Protein AF-A0A9D4QUM1-F1 (afdb_monomer)

Structure (mmCIF, N/CA/C/O backbone):
data_AF-A0A9D4QUM1-F1
#
_entry.id   AF-A0A9D4QUM1-F1
#
loop_
_atom_site.group_PDB
_atom_site.id
_atom_site.type_symbol
_atom_site.label_atom_id
_atom_site.label_alt_id
_atom_site.label_comp_id
_atom_site.label_asym_id
_atom_site.label_entity_id
_atom_site.label_seq_id
_atom_site.pdbx_PDB_ins_code
_atom_site.Cartn_x
_atom_site.Cartn_y
_atom_site.Cartn_z
_atom_site.occupancy
_atom_site.B_iso_or_equiv
_atom_site.auth_seq_id
_atom_site.auth_comp_id
_atom_site.auth_asym_id
_atom_site.auth_atom_id
_atom_site.pdbx_PDB_model_num
ATOM 1 N N . MET A 1 1 ? 2.353 -39.977 -8.860 1.00 48.84 1 MET A N 1
ATOM 2 C CA . MET A 1 1 ? 1.798 -39.849 -10.228 1.00 48.84 1 MET A CA 1
ATOM 3 C C . MET A 1 1 ? 2.922 -39.414 -11.149 1.00 48.84 1 MET A C 1
ATOM 5 O O . MET A 1 1 ? 3.764 -38.650 -10.705 1.00 48.84 1 MET A O 1
ATOM 9 N N . ASP A 1 2 ? 2.961 -39.924 -12.379 1.00 39.34 2 ASP A N 1
ATOM 10 C CA . ASP A 1 2 ? 4.004 -39.608 -13.363 1.00 39.34 2 ASP A CA 1
ATOM 11 C C . ASP A 1 2 ? 3.705 -38.254 -14.035 1.00 39.34 2 ASP A C 1
ATOM 13 O O . ASP A 1 2 ? 2.805 -38.147 -14.871 1.00 39.34 2 ASP A O 1
ATOM 17 N N . ILE A 1 3 ? 4.430 -37.208 -13.625 1.00 46.62 3 ILE A N 1
ATOM 18 C CA . ILE A 1 3 ? 4.279 -35.820 -14.105 1.00 46.62 3 ILE A CA 1
ATOM 19 C C . ILE A 1 3 ? 4.535 -35.725 -15.621 1.00 46.62 3 ILE A C 1
ATOM 21 O O . ILE A 1 3 ? 4.004 -34.843 -16.294 1.00 46.62 3 ILE A O 1
ATOM 25 N N . LEU A 1 4 ? 5.272 -36.682 -16.195 1.00 43.84 4 LEU A N 1
ATOM 26 C CA . LEU A 1 4 ? 5.610 -36.710 -17.618 1.00 43.84 4 LEU A CA 1
ATOM 27 C C . LEU A 1 4 ? 4.475 -37.264 -18.501 1.00 43.84 4 LEU A C 1
ATOM 29 O O . LEU A 1 4 ? 4.582 -37.233 -19.730 1.00 43.84 4 LEU A O 1
ATOM 33 N N . ARG A 1 5 ? 3.373 -37.756 -17.911 1.00 51.25 5 ARG A N 1
ATOM 34 C CA . ARG A 1 5 ? 2.185 -38.260 -18.630 1.00 51.25 5 ARG A CA 1
ATOM 35 C C . ARG A 1 5 ? 0.869 -37.856 -17.937 1.00 51.25 5 ARG A C 1
ATOM 37 O O . ARG A 1 5 ? 0.173 -38.724 -17.404 1.00 51.25 5 ARG A O 1
ATOM 44 N N . PRO A 1 6 ? 0.488 -36.564 -17.953 1.00 55.94 6 PRO A N 1
ATOM 45 C CA . PRO A 1 6 ? -0.717 -36.089 -17.276 1.00 55.94 6 PRO A CA 1
ATOM 46 C C . PRO A 1 6 ? -2.002 -36.624 -17.924 1.00 55.94 6 PRO A C 1
ATOM 48 O O . PRO A 1 6 ? -2.091 -36.792 -19.144 1.00 55.94 6 PRO A O 1
ATOM 51 N N . GLU A 1 7 ? -3.021 -36.859 -17.096 1.00 58.38 7 GLU A N 1
ATOM 52 C CA . GLU A 1 7 ? -4.346 -37.310 -17.527 1.00 58.38 7 GLU A CA 1
ATOM 53 C C . GLU A 1 7 ? -4.992 -36.246 -18.438 1.00 58.38 7 GLU A C 1
ATOM 55 O O . GLU A 1 7 ? -5.083 -35.072 -18.077 1.00 58.38 7 GLU A O 1
ATOM 60 N N . ILE A 1 8 ? -5.421 -36.624 -19.648 1.00 61.81 8 ILE A N 1
ATOM 61 C CA . ILE A 1 8 ? -5.995 -35.682 -20.625 1.00 61.81 8 ILE A CA 1
ATOM 62 C C . ILE A 1 8 ? -7.521 -35.766 -20.588 1.00 61.81 8 ILE A C 1
ATOM 64 O O . ILE A 1 8 ? -8.101 -36.806 -20.898 1.00 61.81 8 ILE A O 1
ATOM 68 N N . ILE A 1 9 ? -8.175 -34.643 -20.291 1.00 59.53 9 ILE A N 1
ATOM 69 C CA . ILE A 1 9 ? -9.632 -34.495 -20.306 1.00 59.53 9 ILE A CA 1
ATOM 70 C C . ILE A 1 9 ? -10.049 -33.794 -21.603 1.00 59.53 9 ILE A C 1
ATOM 72 O O . ILE A 1 9 ? -9.537 -32.731 -21.951 1.00 59.53 9 ILE A O 1
ATOM 76 N N . LYS A 1 10 ? -11.009 -34.364 -22.336 1.00 45.03 10 LYS A N 1
ATOM 77 C CA . LYS A 1 10 ? -11.604 -33.725 -23.520 1.00 45.03 10 LYS A CA 1
ATOM 78 C C . LYS A 1 10 ? -12.942 -33.094 -23.166 1.00 45.03 10 LYS A C 1
ATOM 80 O O . LYS A 1 10 ? -13.855 -33.793 -22.740 1.00 45.03 10 LYS A O 1
ATOM 85 N N . ILE A 1 11 ? -13.065 -31.790 -23.409 1.00 50.50 11 ILE A N 1
ATOM 86 C CA . ILE A 1 11 ? -14.323 -31.051 -23.270 1.00 50.50 11 ILE A CA 1
ATOM 87 C C . ILE A 1 11 ? -14.625 -30.392 -24.618 1.00 50.50 11 ILE A C 1
ATOM 89 O O . ILE A 1 11 ? -13.877 -29.543 -25.110 1.00 50.50 11 ILE A O 1
ATOM 93 N N . GLY A 1 12 ? -15.715 -30.821 -25.257 1.00 61.72 12 GLY A N 1
ATOM 94 C CA . GLY A 1 12 ? -16.058 -30.396 -26.616 1.00 61.72 12 GLY A CA 1
ATOM 95 C C . GLY A 1 12 ? -14.984 -30.797 -27.639 1.00 61.72 12 GLY A C 1
ATOM 96 O O . GLY A 1 12 ? -14.586 -31.957 -27.707 1.00 61.72 12 GLY A O 1
ATOM 97 N N . LYS A 1 13 ? -14.513 -29.839 -28.453 1.00 41.03 13 LYS A N 1
ATOM 98 C CA . LYS A 1 13 ? -13.448 -30.055 -29.460 1.00 41.03 13 LYS A CA 1
ATOM 99 C C . LYS A 1 13 ? -12.028 -29.769 -28.943 1.00 41.03 13 LYS A C 1
ATOM 101 O O . LYS A 1 13 ? -11.089 -29.806 -29.734 1.00 41.03 13 LYS A O 1
ATOM 106 N N . ARG A 1 14 ? -11.851 -29.452 -27.655 1.00 29.45 14 ARG A N 1
ATOM 107 C CA . ARG A 1 14 ? -10.550 -29.082 -27.072 1.00 29.45 14 ARG A CA 1
ATOM 108 C C . ARG A 1 14 ? -10.086 -30.119 -26.049 1.00 29.45 14 ARG A C 1
ATOM 110 O O . ARG A 1 14 ? -10.895 -30.740 -25.360 1.00 29.45 14 ARG A O 1
ATOM 117 N N . CYS A 1 15 ? -8.771 -30.323 -25.996 1.00 49.22 15 CYS A N 1
ATOM 118 C CA . CYS A 1 15 ? -8.116 -31.246 -25.071 1.00 49.22 15 CYS A CA 1
ATOM 119 C C . CYS A 1 15 ? -7.416 -30.444 -23.976 1.00 49.22 15 CYS A C 1
ATOM 121 O O . CYS A 1 15 ? -6.671 -29.518 -24.285 1.00 49.22 15 CYS A O 1
ATOM 123 N N . TYR A 1 16 ? -7.631 -30.834 -22.726 1.00 40.56 16 TYR A N 1
ATOM 124 C CA . TYR A 1 16 ? -7.066 -30.208 -21.540 1.00 40.56 16 TYR A CA 1
ATOM 125 C C . TYR A 1 16 ? -6.191 -31.224 -20.813 1.00 40.56 16 TYR A C 1
ATOM 127 O O . TYR A 1 16 ? -6.564 -32.391 -20.694 1.00 40.56 16 TYR A O 1
ATOM 135 N N . ARG A 1 17 ? -5.023 -30.796 -20.336 1.00 48.50 17 ARG A N 1
ATOM 136 C CA . ARG A 1 17 ? -4.177 -31.604 -19.452 1.00 48.50 17 ARG A CA 1
ATOM 137 C C . ARG A 1 17 ? -4.607 -31.325 -18.015 1.00 48.50 17 ARG A C 1
ATOM 139 O O . ARG A 1 17 ? -4.678 -30.167 -17.618 1.00 48.50 17 ARG A O 1
ATOM 146 N N . LYS A 1 18 ? -4.935 -32.368 -17.260 1.00 46.62 18 LYS A N 1
ATOM 147 C CA . LYS A 1 18 ? -5.249 -32.273 -15.835 1.00 46.62 18 LYS A CA 1
ATOM 148 C C . LYS A 1 18 ? -3.929 -32.283 -15.069 1.00 46.62 18 LYS A C 1
ATOM 150 O O . LYS A 1 18 ? -3.311 -33.337 -14.927 1.00 46.62 18 LYS A O 1
ATOM 155 N N . ASN A 1 19 ? -3.487 -31.111 -14.624 1.00 42.03 19 ASN A N 1
ATOM 156 C CA . ASN A 1 19 ? -2.326 -31.014 -13.746 1.00 42.03 19 ASN A CA 1
ATOM 157 C C . ASN A 1 19 ? -2.716 -31.497 -12.341 1.00 42.03 19 ASN A C 1
ATOM 159 O O . ASN A 1 19 ? -3.742 -31.050 -11.819 1.00 42.03 19 ASN A O 1
ATOM 163 N N . PRO A 1 20 ? -1.942 -32.406 -11.725 1.00 43.66 20 PRO A N 1
ATOM 164 C CA . PRO A 1 20 ? -2.092 -32.698 -10.312 1.00 43.66 20 PRO A CA 1
ATOM 165 C C . PRO A 1 20 ? -1.619 -31.466 -9.539 1.00 43.66 20 PRO A C 1
ATOM 167 O O . PRO A 1 20 ? -0.428 -31.178 -9.484 1.00 43.66 20 PRO A O 1
ATOM 170 N N . VAL A 1 21 ? -2.566 -30.707 -8.995 1.00 40.47 21 VAL A N 1
ATOM 171 C CA . VAL A 1 21 ? -2.262 -29.664 -8.017 1.00 40.47 21 VAL A CA 1
ATOM 172 C C . VAL A 1 21 ? -1.742 -30.393 -6.780 1.00 40.47 21 VAL A C 1
ATOM 174 O O . VAL A 1 21 ? -2.384 -31.342 -6.318 1.00 40.47 21 VAL A O 1
ATOM 177 N N . LEU A 1 22 ? -0.565 -30.005 -6.281 1.00 36.53 22 LEU A N 1
ATOM 178 C CA . LEU A 1 22 ? -0.203 -30.296 -4.900 1.00 36.53 22 LEU A CA 1
ATOM 179 C C . LEU A 1 22 ? -1.310 -29.665 -4.063 1.00 36.53 22 LEU A C 1
ATOM 181 O O . LEU A 1 22 ? -1.370 -28.448 -3.928 1.00 36.53 22 LEU A O 1
ATOM 185 N N . HIS A 1 23 ? -2.225 -30.498 -3.576 1.00 35.03 23 HIS A N 1
ATOM 186 C CA . HIS A 1 23 ? -3.019 -30.151 -2.419 1.00 35.03 23 HIS A CA 1
ATOM 187 C C . HIS A 1 23 ? -2.007 -29.935 -1.289 1.00 35.03 23 HIS A C 1
ATOM 189 O O . HIS A 1 23 ? -1.659 -30.862 -0.564 1.00 35.03 23 HIS A O 1
ATOM 195 N N . THR A 1 24 ? -1.490 -28.715 -1.154 1.00 34.28 24 THR A N 1
ATOM 196 C CA . THR A 1 24 ? -1.489 -28.139 0.178 1.00 34.28 24 THR A CA 1
ATOM 197 C C . THR A 1 24 ? -2.959 -28.122 0.551 1.00 34.28 24 THR A C 1
ATOM 199 O O . THR A 1 24 ? -3.748 -27.322 0.047 1.00 34.28 24 THR A O 1
ATOM 202 N N . ASP A 1 25 ? -3.357 -29.128 1.324 1.00 33.62 25 ASP A N 1
ATOM 203 C CA . ASP A 1 25 ? -4.563 -29.051 2.124 1.00 33.62 25 ASP A CA 1
ATOM 204 C C . ASP A 1 25 ? -4.339 -27.881 3.086 1.00 33.62 25 ASP A C 1
ATOM 206 O O . ASP A 1 25 ? -3.941 -28.060 4.230 1.00 33.62 25 ASP A O 1
ATOM 210 N N . VAL A 1 26 ? -4.522 -26.657 2.585 1.00 36.09 26 VAL A N 1
ATOM 211 C CA . VAL A 1 26 ? -4.853 -25.529 3.437 1.00 36.09 26 VAL A CA 1
ATOM 212 C C . VAL A 1 26 ? -6.228 -25.903 3.957 1.00 36.09 26 VAL A C 1
ATOM 214 O O . VAL A 1 26 ? -7.208 -25.962 3.205 1.00 36.09 26 VAL A O 1
ATOM 217 N N . ASN A 1 27 ? -6.264 -26.336 5.213 1.00 32.75 27 ASN A N 1
ATOM 218 C CA . ASN A 1 27 ? -7.495 -26.714 5.874 1.00 32.75 27 ASN A CA 1
ATOM 219 C C . ASN A 1 27 ? -8.490 -25.561 5.702 1.00 32.75 27 ASN A C 1
ATOM 221 O O . ASN A 1 27 ? -8.225 -24.440 6.123 1.00 32.75 27 ASN A O 1
ATOM 225 N N . ALA A 1 28 ? -9.677 -25.832 5.154 1.00 36.56 28 ALA A N 1
ATOM 226 C CA . ALA A 1 28 ? -10.770 -24.854 5.159 1.00 36.56 28 ALA A CA 1
ATOM 227 C C . ALA A 1 28 ? -11.129 -24.399 6.594 1.00 36.56 28 ALA A C 1
ATOM 229 O O . ALA A 1 28 ? -11.689 -23.325 6.773 1.00 36.56 28 ALA A O 1
ATOM 230 N N . ALA A 1 29 ? -10.759 -25.201 7.601 1.00 33.91 29 ALA A N 1
ATOM 231 C CA . ALA A 1 29 ? -10.833 -24.854 9.016 1.00 33.91 29 ALA A CA 1
ATOM 232 C C . ALA A 1 29 ? -9.762 -23.833 9.459 1.00 33.91 29 ALA A C 1
ATOM 234 O O . ALA A 1 29 ? -10.048 -23.024 10.328 1.00 33.91 29 ALA A O 1
ATOM 235 N N . GLU A 1 30 ? -8.567 -23.821 8.856 1.00 33.19 30 GLU A N 1
ATOM 236 C CA . GLU A 1 30 ? -7.514 -22.826 9.140 1.00 33.19 30 GLU A CA 1
ATOM 237 C C . GLU A 1 30 ? -7.794 -21.481 8.435 1.00 33.19 30 GLU A C 1
ATOM 239 O O . GLU A 1 30 ? -7.453 -20.421 8.955 1.00 33.19 30 GLU A O 1
ATOM 244 N N . GLU A 1 31 ? -8.478 -21.489 7.280 1.00 39.12 31 GLU A N 1
ATOM 245 C CA . GLU A 1 31 ? -8.918 -20.260 6.590 1.00 39.12 31 GLU A CA 1
ATOM 246 C C . GLU A 1 31 ? -10.089 -19.548 7.298 1.00 39.12 31 GLU A C 1
ATOM 248 O O . GLU A 1 31 ? -10.166 -18.310 7.294 1.00 39.12 31 GLU A O 1
ATOM 253 N N . GLU A 1 32 ? -11.004 -20.316 7.903 1.00 37.12 32 GLU A N 1
ATOM 254 C CA . GLU A 1 32 ? -12.027 -19.781 8.808 1.00 37.12 32 GLU A CA 1
ATOM 255 C C . GLU A 1 32 ? -11.385 -19.265 10.104 1.00 37.12 32 GLU A C 1
ATOM 257 O O . GLU A 1 32 ? -11.701 -18.143 10.493 1.00 37.12 32 GLU A O 1
ATOM 262 N N . ASP A 1 33 ? -10.408 -19.982 10.677 1.00 36.44 33 ASP A N 1
ATOM 263 C CA . ASP A 1 33 ? -9.671 -19.588 11.893 1.00 36.44 33 ASP A CA 1
ATOM 264 C C . ASP A 1 33 ? -8.890 -18.269 11.726 1.00 36.44 33 ASP A C 1
ATOM 266 O O . ASP A 1 33 ? -8.932 -17.408 12.600 1.00 36.44 33 ASP A O 1
ATOM 270 N N . PHE A 1 34 ? -8.246 -18.026 10.577 1.00 33.09 34 PHE A N 1
ATOM 271 C CA . PHE A 1 34 ? -7.538 -16.758 10.324 1.00 33.09 34 PHE A CA 1
ATOM 272 C C . PHE A 1 34 ? -8.492 -15.557 10.225 1.00 33.09 34 PHE A C 1
ATOM 274 O O . PHE A 1 34 ? -8.209 -14.464 10.717 1.00 33.09 34 PHE A O 1
ATOM 281 N N . THR A 1 35 ? -9.658 -15.762 9.608 1.00 36.22 35 THR A N 1
ATOM 282 C CA . THR A 1 35 ? -10.695 -14.726 9.509 1.00 36.22 35 THR A CA 1
ATOM 283 C C . THR A 1 35 ? -11.404 -14.535 10.857 1.00 36.22 35 THR A C 1
ATOM 285 O O . THR A 1 35 ? -11.786 -13.417 11.192 1.00 36.22 35 THR A O 1
ATOM 288 N N . GLU A 1 36 ? -11.560 -15.598 11.651 1.00 39.56 36 GLU A N 1
ATOM 289 C CA . GLU A 1 36 ? -12.101 -15.555 13.013 1.00 39.56 36 GLU A CA 1
ATOM 290 C C . GLU A 1 36 ? -11.154 -14.876 14.004 1.00 39.56 36 GLU A C 1
ATOM 292 O O . GLU A 1 36 ? -11.642 -14.072 14.794 1.00 39.56 36 GLU A O 1
ATOM 297 N N . ARG A 1 37 ? -9.833 -15.081 13.901 1.00 33.06 37 ARG A N 1
ATOM 298 C CA . ARG A 1 37 ? -8.808 -14.345 14.666 1.00 33.06 37 ARG A CA 1
ATOM 299 C C . ARG A 1 37 ? -8.864 -12.842 14.410 1.00 33.06 37 ARG A C 1
ATOM 301 O O . ARG A 1 37 ? -8.972 -12.058 15.345 1.00 33.06 37 ARG A O 1
ATOM 308 N N . ILE A 1 38 ? -8.920 -12.433 13.139 1.00 34.22 38 ILE A N 1
ATOM 309 C CA . ILE A 1 38 ? -9.090 -11.014 12.784 1.00 34.22 38 ILE A CA 1
ATOM 310 C C . ILE A 1 38 ? -10.429 -10.472 13.308 1.00 34.22 38 ILE A C 1
ATOM 312 O O . ILE A 1 38 ? -10.522 -9.311 13.673 1.00 34.22 38 ILE A O 1
ATOM 316 N N . ILE A 1 39 ? -11.492 -11.277 13.369 1.00 37.84 39 ILE A N 1
ATOM 317 C CA . ILE A 1 39 ? -12.786 -10.829 13.909 1.00 37.84 39 ILE A CA 1
ATOM 318 C C . ILE A 1 39 ? -12.786 -10.798 15.452 1.00 37.84 39 ILE A C 1
ATOM 320 O O . ILE A 1 39 ? -13.495 -9.962 16.019 1.00 37.84 39 ILE A O 1
ATOM 324 N N . SER A 1 40 ? -12.023 -11.665 16.132 1.00 35.34 40 SER A N 1
ATOM 325 C CA . SER A 1 40 ? -11.917 -11.690 17.598 1.00 35.34 40 SER A CA 1
ATOM 326 C C . SER A 1 40 ? -11.070 -10.550 18.141 1.00 35.34 40 SER A C 1
ATOM 328 O O . SER A 1 40 ? -11.460 -9.960 19.143 1.00 35.34 40 SER A O 1
ATOM 330 N N . ASP A 1 41 ? -9.991 -10.178 17.450 1.00 33.31 41 ASP A N 1
ATOM 331 C CA . ASP A 1 41 ? -9.079 -9.108 17.886 1.00 33.31 41 ASP A CA 1
ATOM 332 C C . ASP A 1 41 ? -9.717 -7.708 17.797 1.00 33.31 41 ASP A C 1
ATOM 334 O O . ASP A 1 41 ? -9.272 -6.763 18.437 1.00 33.31 41 ASP A O 1
ATOM 338 N N . TYR A 1 42 ? -10.819 -7.569 17.051 1.00 40.00 42 TYR A N 1
ATOM 339 C CA . TYR A 1 42 ? -11.625 -6.342 16.976 1.00 40.00 42 TYR A CA 1
ATOM 340 C C . TYR A 1 42 ? -12.785 -6.304 17.989 1.00 40.00 42 TYR A C 1
ATOM 342 O O . TYR A 1 42 ? -13.598 -5.373 17.950 1.00 40.00 42 TYR A O 1
ATOM 350 N N . ASN A 1 43 ? -12.917 -7.305 18.871 1.00 40.12 43 ASN A N 1
ATOM 351 C CA . ASN A 1 43 ? -13.884 -7.235 19.973 1.00 40.12 43 ASN A CA 1
ATOM 352 C C . ASN A 1 43 ? -13.421 -6.300 21.102 1.00 40.12 43 ASN A C 1
ATOM 354 O O . ASN A 1 43 ? -14.285 -5.810 21.833 1.00 40.12 43 ASN A O 1
ATOM 358 N N . ASP A 1 44 ? -12.121 -6.011 21.207 1.00 38.12 44 ASP A N 1
ATOM 359 C CA . ASP A 1 44 ? -11.581 -5.126 22.235 1.00 38.12 44 ASP A CA 1
ATOM 360 C C . ASP A 1 44 ? -11.415 -3.687 21.710 1.00 38.12 44 ASP A C 1
ATOM 362 O O . ASP A 1 44 ? -10.759 -3.402 20.714 1.00 38.12 44 ASP A O 1
ATOM 366 N N . GLU A 1 45 ? -12.100 -2.770 22.395 1.00 43.94 45 GLU A N 1
ATOM 367 C CA . GLU A 1 45 ? -12.113 -1.313 22.209 1.00 43.94 45 GLU A CA 1
ATOM 368 C C . GLU A 1 45 ? -12.515 -0.761 20.822 1.00 43.94 45 GLU A C 1
ATOM 370 O O . GLU A 1 45 ? -11.714 -0.365 19.972 1.00 43.94 45 GLU A O 1
ATOM 375 N N . ILE A 1 46 ? -13.823 -0.513 20.682 1.00 42.00 46 ILE A N 1
ATOM 376 C CA . ILE A 1 46 ? -14.384 0.439 19.713 1.00 42.00 46 ILE A CA 1
ATOM 377 C C . ILE A 1 46 ? -13.792 1.833 19.983 1.00 42.00 46 ILE A C 1
ATOM 379 O O . ILE A 1 46 ? -14.276 2.598 20.820 1.00 42.00 46 ILE A O 1
ATOM 383 N N . CYS A 1 47 ? -12.741 2.192 19.245 1.00 41.56 47 CYS A N 1
ATOM 384 C CA . CYS A 1 47 ? -12.255 3.562 19.163 1.00 41.56 47 CYS A CA 1
ATOM 385 C C . CYS A 1 47 ? -13.333 4.443 18.513 1.00 41.56 47 CYS A C 1
ATOM 387 O O . CYS A 1 47 ? -13.536 4.420 17.301 1.00 41.56 47 CYS A O 1
ATOM 389 N N . ALA A 1 48 ? -14.015 5.242 19.333 1.00 42.28 48 ALA A N 1
ATOM 390 C CA . ALA A 1 48 ? -15.022 6.221 18.934 1.00 42.28 48 ALA A CA 1
ATOM 391 C C . ALA A 1 48 ? -14.423 7.438 18.194 1.00 42.28 48 ALA A C 1
ATOM 393 O O . ALA A 1 48 ? -14.531 8.563 18.678 1.00 42.28 48 ALA A O 1
ATOM 394 N N . LEU A 1 49 ? -13.783 7.226 17.039 1.00 37.97 49 LEU A N 1
ATOM 395 C CA . LEU A 1 49 ? -13.270 8.317 16.194 1.00 37.97 49 LEU A CA 1
ATOM 396 C C . LEU A 1 49 ? -13.827 8.350 14.767 1.00 37.97 49 LEU A C 1
ATOM 398 O O . LEU A 1 49 ? -13.636 9.348 14.093 1.00 37.97 49 LEU A O 1
ATOM 402 N N . ASP A 1 50 ? -14.634 7.369 14.371 1.00 45.69 50 ASP A N 1
ATOM 403 C CA . ASP A 1 50 ? -15.582 7.525 13.268 1.00 45.69 50 ASP A CA 1
ATOM 404 C C . ASP A 1 50 ? -16.907 6.931 13.725 1.00 45.69 50 ASP A C 1
ATOM 406 O O . ASP A 1 50 ? -17.057 5.713 13.828 1.00 45.69 50 ASP A O 1
ATOM 410 N N . GLN A 1 51 ? -17.884 7.772 14.068 1.00 54.09 51 GLN A N 1
ATOM 411 C CA . GLN A 1 51 ? -19.237 7.252 14.213 1.00 54.09 51 GLN A CA 1
ATOM 412 C C . GLN A 1 51 ? -19.711 6.875 12.807 1.00 54.09 51 GLN A C 1
ATOM 414 O O . GLN A 1 51 ? -19.883 7.774 11.983 1.00 54.09 51 GLN A O 1
ATOM 419 N N . PRO A 1 52 ? -19.939 5.587 12.486 1.00 58.91 52 PRO A N 1
ATOM 420 C CA . PRO A 1 52 ? -20.518 5.249 11.197 1.00 58.91 52 PRO A CA 1
ATOM 421 C C . PRO A 1 52 ? -21.854 5.982 11.057 1.00 58.91 52 PRO A C 1
ATOM 423 O O . PRO A 1 52 ? -22.597 6.097 12.034 1.00 58.91 52 PRO A O 1
ATOM 426 N N . ASN A 1 53 ? -22.159 6.464 9.846 1.00 72.44 53 ASN A N 1
ATOM 427 C CA . ASN A 1 53 ? -23.462 7.031 9.492 1.00 72.44 53 ASN A CA 1
ATOM 428 C C . ASN A 1 53 ? -24.564 5.987 9.755 1.00 72.44 53 ASN A C 1
ATOM 430 O O . ASN A 1 53 ? -24.909 5.180 8.887 1.00 72.44 53 ASN A O 1
ATOM 434 N N . VAL A 1 54 ? -25.056 5.952 10.992 1.00 86.69 54 VAL A N 1
ATOM 435 C CA . VAL A 1 54 ? -26.124 5.077 11.466 1.00 86.69 54 VAL A CA 1
ATOM 436 C C . VAL A 1 54 ? -27.337 5.958 11.694 1.00 86.69 54 VAL A C 1
ATOM 438 O O . VAL A 1 54 ? -27.365 6.782 12.606 1.00 86.69 54 VAL A O 1
ATOM 441 N N . GLU A 1 55 ? -28.327 5.775 10.836 1.00 91.75 55 GLU A N 1
ATOM 442 C CA . GLU A 1 55 ? -29.603 6.467 10.879 1.00 91.75 55 GLU A CA 1
ATOM 443 C C . GLU A 1 55 ? -30.508 5.805 11.921 1.00 91.75 55 GLU A C 1
ATOM 445 O O . GLU A 1 55 ? -30.637 4.576 11.962 1.00 91.75 55 GLU A O 1
ATOM 450 N N . GLU A 1 56 ? -31.168 6.616 12.743 1.00 90.69 56 GLU A N 1
ATOM 451 C CA . GLU A 1 56 ? -32.274 6.156 13.576 1.00 90.69 56 GLU A CA 1
ATOM 452 C C . GLU A 1 56 ? -33.545 6.061 12.721 1.00 90.69 56 GLU A C 1
ATOM 454 O O . GLU A 1 56 ? -33.854 6.921 11.896 1.00 90.69 56 GLU A O 1
ATOM 459 N N . THR A 1 57 ? -34.274 4.969 12.887 1.00 90.38 57 THR A N 1
ATOM 460 C CA . THR A 1 57 ? -35.494 4.631 12.155 1.00 90.38 57 THR A CA 1
ATOM 461 C C . THR A 1 57 ? -36.606 4.345 13.158 1.00 90.38 57 THR A C 1
ATOM 463 O O . THR A 1 57 ? -36.344 4.110 14.334 1.00 90.38 57 THR A O 1
ATOM 466 N N . SER A 1 58 ? -37.859 4.297 12.705 1.00 87.19 58 SER A N 1
ATOM 467 C CA . SER A 1 58 ? -39.001 4.011 13.586 1.00 87.19 58 SER A CA 1
ATOM 468 C C . SER A 1 58 ? -38.923 2.659 14.312 1.00 87.19 58 SER A C 1
ATOM 470 O O . SER A 1 58 ? -39.579 2.498 15.333 1.00 87.19 58 SER A O 1
ATOM 472 N N . ASP A 1 59 ? -38.138 1.708 13.792 1.00 86.50 59 ASP A N 1
ATOM 473 C CA . ASP A 1 59 ? -37.995 0.342 14.321 1.00 86.50 59 ASP A CA 1
ATOM 474 C C . ASP A 1 59 ? -36.574 0.028 14.847 1.00 86.50 59 ASP A C 1
ATOM 476 O O . ASP A 1 59 ? -36.249 -1.136 15.099 1.00 86.50 59 ASP A O 1
ATOM 480 N N . GLY A 1 60 ? -35.706 1.033 15.024 1.00 93.00 60 GLY A N 1
ATOM 481 C CA . GLY A 1 60 ? -34.330 0.849 15.506 1.00 93.00 60 GLY A CA 1
ATOM 482 C C . GLY A 1 60 ? -33.315 1.632 14.681 1.00 93.00 60 GLY A C 1
ATOM 483 O O . GLY A 1 60 ? -33.541 2.787 14.346 1.00 93.00 60 GLY A O 1
ATOM 484 N N . PHE A 1 61 ? -32.211 1.004 14.295 1.00 95.62 61 PHE A N 1
ATOM 485 C CA . PHE A 1 61 ? -31.082 1.640 13.618 1.00 95.62 61 PHE A CA 1
ATOM 486 C C . PHE A 1 61 ? -30.806 1.013 12.249 1.00 95.62 61 PHE A C 1
ATOM 488 O O . PHE A 1 61 ? -31.026 -0.183 12.029 1.00 95.62 61 PHE A O 1
ATOM 495 N N . ARG A 1 62 ? -30.293 1.820 11.318 1.00 95.19 62 ARG A N 1
ATOM 496 C CA . ARG A 1 62 ? -29.948 1.406 9.954 1.00 95.19 62 ARG A CA 1
ATOM 497 C C . ARG A 1 62 ? -28.623 2.013 9.508 1.00 95.19 62 ARG A C 1
ATOM 499 O O . ARG A 1 62 ? -28.339 3.166 9.798 1.00 95.19 62 ARG A O 1
ATOM 506 N N . THR A 1 63 ? -27.849 1.268 8.724 1.00 95.38 63 THR A N 1
ATOM 507 C CA . THR A 1 63 ? -26.715 1.823 7.970 1.00 95.38 63 THR A CA 1
ATOM 508 C C . THR A 1 63 ? -26.597 1.188 6.583 1.00 95.38 63 THR A C 1
ATOM 510 O O . THR A 1 63 ? -27.245 0.176 6.285 1.00 95.38 63 THR A O 1
ATOM 513 N N . LEU A 1 64 ? -25.802 1.828 5.728 1.00 94.75 64 LEU A N 1
ATOM 514 C CA . LEU A 1 64 ? -25.540 1.444 4.347 1.00 94.75 64 LEU A CA 1
ATOM 515 C C . LEU A 1 64 ? -24.047 1.194 4.156 1.00 94.75 64 LEU A C 1
ATOM 517 O O . LEU A 1 64 ? -23.222 1.991 4.604 1.00 94.75 64 LEU A O 1
ATOM 521 N N . VAL A 1 65 ? -23.718 0.109 3.457 1.00 93.00 65 VAL A N 1
ATOM 522 C CA . VAL A 1 65 ? -22.350 -0.206 3.041 1.00 93.00 65 VAL A CA 1
ATOM 523 C C . VAL A 1 65 ? -22.302 -0.224 1.520 1.00 93.00 65 VAL A C 1
ATOM 525 O O . VAL A 1 65 ? -22.972 -1.037 0.878 1.00 93.00 65 VAL A O 1
ATOM 528 N N . LYS A 1 66 ? -21.514 0.694 0.956 1.00 91.19 66 LYS A N 1
ATOM 529 C CA . LYS A 1 66 ? -21.259 0.777 -0.483 1.00 91.19 66 LYS A CA 1
ATOM 530 C C . LYS A 1 66 ? -20.184 -0.235 -0.856 1.00 91.19 66 LYS A C 1
ATOM 532 O O . LYS A 1 66 ? -19.078 -0.165 -0.330 1.00 91.19 66 LYS A O 1
ATOM 537 N N . ALA A 1 67 ? -20.496 -1.155 -1.762 1.00 91.19 67 ALA A N 1
ATOM 538 C CA . ALA A 1 67 ? -19.532 -2.133 -2.249 1.00 91.19 67 ALA A CA 1
ATOM 539 C C . ALA A 1 67 ? -19.895 -2.623 -3.660 1.00 91.19 67 ALA A C 1
ATOM 541 O O . ALA A 1 67 ? -21.083 -2.769 -3.953 1.00 91.19 67 ALA A O 1
ATOM 542 N N . PRO A 1 68 ? -18.902 -2.933 -4.513 1.00 92.50 68 PRO A N 1
ATOM 543 C CA . PRO A 1 68 ? -19.141 -3.555 -5.811 1.00 92.50 68 PRO A CA 1
ATOM 544 C C . PRO A 1 68 ? -19.861 -4.898 -5.689 1.00 92.50 68 PRO A C 1
ATOM 546 O O . PRO A 1 68 ? -19.532 -5.724 -4.829 1.00 92.50 68 PRO A O 1
ATOM 549 N N . SER A 1 69 ? -20.783 -5.171 -6.615 1.00 93.62 69 SER A N 1
ATOM 550 C CA . SER A 1 69 ? -21.578 -6.406 -6.593 1.00 93.62 69 SER A CA 1
ATOM 551 C C . SER A 1 69 ? -20.751 -7.696 -6.697 1.00 93.62 69 SER A C 1
ATOM 553 O O . SER A 1 69 ? -21.165 -8.758 -6.219 1.00 93.62 69 SER A O 1
ATOM 555 N N . THR A 1 70 ? -19.544 -7.614 -7.261 1.00 92.25 70 THR A N 1
ATOM 556 C CA . THR A 1 70 ? -18.574 -8.716 -7.354 1.00 92.25 70 THR A CA 1
ATOM 557 C C . THR A 1 70 ? -18.049 -9.176 -5.991 1.00 92.25 70 THR A C 1
ATOM 559 O O . THR A 1 70 ? -17.675 -10.346 -5.853 1.00 92.25 70 THR A O 1
ATOM 562 N N . LEU A 1 71 ? -18.071 -8.302 -4.976 1.00 92.56 71 LEU A N 1
ATOM 563 C CA . LEU A 1 71 ? -17.612 -8.608 -3.621 1.00 92.56 71 LEU A CA 1
ATOM 564 C C . LEU A 1 71 ? -18.710 -9.190 -2.721 1.00 92.56 71 LEU A C 1
ATOM 566 O O . LEU A 1 71 ? -18.408 -9.813 -1.704 1.00 92.56 71 LEU A O 1
ATOM 570 N N . PHE A 1 72 ? -19.987 -9.087 -3.104 1.00 95.00 72 PHE A N 1
ATOM 571 C CA . PHE A 1 72 ? -21.106 -9.574 -2.282 1.00 95.00 72 PHE A CA 1
ATOM 572 C C . PHE A 1 72 ? -20.995 -11.057 -1.927 1.00 95.00 72 PHE A C 1
ATOM 574 O O . PHE A 1 72 ? -21.415 -11.468 -0.847 1.00 95.00 72 PHE A O 1
ATOM 581 N N . LYS A 1 73 ? -20.397 -11.869 -2.806 1.00 93.50 73 LYS A N 1
ATOM 582 C CA . LYS A 1 73 ? -20.185 -13.303 -2.565 1.00 93.50 73 LYS A CA 1
ATOM 583 C C . LYS A 1 73 ? -19.366 -13.586 -1.298 1.00 93.50 73 LYS A C 1
ATOM 585 O O . LYS A 1 73 ? -19.624 -14.596 -0.651 1.00 93.50 73 LYS A O 1
ATOM 590 N N . PHE A 1 74 ? -18.431 -12.705 -0.935 1.00 91.38 74 PHE A N 1
ATOM 591 C CA . PHE A 1 74 ? -17.587 -12.863 0.253 1.00 91.38 74 PHE A CA 1
ATOM 592 C C . PHE A 1 74 ? -18.364 -12.570 1.539 1.00 91.38 74 PHE A C 1
ATOM 594 O O . PHE A 1 74 ? -18.191 -13.264 2.532 1.00 91.38 74 PHE A O 1
ATOM 601 N N . VAL A 1 75 ? -19.299 -11.617 1.489 1.00 93.12 75 VAL A N 1
ATOM 602 C CA . VAL A 1 75 ? -20.205 -11.314 2.608 1.00 93.12 75 VAL A CA 1
ATOM 603 C C . VAL A 1 75 ? -21.271 -12.401 2.773 1.00 93.12 75 VAL A C 1
ATOM 605 O O . VAL A 1 75 ? -21.638 -12.770 3.886 1.00 93.12 75 VAL A O 1
ATOM 608 N N . ILE A 1 76 ? -21.788 -12.928 1.658 1.00 94.69 76 ILE A N 1
ATOM 609 C CA . ILE A 1 76 ? -22.786 -14.004 1.671 1.00 94.69 76 ILE A CA 1
ATOM 610 C C . ILE A 1 76 ? -22.171 -15.288 2.243 1.00 94.69 76 ILE A C 1
ATOM 612 O O . ILE A 1 76 ? -22.792 -15.933 3.089 1.00 94.69 76 ILE A O 1
ATOM 616 N N . GLY A 1 77 ? -20.960 -15.640 1.807 1.00 91.56 77 GLY A N 1
ATOM 617 C CA . GLY A 1 77 ? -20.292 -16.880 2.188 1.00 91.56 77 GLY A CA 1
ATOM 618 C C . GLY A 1 77 ? -20.887 -18.118 1.515 1.00 91.56 77 GLY A C 1
ATOM 619 O O . GLY A 1 77 ? -21.901 -18.071 0.802 1.00 91.56 77 GLY A O 1
ATOM 620 N N . ARG A 1 78 ? -20.256 -19.274 1.735 1.00 91.69 78 ARG A N 1
ATOM 621 C CA . ARG A 1 78 ? -20.721 -20.552 1.181 1.00 91.69 78 ARG A CA 1
ATOM 622 C C . ARG A 1 78 ? -22.127 -20.855 1.710 1.00 91.69 78 ARG A C 1
ATOM 624 O O . ARG A 1 78 ? -22.381 -20.772 2.900 1.00 91.69 78 ARG A O 1
ATOM 631 N N . GLN A 1 79 ? -23.075 -21.142 0.813 1.00 89.94 79 GLN A N 1
ATOM 632 C CA . GLN A 1 79 ? -24.490 -21.392 1.161 1.00 89.94 79 GLN A CA 1
ATOM 633 C C . GLN A 1 79 ? -25.172 -20.289 2.013 1.00 89.94 79 GLN A C 1
ATOM 635 O O . GLN A 1 79 ? -26.221 -20.527 2.623 1.00 89.94 79 GLN A O 1
ATOM 640 N N . GLY A 1 80 ? -24.623 -19.069 2.034 1.00 92.69 80 GLY A N 1
ATOM 641 C CA . GLY A 1 80 ? -25.146 -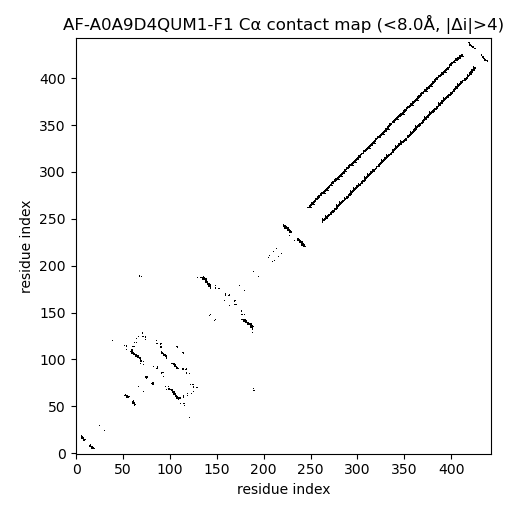17.974 2.853 1.00 92.69 80 GLY A CA 1
ATOM 642 C C . GLY A 1 80 ? -24.776 -18.050 4.338 1.00 92.69 80 GLY A C 1
ATOM 643 O O . GLY A 1 80 ? -25.427 -17.384 5.141 1.00 92.69 80 GLY A O 1
ATOM 644 N N . GLU A 1 81 ? -23.819 -18.896 4.721 1.00 94.75 81 GLU A N 1
ATOM 645 C CA . GLU A 1 81 ? -23.461 -19.159 6.117 1.00 94.75 81 GLU A CA 1
ATOM 646 C C . GLU A 1 81 ? -22.885 -17.931 6.825 1.00 94.75 81 GLU A C 1
ATOM 648 O O . GLU A 1 81 ? -23.428 -17.524 7.851 1.00 94.75 81 GLU A O 1
ATOM 653 N N . SER A 1 82 ? -21.880 -17.273 6.235 1.00 91.31 82 SER A N 1
ATOM 654 C CA . SER A 1 82 ? -21.256 -16.070 6.804 1.00 91.31 82 SER A CA 1
ATOM 655 C C . SER A 1 82 ? -22.287 -14.976 7.074 1.00 91.31 82 SER A C 1
ATOM 657 O O . SER A 1 82 ? -22.334 -14.418 8.168 1.00 91.31 82 SER A O 1
ATOM 659 N N . LYS A 1 83 ? -23.199 -14.735 6.123 1.00 96.00 83 LYS A N 1
ATOM 660 C CA . LYS A 1 83 ? -24.298 -13.785 6.313 1.00 96.00 83 LYS A CA 1
ATOM 661 C C . LYS A 1 83 ? -25.202 -14.173 7.490 1.00 96.00 83 LYS A C 1
ATOM 663 O O . LYS A 1 83 ? -25.500 -13.323 8.322 1.00 96.00 83 LYS A O 1
ATOM 668 N N . LYS A 1 84 ? -25.663 -15.429 7.554 1.00 96.94 84 LYS A N 1
ATOM 669 C CA . LYS A 1 84 ? -26.559 -15.898 8.632 1.00 96.94 84 LYS A CA 1
ATOM 670 C C . LYS A 1 84 ? -25.894 -15.795 10.001 1.00 96.94 84 LYS A C 1
ATOM 672 O O . LYS A 1 84 ? -26.548 -15.420 10.974 1.00 96.94 84 LYS A O 1
ATOM 677 N N . ARG A 1 85 ? -24.605 -16.127 10.066 1.00 94.56 85 ARG A N 1
ATOM 678 C CA . ARG A 1 85 ? -23.788 -16.022 11.272 1.00 94.56 85 ARG A CA 1
ATOM 679 C C . ARG A 1 85 ? -23.686 -14.569 11.733 1.00 94.56 85 ARG A C 1
ATOM 681 O O . ARG A 1 85 ? -24.051 -14.281 12.868 1.00 94.56 85 ARG A O 1
ATOM 688 N N . LEU A 1 86 ? -23.341 -13.647 10.829 1.00 94.12 86 LEU A N 1
ATOM 689 C CA . LEU A 1 86 ? -23.314 -12.209 11.114 1.00 94.12 86 LEU A CA 1
ATOM 690 C C . LEU A 1 86 ? -24.666 -11.683 11.609 1.00 94.12 86 LEU A C 1
ATOM 692 O O . LEU A 1 86 ? -24.706 -10.995 12.625 1.00 94.12 86 LEU A O 1
ATOM 696 N N . GLU A 1 87 ? -25.772 -12.028 10.939 1.00 96.81 87 GLU A N 1
ATOM 697 C CA . GLU A 1 87 ? -27.129 -11.639 11.363 1.00 96.81 87 GLU A CA 1
ATOM 698 C C . GLU A 1 87 ? -27.449 -12.138 12.786 1.00 96.81 87 GLU A C 1
ATOM 700 O O . GLU A 1 87 ? -28.034 -11.406 13.585 1.00 96.81 87 GLU A O 1
ATOM 705 N N . THR A 1 88 ? -27.022 -13.359 13.125 1.00 95.25 88 THR A N 1
ATOM 706 C CA . THR A 1 88 ? -27.272 -13.985 14.433 1.00 95.25 88 THR A CA 1
ATOM 707 C C . THR A 1 88 ? -26.433 -13.356 15.545 1.00 95.25 88 THR A C 1
ATOM 709 O O . THR A 1 88 ? -26.984 -12.939 16.563 1.00 95.25 88 THR A O 1
ATOM 712 N N . GLU A 1 89 ? -25.115 -13.257 15.353 1.00 91.75 89 GLU A N 1
ATOM 713 C CA . GLU A 1 89 ? -24.172 -12.753 16.362 1.00 91.75 89 GLU A CA 1
ATOM 714 C C . GLU A 1 89 ? -24.401 -11.272 16.678 1.00 91.75 89 GLU A C 1
ATOM 716 O O . GLU A 1 89 ? -24.318 -10.857 17.830 1.00 91.75 89 GLU A O 1
ATOM 721 N N . THR A 1 90 ? -24.741 -10.475 15.663 1.00 91.25 90 THR A N 1
ATOM 722 C CA . THR A 1 90 ? -24.935 -9.024 15.817 1.00 91.25 90 THR A CA 1
ATOM 723 C C . THR A 1 90 ? -26.389 -8.631 16.072 1.00 91.25 90 THR A C 1
ATOM 725 O O . THR A 1 90 ? -26.676 -7.455 16.294 1.00 91.25 90 THR A O 1
ATOM 728 N N . ARG A 1 91 ? -27.324 -9.595 16.038 1.00 93.56 91 ARG A N 1
ATOM 729 C CA . ARG A 1 91 ? -28.780 -9.366 16.121 1.00 93.56 91 ARG A CA 1
ATOM 730 C C . ARG A 1 91 ? -29.271 -8.339 15.092 1.00 93.56 91 ARG A C 1
ATOM 732 O O . ARG A 1 91 ? -30.109 -7.483 15.386 1.00 93.56 91 ARG A O 1
ATOM 739 N N . THR A 1 92 ? -28.745 -8.428 13.873 1.00 96.56 92 THR A N 1
ATOM 740 C CA . THR A 1 92 ? -29.100 -7.544 12.757 1.00 96.56 92 THR A CA 1
ATOM 741 C C . THR A 1 92 ? -29.734 -8.314 11.603 1.00 96.56 92 THR A C 1
ATOM 743 O O . THR A 1 92 ? -29.717 -9.540 11.532 1.00 96.56 92 THR A O 1
ATOM 746 N N . LYS A 1 93 ? -30.323 -7.570 10.671 1.00 97.62 93 LYS A N 1
ATOM 747 C CA . LYS A 1 93 ? -30.833 -8.047 9.393 1.00 97.62 93 LYS A CA 1
ATOM 748 C C . LYS A 1 93 ? -30.039 -7.396 8.273 1.00 97.62 93 LYS A C 1
ATOM 750 O O . LYS A 1 93 ? -30.037 -6.171 8.143 1.00 97.62 93 LYS A O 1
ATOM 755 N N . ILE A 1 94 ? -29.431 -8.221 7.431 1.00 97.56 94 ILE A N 1
ATOM 756 C CA . ILE A 1 94 ? -28.554 -7.807 6.341 1.00 97.56 94 ILE A CA 1
ATOM 757 C C . ILE A 1 94 ? -29.278 -8.076 5.015 1.00 97.56 94 ILE A C 1
ATOM 759 O O . ILE A 1 94 ? -29.627 -9.206 4.659 1.00 97.56 94 ILE A O 1
ATOM 763 N N . LYS A 1 95 ? -29.528 -7.025 4.238 1.00 97.06 95 LYS A N 1
ATOM 764 C CA . LYS A 1 95 ? -30.109 -7.116 2.894 1.00 97.06 95 LYS A CA 1
ATOM 765 C C . LYS A 1 95 ? -29.028 -6.777 1.879 1.00 97.06 95 LYS A C 1
ATOM 767 O O . LYS A 1 95 ? -28.574 -5.643 1.810 1.00 97.06 95 LYS A O 1
ATOM 772 N N . ILE A 1 96 ? -28.649 -7.775 1.094 1.00 96.06 96 ILE A N 1
ATOM 773 C CA . ILE A 1 96 ? -27.668 -7.650 0.016 1.00 96.06 96 ILE A CA 1
ATOM 774 C C . ILE A 1 96 ? -28.448 -7.641 -1.305 1.00 96.06 96 ILE A C 1
ATOM 776 O O . ILE A 1 96 ? -29.378 -8.452 -1.439 1.00 96.06 96 ILE A O 1
ATOM 780 N N . PRO A 1 97 ? -28.128 -6.749 -2.261 1.00 94.62 97 PRO A N 1
ATOM 781 C CA . PRO A 1 97 ? -28.718 -6.791 -3.594 1.00 94.62 97 PRO A CA 1
ATOM 782 C C . PRO A 1 97 ? -28.519 -8.152 -4.276 1.00 94.62 97 PRO A C 1
ATOM 784 O O . PRO A 1 97 ? -27.677 -8.965 -3.888 1.00 94.62 97 PRO A O 1
ATOM 787 N N . LYS A 1 98 ? -29.327 -8.434 -5.303 1.00 88.56 98 LYS A N 1
ATOM 788 C CA . LYS A 1 98 ? -29.200 -9.692 -6.049 1.00 88.56 98 LYS A CA 1
ATOM 789 C C . LYS A 1 98 ? -27.858 -9.745 -6.777 1.00 88.56 98 LYS A C 1
ATOM 791 O O . LYS A 1 98 ? -27.315 -8.723 -7.177 1.00 88.56 98 LYS A O 1
ATOM 796 N N . GLN A 1 99 ? -27.352 -10.954 -6.996 1.00 77.38 99 GLN A N 1
ATOM 797 C CA . GLN A 1 99 ? -26.110 -11.152 -7.735 1.00 77.38 99 GLN A CA 1
ATOM 798 C C . GLN A 1 99 ? -26.199 -10.517 -9.135 1.00 77.38 99 GLN A C 1
ATOM 800 O O . GLN A 1 99 ? -27.145 -10.789 -9.875 1.00 77.38 99 GLN A O 1
ATOM 805 N N . GLY A 1 100 ? -25.223 -9.670 -9.472 1.00 74.94 100 GLY A N 1
ATOM 806 C CA . GLY A 1 100 ? -25.188 -8.904 -10.724 1.00 74.94 100 GLY A CA 1
ATOM 807 C C . GLY A 1 100 ? -26.018 -7.614 -10.719 1.00 74.94 100 GLY A C 1
ATOM 808 O O . GLY A 1 100 ? -26.084 -6.944 -11.744 1.00 74.94 100 GLY A O 1
ATOM 809 N N . GLN A 1 101 ? -26.656 -7.264 -9.599 1.00 87.25 101 GLN A N 1
ATOM 810 C CA . GLN A 1 101 ? -27.303 -5.972 -9.400 1.00 87.25 101 GLN A CA 1
ATOM 811 C C . GLN A 1 101 ? -26.427 -5.096 -8.500 1.00 87.25 101 GLN A C 1
ATOM 813 O O . GLN A 1 101 ? -26.069 -5.510 -7.398 1.00 87.25 101 GLN A O 1
ATOM 818 N N . GLU A 1 102 ? -26.129 -3.879 -8.950 1.00 87.88 102 GLU A N 1
ATOM 819 C CA . GLU A 1 102 ? -25.470 -2.865 -8.124 1.00 87.88 102 GLU A CA 1
ATOM 820 C C . GLU A 1 102 ? -26.425 -2.302 -7.060 1.00 87.88 102 GLU A C 1
ATOM 822 O O . GLU A 1 102 ? -27.648 -2.255 -7.246 1.00 87.88 102 GLU A O 1
ATOM 827 N N . GLY A 1 103 ? -25.861 -1.866 -5.937 1.00 89.88 103 GLY A N 1
ATOM 828 C CA . GLY A 1 103 ? -26.594 -1.214 -4.858 1.00 89.88 103 GLY A CA 1
ATOM 829 C C . GLY A 1 103 ? -25.943 -1.411 -3.496 1.00 89.88 103 GLY A C 1
ATOM 830 O O . GLY A 1 103 ? -25.029 -2.214 -3.332 1.00 89.88 103 GLY A O 1
ATOM 831 N N . ASP A 1 104 ? -26.458 -0.698 -2.502 1.00 94.12 104 ASP A N 1
ATOM 832 C CA . ASP A 1 104 ? -25.893 -0.730 -1.157 1.00 94.12 104 ASP A CA 1
ATOM 833 C C . ASP A 1 104 ? -26.344 -1.973 -0.383 1.00 94.12 104 ASP A C 1
ATOM 835 O O . ASP A 1 104 ? -27.506 -2.396 -0.444 1.00 94.12 104 ASP A O 1
ATOM 839 N N . ILE A 1 105 ? -25.434 -2.526 0.417 1.00 95.94 105 ILE A N 1
ATOM 840 C CA . ILE A 1 105 ? -25.785 -3.503 1.445 1.00 95.94 105 ILE A CA 1
ATOM 841 C C . ILE A 1 105 ? -26.467 -2.742 2.583 1.00 95.94 105 ILE A C 1
ATOM 843 O O . ILE A 1 105 ? -25.904 -1.809 3.154 1.00 95.94 105 ILE A O 1
ATOM 847 N N . VAL A 1 106 ? -27.691 -3.145 2.922 1.00 96.94 106 VAL A N 1
ATOM 848 C CA . VAL A 1 106 ? -28.485 -2.504 3.975 1.00 96.94 106 VAL A CA 1
ATOM 849 C C . VAL A 1 106 ? -28.430 -3.342 5.242 1.00 96.94 106 VAL A C 1
ATOM 851 O O . VAL A 1 106 ? -28.845 -4.502 5.233 1.00 96.94 106 VAL A O 1
ATOM 854 N N . ILE A 1 107 ? -27.996 -2.735 6.342 1.00 96.94 107 ILE A N 1
ATOM 855 C CA . ILE A 1 107 ? -27.946 -3.361 7.666 1.00 96.94 107 ILE A CA 1
ATOM 856 C C . ILE A 1 107 ? -28.984 -2.675 8.550 1.00 96.94 107 ILE A C 1
ATOM 858 O O . ILE A 1 107 ? -29.036 -1.446 8.606 1.00 96.94 107 ILE A O 1
ATOM 862 N N . GLN A 1 108 ? -29.833 -3.455 9.217 1.00 96.75 108 GLN A N 1
ATOM 863 C CA . GLN A 1 108 ? -30.872 -2.953 10.122 1.00 96.75 108 GLN A CA 1
ATOM 864 C C . GLN A 1 108 ? -30.857 -3.747 11.429 1.00 96.75 108 GLN A C 1
ATOM 866 O O . GLN A 1 108 ? -30.722 -4.965 11.392 1.00 96.75 108 GLN A O 1
ATOM 871 N N . GLY A 1 109 ? -31.039 -3.101 12.575 1.00 95.81 109 GLY A N 1
ATOM 872 C CA . GLY A 1 109 ? -31.085 -3.778 13.873 1.00 95.81 109 GLY A CA 1
ATOM 873 C C . GLY A 1 109 ? -31.725 -2.906 14.946 1.00 95.81 109 GLY A C 1
ATOM 874 O O . GLY A 1 109 ? -31.827 -1.697 14.777 1.00 95.81 109 GLY A O 1
ATOM 875 N N . HIS A 1 110 ? -32.168 -3.506 16.050 1.00 94.19 110 HIS A N 1
ATOM 876 C CA . HIS A 1 110 ? -32.783 -2.752 17.151 1.00 94.19 110 HIS A CA 1
ATOM 877 C C . HIS A 1 110 ? -31.750 -2.028 18.025 1.00 94.19 110 HIS A C 1
ATOM 879 O O . HIS A 1 110 ? -32.053 -0.992 18.607 1.00 94.19 110 HIS A O 1
ATOM 885 N N . GLU A 1 111 ? -30.524 -2.550 18.089 1.00 91.25 111 GLU A N 1
ATOM 886 C CA . GLU A 1 111 ? -29.430 -1.990 18.880 1.00 91.25 111 GLU A CA 1
ATOM 887 C C . GLU A 1 111 ? -28.399 -1.323 17.966 1.00 91.25 111 GLU A C 1
ATOM 889 O O . GLU A 1 111 ? -27.896 -1.938 17.020 1.00 91.25 111 GLU A O 1
ATOM 894 N N . ARG A 1 112 ? -28.037 -0.071 18.274 1.00 90.25 112 ARG A N 1
ATOM 895 C CA . ARG A 1 112 ? -27.045 0.691 17.500 1.00 90.25 112 ARG A CA 1
ATOM 896 C C . ARG A 1 112 ? -25.704 -0.040 17.428 1.00 90.25 112 ARG A C 1
ATOM 898 O O . ARG A 1 112 ? -25.117 -0.127 16.355 1.00 90.25 112 ARG A O 1
ATOM 905 N N . MET A 1 113 ? -25.258 -0.612 18.546 1.00 88.38 113 MET A N 1
ATOM 906 C CA . MET A 1 113 ? -23.986 -1.337 18.629 1.00 88.38 113 MET A CA 1
ATOM 907 C C . MET A 1 113 ? -23.957 -2.581 17.737 1.00 88.38 113 MET A C 1
ATOM 909 O O . MET A 1 113 ? -22.946 -2.828 17.085 1.00 88.38 113 MET A O 1
ATOM 913 N N . GLY A 1 114 ? -25.073 -3.310 17.628 1.00 88.00 114 GLY A N 1
ATOM 914 C CA . GLY A 1 114 ? -25.187 -4.451 16.715 1.00 88.00 114 GLY A CA 1
ATOM 915 C C . GLY A 1 114 ? -25.037 -4.039 15.249 1.00 88.00 114 GLY A C 1
ATOM 916 O O . GLY A 1 114 ? -24.311 -4.680 14.494 1.00 88.00 114 GLY A O 1
ATOM 917 N N . VAL A 1 115 ? -25.650 -2.915 14.853 1.00 92.94 115 VAL A N 1
ATOM 918 C CA . VAL A 1 115 ? -25.521 -2.359 13.492 1.00 92.94 115 VAL A CA 1
ATOM 919 C C . VAL A 1 115 ? -24.084 -1.927 13.187 1.00 92.94 115 VAL A C 1
ATOM 921 O O . VAL A 1 115 ? -23.593 -2.200 12.093 1.00 92.94 115 VAL A O 1
ATOM 924 N N . ILE A 1 116 ? -23.404 -1.298 14.149 1.00 86.12 116 ILE A N 1
ATOM 925 C CA . ILE A 1 116 ? -21.993 -0.902 14.023 1.00 86.12 116 ILE A CA 1
ATOM 926 C C . ILE A 1 116 ? -21.103 -2.139 13.869 1.00 86.12 116 ILE A C 1
ATOM 928 O O . ILE A 1 116 ? -20.351 -2.230 12.904 1.00 86.12 116 ILE A O 1
ATOM 932 N N . SER A 1 117 ? -21.250 -3.122 14.760 1.00 85.62 117 SER A N 1
ATOM 933 C CA . SER A 1 117 ? -20.477 -4.368 14.726 1.00 85.62 117 SER A CA 1
ATOM 934 C C . SER A 1 117 ? -20.664 -5.127 13.406 1.00 85.62 117 SER A C 1
ATOM 936 O O . SER A 1 117 ? -19.691 -5.543 12.777 1.00 85.62 117 SER A O 1
ATOM 938 N N . ALA A 1 118 ? -21.908 -5.240 12.925 1.00 89.94 118 ALA A N 1
ATOM 939 C CA . ALA A 1 118 ? -22.208 -5.865 11.640 1.00 89.94 118 ALA A CA 1
ATOM 940 C C . ALA A 1 118 ? -21.555 -5.123 10.469 1.00 89.94 118 ALA A C 1
ATOM 942 O O . ALA A 1 118 ? -20.996 -5.764 9.582 1.00 89.94 118 ALA A O 1
ATOM 943 N N . LYS A 1 119 ? -21.602 -3.784 10.467 1.00 91.44 119 LYS A N 1
ATOM 944 C CA . LYS A 1 119 ? -20.966 -2.965 9.432 1.00 91.44 119 LYS A CA 1
ATOM 945 C C . LYS A 1 119 ? -19.461 -3.219 9.371 1.00 91.44 119 LYS A C 1
ATOM 947 O O . LYS A 1 119 ? -18.971 -3.584 8.307 1.00 91.44 119 LYS A O 1
ATOM 952 N N . THR A 1 120 ? -18.768 -3.104 10.502 1.00 83.25 120 THR A N 1
ATOM 953 C CA . THR A 1 120 ? -17.313 -3.297 10.574 1.00 83.25 120 THR A CA 1
ATOM 954 C C . THR A 1 120 ? -16.907 -4.687 10.088 1.00 83.25 120 THR A C 1
ATOM 956 O O . THR A 1 120 ? -16.011 -4.820 9.261 1.00 83.25 120 THR A O 1
ATOM 959 N N . ARG A 1 121 ? -17.614 -5.742 10.513 1.00 83.56 121 ARG A N 1
ATOM 960 C CA . ARG A 1 121 ? -17.314 -7.113 10.068 1.00 83.56 121 ARG A CA 1
ATOM 961 C C . ARG A 1 121 ? -17.586 -7.329 8.575 1.00 83.56 121 ARG A C 1
ATOM 963 O O . ARG A 1 121 ? -16.858 -8.075 7.927 1.00 83.56 121 ARG A O 1
ATOM 970 N N . ILE A 1 122 ? -18.607 -6.680 8.009 1.00 89.31 122 ILE A N 1
ATOM 971 C CA . ILE A 1 122 ? -18.845 -6.705 6.558 1.00 89.31 122 ILE A CA 1
ATOM 972 C C . ILE A 1 122 ? -17.711 -5.996 5.810 1.00 89.31 122 ILE A C 1
ATOM 974 O O . ILE A 1 122 ? -17.250 -6.531 4.808 1.00 89.31 122 ILE A O 1
ATOM 978 N N . GLU A 1 123 ? -17.250 -4.837 6.282 1.00 85.00 123 GLU A N 1
ATOM 979 C CA . GLU A 1 123 ? -16.126 -4.102 5.681 1.00 85.00 123 GLU A CA 1
ATOM 980 C C . GLU A 1 123 ? -14.846 -4.954 5.664 1.00 85.00 123 GLU A C 1
ATOM 982 O O . GLU A 1 123 ? -14.233 -5.099 4.609 1.00 85.00 123 GLU A O 1
ATOM 987 N N . VAL A 1 124 ? -14.536 -5.655 6.760 1.00 81.56 124 VAL A N 1
ATOM 988 C CA . VAL A 1 124 ? -13.410 -6.609 6.820 1.00 81.56 124 VAL A CA 1
ATOM 989 C C . VAL A 1 124 ? -13.543 -7.728 5.776 1.00 81.56 124 VAL A C 1
ATOM 991 O O . VAL A 1 124 ? -12.580 -8.057 5.079 1.00 81.56 124 VAL A O 1
ATOM 994 N N . LEU A 1 125 ? -14.738 -8.310 5.614 1.00 81.75 125 LEU A N 1
ATOM 995 C CA . LEU A 1 125 ? -14.973 -9.346 4.598 1.00 81.75 125 LEU A CA 1
ATOM 996 C C . LEU A 1 125 ? -14.839 -8.809 3.168 1.00 81.75 125 LEU A C 1
ATOM 998 O O . LEU A 1 125 ? -14.375 -9.530 2.280 1.00 81.75 125 LEU A O 1
ATOM 1002 N N . LEU A 1 126 ? -15.253 -7.563 2.928 1.00 86.62 126 LEU A N 1
ATOM 1003 C CA . LEU A 1 126 ? -15.102 -6.904 1.633 1.00 86.62 126 LEU A CA 1
ATOM 1004 C C . LEU A 1 126 ? -13.627 -6.649 1.312 1.00 86.62 126 LEU A C 1
ATOM 1006 O O . LEU A 1 126 ? -13.206 -6.937 0.190 1.00 86.62 126 LEU A O 1
ATOM 1010 N N . ASP A 1 127 ? -12.843 -6.186 2.285 1.00 82.00 127 ASP A N 1
ATOM 1011 C CA . ASP A 1 127 ? -11.405 -5.955 2.131 1.00 82.00 127 ASP A CA 1
ATOM 1012 C C . ASP A 1 127 ? -10.650 -7.261 1.872 1.00 82.00 127 ASP A C 1
ATOM 1014 O O . ASP A 1 127 ? -9.891 -7.356 0.904 1.00 82.00 127 ASP A O 1
ATOM 1018 N N . SER A 1 128 ? -10.931 -8.311 2.651 1.00 81.12 128 SER A N 1
ATOM 1019 C CA . SER A 1 128 ? -10.384 -9.655 2.415 1.00 81.12 128 SER A CA 1
ATOM 1020 C C . SER A 1 128 ? -10.762 -10.181 1.025 1.00 81.12 128 SER A C 1
ATOM 1022 O O . SER A 1 128 ? -9.925 -10.693 0.277 1.00 81.12 128 SER A O 1
ATOM 1024 N N . GLY A 1 129 ? -12.023 -9.996 0.622 1.00 82.38 129 GLY A N 1
ATOM 1025 C CA . GLY A 1 129 ? -12.498 -10.358 -0.710 1.00 82.38 129 GLY A CA 1
ATOM 1026 C C . GLY A 1 129 ? -11.781 -9.604 -1.833 1.00 82.38 129 GLY A C 1
ATOM 1027 O O . GLY A 1 129 ? -11.473 -10.185 -2.878 1.00 82.38 129 GLY A O 1
ATOM 1028 N N . ARG A 1 130 ? -11.478 -8.319 -1.621 1.00 88.19 130 ARG A N 1
ATOM 1029 C CA . ARG A 1 130 ? -10.745 -7.488 -2.580 1.00 88.19 130 ARG A CA 1
ATOM 1030 C C . ARG A 1 130 ? -9.289 -7.927 -2.708 1.00 88.19 130 ARG A C 1
ATOM 1032 O O . ARG A 1 130 ? -8.818 -8.038 -3.833 1.00 88.19 130 ARG A O 1
ATOM 1039 N N . GLN A 1 131 ? -8.615 -8.252 -1.604 1.00 82.25 131 GLN A N 1
ATOM 1040 C CA . GLN A 1 131 ? -7.239 -8.775 -1.617 1.00 82.25 131 GLN A CA 1
ATOM 1041 C C . GLN A 1 131 ? -7.120 -10.102 -2.380 1.00 82.25 131 GLN A C 1
ATOM 1043 O O . GLN A 1 131 ? -6.131 -10.342 -3.063 1.00 82.25 131 GLN A O 1
ATOM 1048 N N . LYS A 1 132 ? -8.158 -10.945 -2.321 1.00 84.56 132 LYS A N 1
ATOM 1049 C CA . LYS A 1 132 ? -8.2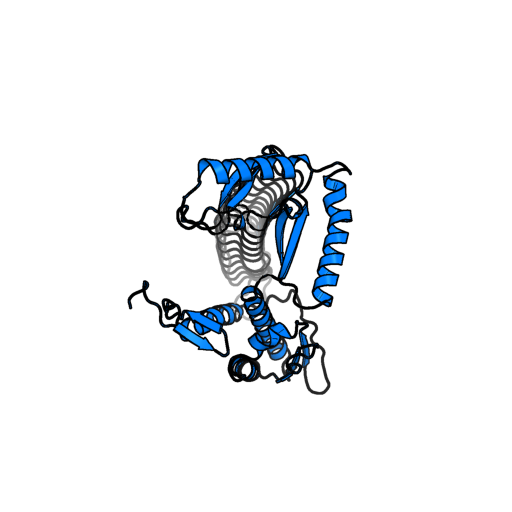36 -12.210 -3.074 1.00 84.56 132 LYS A CA 1
ATOM 1050 C C . LYS A 1 132 ? -8.627 -12.024 -4.546 1.00 84.56 132 LYS A C 1
ATOM 1052 O O . LYS A 1 132 ? -8.706 -13.002 -5.292 1.00 84.56 132 LYS A O 1
ATOM 1057 N N . THR A 1 133 ? -8.947 -10.803 -4.971 1.00 85.25 133 THR A N 1
ATOM 1058 C CA . THR A 1 133 ? -9.349 -10.515 -6.348 1.00 85.25 133 THR A CA 1
ATOM 1059 C C . THR A 1 133 ? -8.131 -10.121 -7.174 1.00 85.25 133 THR A C 1
ATOM 1061 O O . THR A 1 133 ? -7.326 -9.299 -6.752 1.00 85.25 133 THR A O 1
ATOM 1064 N N . ALA A 1 134 ? -8.004 -10.700 -8.370 1.00 88.94 134 ALA A N 1
ATOM 1065 C CA . ALA A 1 134 ? -6.916 -10.368 -9.282 1.00 88.94 134 ALA A CA 1
ATOM 1066 C C . ALA A 1 134 ? -6.925 -8.875 -9.647 1.00 88.94 134 ALA A C 1
ATOM 1068 O O . ALA A 1 134 ? -7.988 -8.257 -9.770 1.00 88.94 134 ALA A O 1
ATOM 1069 N N . PHE A 1 135 ? -5.735 -8.316 -9.865 1.00 91.25 135 PHE A N 1
ATOM 1070 C CA . PHE A 1 135 ? -5.587 -6.944 -10.336 1.00 91.25 135 PHE A CA 1
ATOM 1071 C C . PHE A 1 135 ? -6.303 -6.737 -11.673 1.00 91.25 135 PHE A C 1
ATOM 1073 O O . PHE A 1 135 ? -6.358 -7.621 -12.528 1.00 91.25 135 PHE A O 1
ATOM 1080 N N . THR A 1 136 ? -6.871 -5.547 -11.835 1.00 94.62 136 THR A N 1
ATOM 1081 C CA . THR A 1 136 ? -7.712 -5.187 -12.992 1.00 94.62 136 THR A CA 1
ATOM 1082 C C . THR A 1 136 ? -7.133 -4.015 -13.769 1.00 94.62 136 THR A C 1
ATOM 1084 O O . THR A 1 136 ? -7.248 -3.963 -14.989 1.00 94.62 136 THR A O 1
ATOM 1087 N N . HIS A 1 137 ? -6.503 -3.091 -13.050 1.00 95.31 137 HIS A N 1
ATOM 1088 C CA . HIS A 1 137 ? -5.911 -1.871 -13.564 1.00 95.31 137 HIS A CA 1
ATOM 1089 C C . HIS A 1 137 ? -4.546 -1.695 -12.906 1.00 95.31 137 HIS A C 1
ATOM 1091 O O . HIS A 1 137 ? -4.238 -2.339 -11.903 1.00 95.31 137 HIS A O 1
ATOM 1097 N N . PHE A 1 138 ? -3.738 -0.804 -13.450 1.00 94.69 138 PHE A N 1
ATOM 1098 C CA . PHE A 1 138 ? -2.491 -0.379 -12.839 1.00 94.69 138 PHE A CA 1
ATOM 1099 C C . PHE A 1 138 ? -2.215 1.069 -13.239 1.00 94.69 138 PHE A C 1
ATOM 1101 O O . PHE A 1 138 ? -2.704 1.543 -14.266 1.00 94.69 138 PHE A O 1
ATOM 1108 N N . VAL A 1 139 ? -1.454 1.767 -12.406 1.00 90.81 139 VAL A N 1
ATOM 1109 C CA . VAL A 1 139 ? -0.919 3.098 -12.688 1.00 90.81 139 VAL A CA 1
ATOM 1110 C C . VAL A 1 139 ? 0.459 2.916 -13.301 1.00 90.81 139 VAL A C 1
ATOM 1112 O O . VAL A 1 139 ? 1.255 2.119 -12.800 1.00 90.81 139 VAL A O 1
ATOM 1115 N N . SER A 1 140 ? 0.747 3.633 -14.384 1.00 91.81 140 SER A N 1
ATOM 1116 C CA . SER A 1 140 ? 2.025 3.497 -15.078 1.00 91.81 140 SER A CA 1
ATOM 1117 C C . SER A 1 140 ? 2.529 4.786 -15.698 1.00 91.81 140 SER A C 1
ATOM 1119 O O . SER A 1 140 ? 1.734 5.580 -16.201 1.00 91.81 140 SER A O 1
ATOM 1121 N N . VAL A 1 141 ? 3.852 4.901 -15.785 1.00 88.00 141 VAL A N 1
ATOM 1122 C CA . VAL A 1 141 ? 4.545 5.909 -16.589 1.00 88.00 141 VAL A CA 1
ATOM 1123 C C . VAL A 1 141 ? 5.002 5.263 -17.904 1.00 88.00 141 VAL A C 1
ATOM 1125 O O . VAL A 1 141 ? 5.656 4.219 -17.877 1.00 88.00 141 VAL A O 1
ATOM 1128 N N . PRO A 1 142 ? 4.656 5.822 -19.077 1.00 90.50 142 PRO A N 1
ATOM 1129 C CA . PRO A 1 142 ? 5.032 5.232 -20.359 1.00 90.50 142 PRO A CA 1
ATOM 1130 C C . PRO A 1 142 ? 6.543 5.345 -20.606 1.00 90.50 142 PRO A C 1
ATOM 1132 O O . PRO A 1 142 ? 7.082 6.445 -20.679 1.00 90.50 142 PRO A O 1
ATOM 1135 N N . PHE A 1 143 ? 7.217 4.206 -20.791 1.00 90.31 143 PHE A N 1
ATOM 1136 C CA . PHE A 1 143 ? 8.658 4.095 -21.073 1.00 90.31 143 PHE A CA 1
ATOM 1137 C C . PHE A 1 143 ? 8.870 3.588 -22.501 1.00 90.31 143 PHE A C 1
ATOM 1139 O O . PHE A 1 143 ? 9.550 2.601 -22.763 1.00 90.31 143 PHE A O 1
ATOM 1146 N N . ASN A 1 144 ? 8.222 4.253 -23.449 1.00 92.25 144 ASN A N 1
ATOM 1147 C CA . ASN A 1 144 ? 8.194 3.862 -24.855 1.00 92.25 144 ASN A CA 1
ATOM 1148 C C . ASN A 1 144 ? 8.695 4.991 -25.767 1.00 92.25 144 ASN A C 1
ATOM 1150 O O . ASN A 1 144 ? 8.219 5.162 -26.891 1.00 92.25 144 ASN A O 1
ATOM 1154 N N . THR A 1 145 ? 9.676 5.762 -25.293 1.00 92.31 145 THR A N 1
ATOM 1155 C CA . THR A 1 145 ? 10.426 6.686 -26.150 1.00 92.31 145 THR A CA 1
ATOM 1156 C C . THR A 1 145 ? 11.204 5.898 -27.206 1.00 92.31 145 THR A C 1
ATOM 1158 O O . THR A 1 145 ? 11.523 4.723 -27.020 1.00 92.31 145 THR A O 1
ATOM 1161 N N . ALA A 1 146 ? 11.520 6.531 -28.339 1.00 95.44 146 ALA A N 1
ATOM 1162 C CA . ALA A 1 146 ? 12.237 5.857 -29.424 1.00 95.44 146 ALA A CA 1
ATOM 1163 C C . ALA A 1 146 ? 13.585 5.274 -28.966 1.00 95.44 146 ALA A C 1
ATOM 1165 O O . ALA A 1 146 ? 13.948 4.180 -29.383 1.00 95.44 146 ALA A O 1
ATOM 1166 N N . GLU A 1 147 ? 14.291 5.977 -28.079 1.00 93.12 147 GLU A N 1
ATOM 1167 C CA . GLU A 1 147 ? 15.553 5.524 -27.492 1.00 93.12 147 GLU A CA 1
ATOM 1168 C C . GLU A 1 147 ? 15.381 4.224 -26.696 1.00 93.12 147 GLU A C 1
ATOM 1170 O O . GLU A 1 147 ? 16.046 3.235 -27.003 1.00 93.12 147 GLU A O 1
ATOM 1175 N N . ILE A 1 148 ? 14.427 4.184 -25.758 1.00 92.44 148 ILE A N 1
ATOM 1176 C CA . ILE A 1 148 ? 14.160 2.993 -24.938 1.00 92.44 148 ILE A CA 1
ATOM 1177 C C . ILE A 1 148 ? 13.661 1.836 -25.809 1.00 92.44 148 ILE A C 1
ATOM 1179 O O . ILE A 1 148 ? 14.117 0.704 -25.658 1.00 92.44 148 ILE A O 1
ATOM 1183 N N . MET A 1 149 ? 12.754 2.101 -26.754 1.00 95.81 149 MET A N 1
ATOM 1184 C CA . MET A 1 149 ? 12.229 1.064 -27.648 1.00 95.81 149 MET A CA 1
ATOM 1185 C C . MET A 1 149 ? 13.319 0.449 -28.531 1.00 95.81 149 MET A C 1
ATOM 1187 O O . MET A 1 149 ? 13.309 -0.766 -28.746 1.00 95.81 149 MET A O 1
ATOM 1191 N N . ASN A 1 150 ? 14.249 1.263 -29.038 1.00 96.56 150 ASN A N 1
ATOM 1192 C CA . ASN A 1 150 ? 15.375 0.781 -29.834 1.00 96.56 150 ASN A CA 1
ATOM 1193 C C . ASN A 1 150 ? 16.333 -0.041 -28.968 1.00 96.56 150 ASN A C 1
ATOM 1195 O O . ASN A 1 150 ? 16.612 -1.181 -29.319 1.00 96.56 150 ASN A O 1
ATOM 1199 N N . ALA A 1 151 ? 16.729 0.472 -27.798 1.00 94.62 151 ALA A N 1
ATOM 1200 C CA . ALA A 1 151 ? 17.602 -0.245 -26.868 1.00 94.62 151 ALA A CA 1
ATOM 1201 C C . ALA A 1 151 ? 17.003 -1.590 -26.418 1.00 94.62 151 ALA A C 1
ATOM 1203 O O . ALA A 1 151 ? 17.692 -2.607 -26.401 1.00 94.62 151 ALA A O 1
ATOM 1204 N N . PHE A 1 152 ? 15.700 -1.632 -26.123 1.00 95.56 152 PHE A N 1
ATOM 1205 C CA . PHE A 1 152 ? 14.990 -2.876 -25.814 1.00 95.56 152 PHE A CA 1
ATOM 1206 C C . PHE A 1 152 ? 14.962 -3.843 -27.005 1.00 95.56 152 PHE A C 1
ATOM 1208 O O . PHE A 1 152 ? 15.084 -5.054 -26.828 1.00 95.56 152 PHE A O 1
ATOM 1215 N N . THR A 1 153 ? 14.788 -3.328 -28.224 1.00 96.56 153 THR A N 1
ATOM 1216 C CA . THR A 1 153 ? 14.787 -4.155 -29.439 1.00 96.56 153 THR A CA 1
ATOM 1217 C C . THR A 1 153 ? 16.169 -4.742 -29.706 1.00 96.56 153 THR A C 1
ATOM 1219 O O . THR A 1 153 ? 16.267 -5.919 -30.050 1.00 96.56 153 THR A O 1
ATOM 1222 N N . ASP A 1 154 ? 17.225 -3.958 -29.504 1.00 96.69 154 ASP A N 1
ATOM 1223 C CA . ASP A 1 154 ? 18.609 -4.416 -29.609 1.00 96.69 154 ASP A CA 1
ATOM 1224 C C . ASP A 1 154 ? 18.899 -5.489 -28.554 1.00 96.69 154 ASP A C 1
ATOM 1226 O O . ASP A 1 154 ? 19.305 -6.592 -28.914 1.00 96.69 154 ASP A O 1
ATOM 1230 N N . PHE A 1 155 ? 18.538 -5.240 -27.289 1.00 95.25 155 PHE A N 1
ATOM 1231 C CA . PHE A 1 155 ? 18.622 -6.231 -26.211 1.00 95.25 155 PHE A CA 1
ATOM 1232 C C . PHE A 1 155 ? 17.884 -7.530 -26.555 1.00 95.25 155 PHE A C 1
ATOM 1234 O O . PHE A 1 155 ? 18.440 -8.619 -26.429 1.00 95.25 155 PHE A O 1
ATOM 1241 N N . LYS A 1 156 ? 16.644 -7.436 -27.049 1.00 95.31 156 LYS A N 1
ATOM 1242 C CA . LYS A 1 156 ? 15.867 -8.598 -27.499 1.00 95.31 156 LYS A CA 1
ATOM 1243 C C . LYS A 1 156 ? 16.605 -9.384 -28.582 1.00 95.31 156 LYS A C 1
ATOM 1245 O O . LYS A 1 156 ? 16.636 -10.611 -28.527 1.00 95.31 156 LYS A O 1
ATOM 1250 N N . ASN A 1 157 ? 17.155 -8.700 -29.582 1.00 96.62 157 ASN A N 1
ATOM 1251 C CA . ASN A 1 157 ? 17.871 -9.349 -30.678 1.00 96.62 157 ASN A CA 1
ATOM 1252 C C . ASN A 1 157 ? 19.162 -10.017 -30.194 1.00 96.62 157 ASN A C 1
ATOM 1254 O O . ASN A 1 157 ? 19.482 -11.109 -30.661 1.00 96.62 157 ASN A O 1
ATOM 1258 N N . ASP A 1 158 ? 19.873 -9.387 -29.260 1.00 96.56 158 ASP A N 1
ATOM 1259 C CA . ASP A 1 158 ? 21.074 -9.943 -28.645 1.00 96.56 158 ASP A CA 1
ATOM 1260 C C . ASP A 1 158 ? 20.749 -11.201 -27.834 1.00 96.56 158 ASP A C 1
ATOM 1262 O O . ASP A 1 158 ? 21.349 -12.241 -28.086 1.00 96.56 158 ASP A O 1
ATOM 1266 N N . VAL A 1 159 ? 19.730 -11.174 -26.966 1.00 94.50 159 VAL A N 1
ATOM 1267 C CA . VAL A 1 159 ? 19.315 -12.358 -26.189 1.00 94.50 159 VAL A CA 1
ATOM 1268 C C . VAL A 1 159 ? 18.861 -13.498 -27.100 1.00 94.50 159 VAL A C 1
ATOM 1270 O O . VAL A 1 159 ? 19.267 -14.639 -26.907 1.00 94.50 159 VAL A O 1
ATOM 1273 N N . LEU A 1 160 ? 18.054 -13.213 -28.127 1.00 95.38 160 LEU A N 1
ATOM 1274 C CA . LEU A 1 160 ? 17.597 -14.247 -29.065 1.00 95.38 160 LEU A CA 1
ATOM 1275 C C . LEU A 1 160 ? 18.734 -14.853 -29.894 1.00 95.38 160 LEU A C 1
ATOM 1277 O O . LEU A 1 160 ? 18.603 -15.982 -30.358 1.00 95.38 160 LEU A O 1
ATOM 1281 N N . ARG A 1 161 ? 19.820 -14.110 -30.118 1.00 96.19 161 ARG A N 1
ATOM 1282 C CA . ARG A 1 161 ? 21.002 -14.601 -30.830 1.00 96.19 161 ARG A CA 1
ATOM 1283 C C . ARG A 1 161 ? 21.919 -15.393 -29.902 1.00 96.19 161 ARG A C 1
ATOM 1285 O O . ARG A 1 161 ? 22.391 -16.458 -30.286 1.00 96.19 161 ARG A O 1
ATOM 1292 N N . ASP A 1 162 ? 22.193 -14.855 -28.719 1.00 95.69 162 ASP A N 1
ATOM 1293 C CA . ASP A 1 162 ? 23.239 -15.350 -27.823 1.00 95.69 162 ASP A CA 1
ATOM 1294 C C . ASP A 1 162 ? 22.735 -16.494 -26.925 1.00 95.69 162 ASP A C 1
ATOM 1296 O O . ASP A 1 162 ? 23.526 -17.335 -26.502 1.00 95.69 162 ASP A O 1
ATOM 1300 N N . CYS A 1 163 ? 21.420 -16.572 -26.693 1.00 91.75 163 CYS A N 1
ATOM 1301 C CA . CYS A 1 163 ? 20.751 -17.630 -25.930 1.00 91.75 163 CYS A CA 1
ATOM 1302 C C . CYS A 1 163 ? 19.877 -18.537 -26.818 1.00 91.75 163 CYS A C 1
ATOM 1304 O O . CYS A 1 163 ? 18.919 -19.147 -26.337 1.00 91.75 163 CYS A O 1
ATOM 1306 N N . ASP A 1 164 ? 20.166 -18.618 -28.121 1.00 89.94 164 ASP A N 1
ATOM 1307 C CA . ASP A 1 164 ? 19.423 -19.495 -29.031 1.00 89.94 164 ASP A CA 1
ATOM 1308 C C . ASP A 1 164 ? 19.529 -20.968 -28.598 1.00 89.94 164 ASP A C 1
ATOM 1310 O O . ASP A 1 164 ? 20.610 -21.485 -28.310 1.00 89.94 164 ASP A O 1
ATOM 1314 N N . GLY A 1 165 ? 18.389 -21.660 -28.566 1.00 87.25 165 GLY A N 1
ATOM 1315 C CA . GLY A 1 165 ? 18.291 -23.054 -28.126 1.00 87.25 165 GLY A CA 1
ATOM 1316 C C . GLY A 1 165 ? 18.182 -23.265 -26.611 1.00 87.25 165 GLY A C 1
ATOM 1317 O O . GLY A 1 165 ? 17.958 -24.406 -26.194 1.00 87.25 165 GLY A O 1
ATOM 1318 N N . GLU A 1 166 ? 18.273 -22.209 -25.796 1.00 88.75 166 GLU A N 1
ATOM 1319 C CA . GLU A 1 166 ? 18.025 -22.293 -24.354 1.00 88.75 166 GLU A CA 1
ATOM 1320 C C . GLU A 1 166 ? 16.542 -22.550 -24.042 1.00 88.75 166 GLU A C 1
ATOM 1322 O O . GLU A 1 166 ? 15.623 -22.130 -24.756 1.00 88.75 166 GLU A O 1
ATOM 1327 N N . ARG A 1 167 ? 16.281 -23.282 -22.952 1.00 86.19 167 ARG A N 1
ATOM 1328 C CA . ARG A 1 167 ? 14.916 -23.673 -22.568 1.00 86.19 167 ARG A CA 1
ATOM 1329 C C . ARG A 1 167 ? 14.081 -22.426 -22.266 1.00 86.19 167 ARG A C 1
ATOM 1331 O O . ARG A 1 167 ? 14.355 -21.713 -21.313 1.00 86.19 167 ARG A O 1
ATOM 1338 N N . GLY A 1 168 ? 12.998 -22.239 -23.021 1.00 84.88 168 GLY A N 1
ATOM 1339 C CA . GLY A 1 168 ? 12.018 -21.178 -22.765 1.00 84.88 168 GLY A CA 1
ATOM 1340 C C . GLY A 1 168 ? 12.407 -19.802 -23.308 1.00 84.88 168 GLY A C 1
ATOM 1341 O O . GLY A 1 168 ? 11.637 -18.864 -23.131 1.00 84.88 168 GLY A O 1
ATOM 1342 N N . VAL A 1 169 ? 13.546 -19.677 -24.000 1.00 89.38 169 VAL A N 1
ATOM 1343 C CA . VAL A 1 169 ? 13.946 -18.430 -24.659 1.00 89.38 169 VAL A CA 1
ATOM 1344 C C . VAL A 1 169 ? 13.429 -18.423 -26.092 1.00 89.38 169 VAL A C 1
ATOM 1346 O O . VAL A 1 169 ? 13.957 -19.096 -26.974 1.00 89.38 169 VAL A O 1
ATOM 1349 N N . ASP A 1 170 ? 12.378 -17.647 -26.339 1.00 91.12 170 ASP A N 1
ATOM 1350 C CA . ASP A 1 170 ? 11.874 -17.399 -27.685 1.00 91.12 170 ASP A CA 1
ATOM 1351 C C . ASP A 1 170 ? 11.257 -16.001 -27.808 1.00 91.12 170 ASP A C 1
ATOM 1353 O O . ASP A 1 170 ? 10.984 -15.322 -26.823 1.00 91.12 170 ASP A O 1
ATOM 1357 N N . ALA A 1 171 ? 11.021 -15.537 -29.036 1.00 93.00 171 ALA A N 1
ATOM 1358 C CA . ALA A 1 171 ? 10.579 -14.166 -29.283 1.00 93.00 171 ALA A CA 1
ATOM 1359 C C . ALA A 1 171 ? 9.238 -13.786 -28.616 1.00 93.00 171 ALA A C 1
ATOM 1361 O O . ALA A 1 171 ? 8.943 -12.588 -28.547 1.00 93.00 171 ALA A O 1
ATOM 1362 N N . SER A 1 172 ? 8.436 -14.765 -28.175 1.00 92.94 172 SER A N 1
ATOM 1363 C CA . SER A 1 172 ? 7.131 -14.574 -27.536 1.00 92.94 172 SER A CA 1
ATOM 1364 C C . SER A 1 172 ? 7.197 -14.152 -26.068 1.00 92.94 172 SER A C 1
ATOM 1366 O O . SER A 1 172 ? 6.232 -13.551 -25.599 1.00 92.94 172 SER A O 1
ATOM 1368 N N . ILE A 1 173 ? 8.317 -14.381 -25.369 1.00 91.12 173 ILE A N 1
ATOM 1369 C CA . ILE A 1 173 ? 8.480 -13.952 -23.965 1.00 91.12 173 ILE A CA 1
ATOM 1370 C C . ILE A 1 173 ? 8.757 -12.446 -23.847 1.00 91.12 173 ILE A C 1
ATOM 1372 O O . ILE A 1 173 ? 8.605 -11.852 -22.785 1.00 91.12 173 ILE A O 1
ATOM 1376 N N . PHE A 1 174 ? 9.152 -11.806 -24.950 1.00 94.44 174 PHE A N 1
ATOM 1377 C CA . PHE A 1 174 ? 9.464 -10.382 -24.979 1.00 94.44 174 PHE A CA 1
ATOM 1378 C C . PHE A 1 174 ? 8.205 -9.539 -25.179 1.00 94.44 174 PHE A C 1
ATOM 1380 O O . PHE A 1 174 ? 7.450 -9.735 -26.137 1.00 94.44 174 PHE A O 1
ATOM 1387 N N . GLN A 1 175 ? 8.036 -8.527 -24.329 1.00 94.12 175 GLN A N 1
ATOM 1388 C CA . GLN A 1 175 ? 6.973 -7.532 -24.451 1.00 94.12 175 GLN A CA 1
ATOM 1389 C C . GLN A 1 175 ? 7.051 -6.767 -25.787 1.00 94.12 175 GLN A C 1
ATOM 1391 O O . GLN A 1 175 ? 8.105 -6.624 -26.407 1.00 94.12 175 GLN A O 1
ATOM 1396 N N . ASN A 1 176 ? 5.914 -6.240 -26.242 1.00 94.88 176 ASN A N 1
ATOM 1397 C CA . ASN A 1 176 ? 5.890 -5.285 -27.343 1.00 94.88 176 ASN A CA 1
ATOM 1398 C C . ASN A 1 176 ? 6.533 -3.960 -26.898 1.00 94.88 176 ASN A C 1
ATOM 1400 O O . ASN A 1 176 ? 6.059 -3.347 -25.944 1.00 94.88 176 ASN A O 1
ATOM 1404 N N . ALA A 1 177 ? 7.541 -3.487 -27.635 1.00 95.56 177 ALA A N 1
ATOM 1405 C CA . ALA A 1 177 ? 8.252 -2.239 -27.354 1.00 95.56 177 ALA A CA 1
ATOM 1406 C C . ALA A 1 177 ? 7.310 -1.031 -27.158 1.00 95.56 177 ALA A C 1
ATOM 1408 O O . ALA A 1 177 ? 7.517 -0.214 -26.267 1.00 95.56 177 ALA A O 1
ATOM 1409 N N . SER A 1 178 ? 6.206 -0.950 -27.913 1.00 95.56 178 SER A N 1
ATOM 1410 C CA . SER A 1 178 ? 5.245 0.156 -27.784 1.00 95.56 178 SER A CA 1
ATOM 1411 C C . SER A 1 178 ? 4.441 0.127 -26.477 1.00 95.56 178 SER A C 1
ATOM 1413 O O . SER A 1 178 ? 3.759 1.097 -26.150 1.00 95.56 178 SER A O 1
ATOM 1415 N N . LYS A 1 179 ? 4.462 -1.004 -25.766 1.00 95.56 179 LYS A N 1
ATOM 1416 C CA . LYS A 1 179 ? 3.778 -1.229 -24.490 1.00 95.5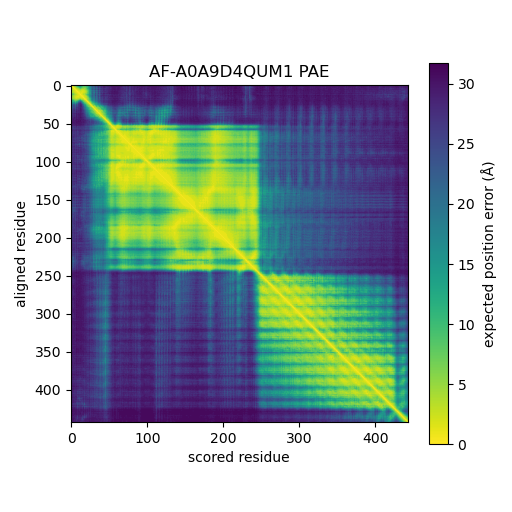6 179 LYS A CA 1
ATOM 1417 C C . LYS A 1 179 ? 4.728 -1.169 -23.295 1.00 95.56 179 LYS A C 1
ATOM 1419 O O . LYS A 1 179 ? 4.292 -1.495 -22.196 1.00 95.56 179 LYS A O 1
ATOM 1424 N N . LEU A 1 180 ? 5.993 -0.797 -23.483 1.00 94.25 180 LEU A N 1
ATOM 1425 C CA . LEU A 1 180 ? 6.923 -0.621 -22.371 1.00 94.25 180 LEU A CA 1
ATOM 1426 C C . LEU A 1 180 ? 6.456 0.525 -21.467 1.00 94.25 180 LEU A C 1
ATOM 1428 O O . LEU A 1 180 ? 6.087 1.605 -21.935 1.00 94.25 180 LEU A O 1
ATOM 1432 N N . HIS A 1 181 ? 6.433 0.256 -20.169 1.00 94.12 181 HIS A N 1
ATOM 1433 C CA . HIS A 1 181 ? 5.996 1.181 -19.135 1.00 94.12 181 HIS A CA 1
ATOM 1434 C C . HIS A 1 181 ? 6.636 0.804 -17.802 1.00 94.12 181 HIS A C 1
ATOM 1436 O O . HIS A 1 181 ? 6.953 -0.363 -17.574 1.00 94.12 181 HIS A O 1
ATOM 1442 N N . LEU A 1 182 ? 6.788 1.796 -16.930 1.00 90.00 182 LEU A N 1
ATOM 1443 C CA . LEU A 1 182 ? 7.054 1.599 -15.515 1.00 90.00 182 LEU A CA 1
ATOM 1444 C C . LEU A 1 182 ? 5.717 1.467 -14.789 1.00 90.00 182 LEU A C 1
ATOM 1446 O O . LEU A 1 182 ? 4.889 2.377 -14.851 1.00 90.00 182 LEU A O 1
ATOM 1450 N N . THR A 1 183 ? 5.497 0.344 -14.115 1.00 88.00 183 THR A N 1
ATOM 1451 C CA . THR A 1 183 ? 4.313 0.132 -13.275 1.00 88.00 183 THR A CA 1
ATOM 1452 C C . THR A 1 183 ? 4.559 0.730 -11.897 1.00 88.00 183 THR A C 1
ATOM 1454 O O . THR A 1 183 ? 5.463 0.294 -11.200 1.00 88.00 183 THR A O 1
ATOM 1457 N N . ILE A 1 184 ? 3.736 1.701 -11.499 1.00 86.75 184 ILE A N 1
ATOM 1458 C CA . ILE A 1 184 ? 3.815 2.363 -10.187 1.00 86.75 184 ILE A CA 1
ATOM 1459 C C . ILE A 1 184 ? 2.994 1.603 -9.142 1.00 86.75 184 ILE A C 1
ATOM 1461 O O . ILE A 1 184 ? 3.379 1.494 -7.985 1.00 86.75 184 ILE A O 1
ATOM 1465 N N . GLY A 1 185 ? 1.846 1.052 -9.541 1.00 86.00 185 GLY A N 1
ATOM 1466 C CA . GLY A 1 185 ? 1.008 0.294 -8.619 1.00 86.00 185 GLY A CA 1
ATOM 1467 C C . GLY A 1 185 ? -0.16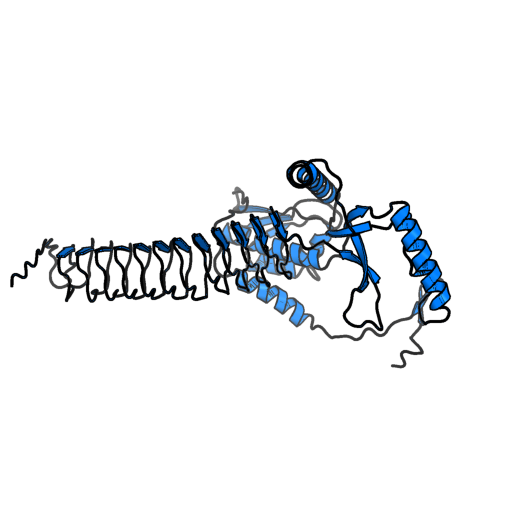6 -0.395 -9.293 1.00 86.00 185 GLY A C 1
ATOM 1468 O O . GLY A 1 185 ? -0.772 0.137 -10.223 1.00 86.00 185 GLY A O 1
ATOM 1469 N N . CYS A 1 186 ? -0.505 -1.584 -8.805 1.00 88.00 186 CYS A N 1
ATOM 1470 C CA . CYS A 1 186 ? -1.645 -2.363 -9.276 1.00 88.00 186 CYS A CA 1
ATOM 1471 C C . CYS A 1 186 ? -2.909 -2.044 -8.469 1.00 88.00 186 CYS A C 1
ATOM 1473 O O . CYS A 1 186 ? -2.864 -1.853 -7.255 1.00 88.00 186 CYS A O 1
ATOM 1475 N N . LEU A 1 187 ? -4.056 -2.026 -9.147 1.00 89.38 187 LEU A N 1
ATOM 1476 C CA . LEU A 1 187 ? -5.349 -1.653 -8.587 1.00 89.38 187 LEU A CA 1
ATOM 1477 C C . LEU A 1 187 ? -6.411 -2.729 -8.851 1.00 89.38 187 LEU A C 1
ATOM 1479 O O . LEU A 1 187 ? -6.476 -3.371 -9.908 1.00 89.38 187 LEU A O 1
ATOM 1483 N N . VAL A 1 188 ? -7.314 -2.873 -7.885 1.00 92.75 188 VAL A N 1
ATOM 1484 C CA . VAL A 1 188 ? -8.532 -3.678 -7.998 1.00 92.75 188 VAL A CA 1
ATOM 1485 C C . VAL A 1 188 ? -9.712 -2.711 -8.037 1.00 92.75 188 VAL A C 1
ATOM 1487 O O . VAL A 1 188 ? -10.183 -2.285 -6.985 1.00 92.75 188 VAL A O 1
ATOM 1490 N N . LEU A 1 189 ? -10.154 -2.344 -9.243 1.00 93.62 189 LEU A N 1
ATOM 1491 C CA . LEU A 1 189 ? -11.289 -1.452 -9.497 1.00 93.62 189 LEU A CA 1
ATOM 1492 C C . LEU A 1 189 ? -12.392 -2.279 -10.156 1.00 93.62 189 LEU A C 1
ATOM 1494 O O . LEU A 1 189 ? -12.203 -2.834 -11.239 1.00 93.62 189 LEU A O 1
ATOM 1498 N N . LEU A 1 190 ? -13.517 -2.431 -9.464 1.00 92.75 190 LEU A N 1
ATOM 1499 C CA . LEU A 1 190 ? -14.489 -3.491 -9.747 1.00 92.75 190 LEU A CA 1
ATOM 1500 C C . LEU A 1 190 ? -15.775 -2.996 -10.411 1.00 92.75 190 LEU A C 1
ATOM 1502 O O . LEU A 1 190 ? -16.594 -3.817 -10.824 1.00 92.75 190 LEU A O 1
ATOM 1506 N N . ASN A 1 191 ? -15.956 -1.681 -10.518 1.00 90.50 191 ASN A N 1
ATOM 1507 C CA . ASN A 1 191 ? -17.047 -1.052 -11.253 1.00 90.50 191 ASN A CA 1
ATOM 1508 C C . ASN A 1 191 ? -16.615 0.314 -11.821 1.00 90.50 191 ASN A C 1
ATOM 1510 O O . ASN A 1 191 ? -15.551 0.834 -11.485 1.00 90.50 191 ASN A O 1
ATOM 1514 N N . GLU A 1 192 ? -17.444 0.892 -12.695 1.00 90.88 192 GLU A N 1
ATOM 1515 C CA . GLU A 1 192 ? -17.156 2.179 -13.353 1.00 90.88 192 GLU A CA 1
ATOM 1516 C C . GLU A 1 192 ? -17.035 3.340 -12.355 1.00 90.88 192 GLU A C 1
ATOM 1518 O O . GLU A 1 192 ? -16.237 4.249 -12.561 1.00 90.88 192 GLU A O 1
ATOM 1523 N N . GLU A 1 193 ? -17.776 3.293 -11.245 1.00 91.19 193 GLU A N 1
ATOM 1524 C CA . GLU A 1 193 ? -17.719 4.319 -10.198 1.00 91.19 193 GLU A CA 1
ATOM 1525 C C . GLU A 1 193 ? -16.344 4.346 -9.509 1.00 91.19 193 GLU A C 1
ATOM 1527 O O . GLU A 1 193 ? -15.791 5.416 -9.261 1.00 91.19 193 GLU A O 1
ATOM 1532 N N . GLU A 1 194 ? -15.758 3.177 -9.230 1.00 92.75 194 GLU A N 1
ATOM 1533 C CA . GLU A 1 194 ? -14.396 3.058 -8.699 1.00 92.75 194 GLU A CA 1
ATOM 1534 C C . GLU A 1 194 ? -13.342 3.533 -9.699 1.00 92.75 194 GLU A C 1
ATOM 1536 O O . GLU A 1 194 ? -12.401 4.217 -9.300 1.00 92.75 194 GLU A O 1
ATOM 1541 N N . VAL A 1 195 ? -13.511 3.214 -10.987 1.00 94.69 195 VAL A N 1
ATOM 1542 C CA . VAL A 1 195 ? -12.607 3.686 -12.048 1.00 94.69 195 VAL A CA 1
ATOM 1543 C C . VAL A 1 195 ? -12.632 5.208 -12.150 1.00 94.69 195 VAL A C 1
ATOM 1545 O O . VAL A 1 195 ? -11.572 5.836 -12.188 1.00 94.69 195 VAL A O 1
ATOM 1548 N N . GLN A 1 196 ? -13.826 5.806 -12.143 1.00 95.38 196 GLN A N 1
ATOM 1549 C CA . GLN A 1 196 ? -13.971 7.255 -12.205 1.00 95.38 196 GLN A CA 1
ATOM 1550 C C . GLN A 1 196 ? -13.342 7.926 -10.984 1.00 95.38 196 GLN A C 1
ATOM 1552 O O . GLN A 1 196 ? -12.530 8.828 -11.149 1.00 95.38 196 GLN A O 1
ATOM 1557 N N . ARG A 1 197 ? -13.617 7.431 -9.768 1.00 94.12 197 ARG A N 1
ATOM 1558 C CA . ARG A 1 197 ? -12.986 7.961 -8.548 1.00 94.12 197 ARG A CA 1
ATOM 1559 C C . ARG A 1 197 ? -11.464 7.880 -8.586 1.00 94.12 197 ARG A C 1
ATOM 1561 O O . ARG A 1 197 ? -10.801 8.831 -8.188 1.00 94.12 197 ARG A O 1
ATOM 1568 N N . ALA A 1 198 ? -10.909 6.757 -9.042 1.00 93.12 198 ALA A N 1
ATOM 1569 C CA . ALA A 1 198 ? -9.463 6.604 -9.164 1.00 93.12 198 ALA A CA 1
ATOM 1570 C C . ALA A 1 198 ? -8.880 7.588 -10.189 1.00 93.12 198 ALA A C 1
ATOM 1572 O O . ALA A 1 198 ? -7.824 8.162 -9.948 1.00 93.12 198 ALA A O 1
ATOM 1573 N N . THR A 1 199 ? -9.586 7.819 -11.297 1.00 93.62 199 THR A N 1
ATOM 1574 C CA . THR A 1 199 ? -9.188 8.793 -12.323 1.00 93.62 199 THR A CA 1
ATOM 1575 C C . THR A 1 199 ? -9.211 10.215 -11.775 1.00 93.62 199 THR A C 1
ATOM 1577 O O . THR A 1 199 ? -8.228 10.933 -11.930 1.00 93.62 199 THR A O 1
ATOM 1580 N N . ASP A 1 200 ? -10.287 10.602 -11.088 1.00 94.81 200 ASP A N 1
ATOM 1581 C CA . ASP A 1 200 ? -10.417 11.932 -10.490 1.00 94.81 200 ASP A CA 1
ATOM 1582 C C . ASP A 1 200 ? -9.311 12.172 -9.453 1.00 94.81 200 ASP A C 1
ATOM 1584 O O . ASP A 1 200 ? -8.651 13.206 -9.479 1.00 94.81 200 ASP A O 1
ATOM 1588 N N . MET A 1 201 ? -9.043 11.179 -8.596 1.00 92.62 201 MET A N 1
ATOM 1589 C CA . MET A 1 201 ? -7.985 11.253 -7.588 1.00 92.62 201 MET A CA 1
ATOM 1590 C C . MET A 1 201 ? -6.595 11.374 -8.221 1.00 92.62 201 MET A C 1
ATOM 1592 O O . MET A 1 201 ? -5.830 12.242 -7.820 1.00 92.62 201 MET A O 1
ATOM 1596 N N . LEU A 1 202 ? -6.279 10.565 -9.238 1.00 90.88 202 LEU A N 1
ATOM 1597 C CA . LEU A 1 202 ? -5.001 10.660 -9.953 1.00 90.88 202 LEU A CA 1
ATOM 1598 C C . LEU A 1 202 ? -4.835 12.014 -10.654 1.00 90.88 202 LEU A C 1
ATOM 1600 O O . LEU A 1 202 ? -3.738 12.569 -10.661 1.00 90.88 202 LEU A O 1
ATOM 1604 N N . GLN A 1 203 ? -5.914 12.561 -11.221 1.00 91.06 203 GLN A N 1
ATOM 1605 C CA . GLN A 1 203 ? -5.896 13.873 -11.864 1.00 91.06 203 GLN A CA 1
ATOM 1606 C C . GLN A 1 203 ? -5.652 14.992 -10.843 1.00 91.06 203 GLN A C 1
ATOM 1608 O O . GLN A 1 203 ? -4.843 15.877 -11.107 1.00 91.06 203 GLN A O 1
ATOM 1613 N N . SER A 1 204 ? -6.301 14.938 -9.677 1.00 91.88 204 SER A N 1
ATOM 1614 C CA . SER A 1 204 ? -6.039 15.869 -8.575 1.00 91.88 204 SER A CA 1
ATOM 1615 C C . SER A 1 204 ? -4.602 15.753 -8.068 1.00 91.88 204 SER A C 1
ATOM 1617 O O . SER A 1 204 ? -3.917 16.765 -7.970 1.00 91.88 204 SER A O 1
ATOM 1619 N N . SER A 1 205 ? -4.098 14.536 -7.839 1.00 85.75 205 SER A N 1
ATOM 1620 C CA . SER A 1 205 ? -2.712 14.317 -7.403 1.00 85.75 205 SER A CA 1
ATOM 1621 C C . SER A 1 205 ? -1.684 14.840 -8.410 1.00 85.75 205 SER A C 1
ATOM 1623 O O . SER A 1 205 ? -0.634 15.340 -8.013 1.00 85.75 205 SER A O 1
ATOM 1625 N N . LEU A 1 206 ? -1.973 14.773 -9.713 1.00 84.25 206 LEU A N 1
ATOM 1626 C CA . LEU A 1 206 ? -1.102 15.361 -10.729 1.00 84.25 206 LEU A CA 1
ATOM 1627 C C . LEU A 1 206 ? -0.960 16.881 -10.543 1.00 84.25 206 LEU A C 1
ATOM 1629 O O . LEU A 1 206 ? 0.150 17.402 -10.620 1.00 84.25 206 LEU A O 1
ATOM 1633 N N . GLU A 1 207 ? -2.067 17.583 -10.301 1.00 85.81 207 GLU A N 1
ATOM 1634 C CA . GLU A 1 207 ? -2.078 19.043 -10.147 1.00 85.81 207 GLU A CA 1
ATOM 1635 C C . GLU A 1 207 ? -1.536 19.502 -8.788 1.00 85.81 207 GLU A C 1
ATOM 1637 O O . GLU A 1 207 ? -0.789 20.475 -8.725 1.00 85.81 207 GLU A O 1
ATOM 1642 N N . GLU A 1 208 ? -1.917 18.812 -7.713 1.00 87.69 208 GLU A N 1
ATOM 1643 C CA . GLU A 1 208 ? -1.665 19.236 -6.331 1.00 87.69 208 GLU A CA 1
ATOM 1644 C C . GLU A 1 208 ? -0.331 18.727 -5.778 1.00 87.69 208 GLU A C 1
ATOM 1646 O O . GLU A 1 208 ? 0.237 19.370 -4.901 1.00 87.69 208 GLU A O 1
ATOM 1651 N N . VAL A 1 209 ? 0.176 17.597 -6.284 1.00 81.88 209 VAL A N 1
ATOM 1652 C CA . VAL A 1 209 ? 1.382 16.940 -5.751 1.00 81.88 209 VAL A CA 1
ATOM 1653 C C . VAL A 1 209 ? 2.507 16.937 -6.778 1.00 81.88 209 VAL A C 1
ATOM 1655 O O . VAL A 1 209 ? 3.575 17.491 -6.535 1.00 81.88 209 VAL A O 1
ATOM 1658 N N . LEU A 1 210 ? 2.275 16.356 -7.958 1.00 80.69 210 LEU A N 1
ATOM 1659 C CA . LEU A 1 210 ? 3.363 16.128 -8.915 1.00 80.69 210 LEU A CA 1
ATOM 1660 C C . LEU A 1 210 ? 3.859 17.419 -9.574 1.00 80.69 210 LEU A C 1
ATOM 1662 O O . LEU A 1 210 ? 5.064 17.594 -9.731 1.00 80.69 210 LEU A O 1
ATOM 1666 N N . ARG A 1 211 ? 2.963 18.333 -9.965 1.00 84.06 211 ARG A N 1
ATOM 1667 C CA . ARG A 1 211 ? 3.367 19.596 -10.609 1.00 84.06 211 ARG A CA 1
ATOM 1668 C C . ARG A 1 211 ? 4.250 20.484 -9.723 1.00 84.06 211 ARG A C 1
ATOM 1670 O O . ARG A 1 211 ? 5.267 20.949 -10.239 1.00 84.06 211 ARG A O 1
ATOM 1677 N N . PRO A 1 212 ? 3.928 20.712 -8.433 1.00 82.12 212 PRO A N 1
ATOM 1678 C CA . PRO A 1 212 ? 4.808 21.450 -7.527 1.00 82.12 212 PRO A CA 1
ATOM 1679 C C . PRO A 1 212 ? 6.201 20.832 -7.388 1.00 82.12 212 PRO A C 1
ATOM 1681 O O . PRO A 1 212 ? 7.186 21.559 -7.487 1.00 82.12 212 PRO A O 1
ATOM 1684 N N . ILE A 1 213 ? 6.279 19.505 -7.230 1.00 78.50 213 ILE A N 1
ATOM 1685 C CA . ILE A 1 213 ? 7.549 18.775 -7.076 1.00 78.50 213 ILE A CA 1
ATOM 1686 C C . ILE A 1 213 ? 8.391 18.897 -8.347 1.00 78.50 213 ILE A C 1
ATOM 1688 O O . ILE A 1 213 ? 9.563 19.260 -8.308 1.00 78.50 213 ILE A O 1
ATOM 1692 N N . LEU A 1 214 ? 7.774 18.646 -9.503 1.00 78.88 214 LEU A N 1
ATOM 1693 C CA . LEU A 1 214 ? 8.480 18.655 -10.781 1.00 78.88 214 LEU A CA 1
ATOM 1694 C C . LEU A 1 214 ? 8.805 20.069 -11.277 1.00 78.88 214 LEU A C 1
ATOM 1696 O O . LEU A 1 214 ? 9.607 20.205 -12.200 1.00 78.88 214 LEU A O 1
ATOM 1700 N N . LYS A 1 215 ? 8.192 21.119 -10.709 1.00 81.88 215 LYS A N 1
ATOM 1701 C CA . LYS A 1 215 ? 8.342 22.524 -11.143 1.00 81.88 215 LYS A CA 1
ATOM 1702 C C . LYS A 1 215 ? 8.136 22.678 -12.661 1.00 81.88 215 LYS A C 1
ATOM 1704 O O . LYS A 1 215 ? 8.889 23.377 -13.336 1.00 81.88 215 LYS A O 1
ATOM 1709 N N . ASP A 1 216 ? 7.137 21.967 -13.194 1.00 73.81 216 ASP A N 1
ATOM 1710 C CA . ASP A 1 216 ? 6.830 21.819 -14.631 1.00 73.81 216 ASP A CA 1
ATOM 1711 C C . ASP A 1 216 ? 7.966 21.222 -15.506 1.00 73.81 216 ASP A C 1
ATOM 1713 O O . ASP A 1 216 ? 7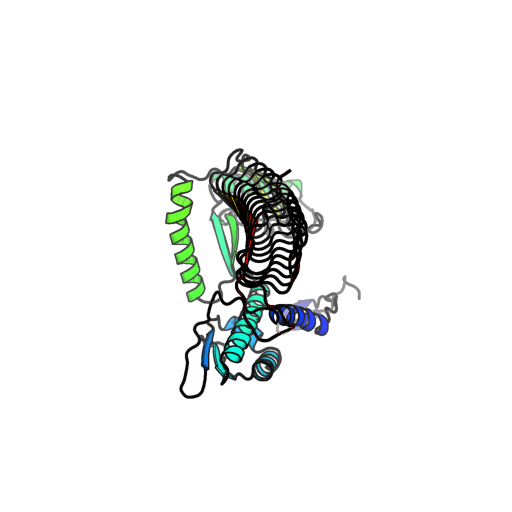.907 21.267 -16.739 1.00 73.81 216 ASP A O 1
ATOM 1717 N N . GLY A 1 217 ? 8.999 20.640 -14.894 1.00 79.00 217 GLY A N 1
ATOM 1718 C CA . GLY A 1 217 ? 10.109 19.951 -15.552 1.00 79.00 217 GLY A CA 1
ATOM 1719 C C . GLY A 1 217 ? 9.839 18.464 -15.845 1.00 79.00 217 GLY A C 1
ATOM 1720 O O . GLY A 1 217 ? 8.915 17.864 -15.292 1.00 79.00 217 GLY A O 1
ATOM 1721 N N . PRO A 1 218 ? 10.629 17.837 -16.739 1.00 77.25 218 PRO A N 1
ATOM 1722 C CA . PRO A 1 218 ? 10.554 16.400 -16.978 1.00 77.25 218 PRO A CA 1
ATOM 1723 C C . PRO A 1 218 ? 11.186 15.607 -15.825 1.00 77.25 218 PRO A C 1
ATOM 1725 O O . PRO A 1 218 ? 12.187 16.023 -15.248 1.00 77.25 218 PRO A O 1
ATOM 1728 N N . LEU A 1 219 ? 10.650 14.417 -15.555 1.00 76.56 219 LEU A N 1
ATOM 1729 C CA . LEU A 1 219 ? 11.286 13.445 -14.668 1.00 76.56 219 LEU A CA 1
ATOM 1730 C C . LEU A 1 219 ? 12.388 12.697 -15.434 1.00 76.56 219 LEU A C 1
ATOM 1732 O O . LEU A 1 219 ? 12.119 12.081 -16.470 1.00 76.56 219 LEU A O 1
ATOM 1736 N N . HIS A 1 220 ? 13.622 12.756 -14.936 1.00 76.56 220 HIS A N 1
ATOM 1737 C CA . HIS A 1 220 ? 14.762 12.043 -15.507 1.00 76.56 220 HIS A CA 1
ATOM 1738 C C . HIS A 1 220 ? 14.940 10.695 -14.806 1.00 76.56 220 HIS A C 1
ATOM 1740 O O . HIS A 1 220 ? 15.086 10.648 -13.593 1.00 76.56 220 HIS A O 1
ATOM 1746 N N . ILE A 1 221 ? 14.918 9.603 -15.575 1.00 77.94 221 ILE A N 1
ATOM 1747 C CA . ILE A 1 221 ? 15.062 8.237 -15.055 1.00 77.94 221 ILE A CA 1
ATOM 1748 C C . ILE A 1 221 ? 16.109 7.514 -15.891 1.00 77.94 221 ILE A C 1
ATOM 1750 O O . ILE A 1 221 ? 16.014 7.490 -17.122 1.00 77.94 221 ILE A O 1
ATOM 1754 N N . GLN A 1 222 ? 17.093 6.902 -15.232 1.00 81.06 222 GLN A N 1
ATOM 1755 C CA . GLN A 1 222 ? 18.074 6.048 -15.888 1.00 81.06 222 GLN A CA 1
ATOM 1756 C C . GLN A 1 222 ? 17.680 4.579 -15.722 1.00 81.06 222 GLN A C 1
ATOM 1758 O O . GLN A 1 222 ? 17.457 4.105 -14.615 1.00 81.06 222 GLN A O 1
ATOM 1763 N N . LEU A 1 223 ? 17.624 3.837 -16.829 1.00 83.69 223 LEU A N 1
ATOM 1764 C CA . LEU A 1 223 ? 17.429 2.387 -16.805 1.00 83.69 223 LEU A CA 1
ATOM 1765 C C . LEU A 1 223 ? 18.780 1.684 -16.896 1.00 83.69 223 LEU A C 1
ATOM 1767 O O . LEU A 1 223 ? 19.522 1.895 -17.859 1.00 83.69 223 LEU A O 1
ATOM 1771 N N . LYS A 1 224 ? 19.099 0.837 -15.916 1.00 82.94 224 LYS A N 1
ATOM 1772 C CA . LYS A 1 224 ? 20.369 0.107 -15.890 1.00 82.94 224 LYS A CA 1
ATOM 1773 C C . LYS A 1 224 ? 20.255 -1.199 -15.119 1.00 82.94 224 LYS A C 1
ATOM 1775 O O . LYS A 1 224 ? 19.986 -1.204 -13.928 1.00 82.94 224 LYS A O 1
ATOM 1780 N N . GLY A 1 225 ? 20.595 -2.297 -15.787 1.00 85.19 225 GLY A N 1
ATOM 1781 C CA . GLY A 1 225 ? 20.545 -3.633 -15.198 1.00 85.19 225 GLY A CA 1
ATOM 1782 C C . GLY A 1 225 ? 19.168 -4.284 -15.314 1.00 85.19 225 GLY A C 1
ATOM 1783 O O . GLY A 1 225 ? 18.218 -3.702 -15.840 1.00 85.19 225 GLY A O 1
ATOM 1784 N N . LEU A 1 226 ? 19.099 -5.529 -14.856 1.00 86.62 226 LEU A N 1
ATOM 1785 C CA . LEU A 1 226 ? 17.914 -6.376 -14.907 1.00 86.62 226 LEU A CA 1
ATOM 1786 C C . LEU A 1 226 ? 17.639 -6.945 -13.521 1.00 86.62 226 LEU A C 1
ATOM 1788 O O . LEU A 1 226 ? 18.565 -7.167 -12.742 1.00 86.62 226 LEU A O 1
ATOM 1792 N N . GLU A 1 227 ? 16.371 -7.209 -13.260 1.00 84.25 227 GLU A N 1
ATOM 1793 C CA . GLU A 1 227 ? 15.873 -7.845 -12.048 1.00 84.25 227 GLU A CA 1
ATOM 1794 C C . GLU A 1 227 ? 14.665 -8.712 -12.401 1.00 84.25 227 GLU A C 1
ATOM 1796 O O . GLU A 1 227 ? 14.128 -8.629 -13.510 1.00 84.25 227 GLU A O 1
ATOM 1801 N N . TYR A 1 228 ? 14.273 -9.598 -11.498 1.00 85.81 228 TYR A N 1
ATOM 1802 C CA . TYR A 1 228 ? 13.227 -10.580 -11.738 1.00 85.81 228 TYR A CA 1
ATOM 1803 C C . TYR A 1 228 ? 12.269 -10.660 -10.556 1.00 85.81 228 TYR A C 1
ATOM 1805 O O . TYR A 1 228 ? 12.622 -10.323 -9.432 1.00 85.81 228 TYR A O 1
ATOM 1813 N N . MET A 1 229 ? 11.039 -11.095 -10.822 1.00 78.50 229 MET A N 1
ATOM 1814 C CA . MET A 1 229 ? 10.084 -11.452 -9.773 1.00 78.50 229 MET A CA 1
ATOM 1815 C C . MET A 1 229 ? 10.182 -12.957 -9.496 1.00 78.50 229 MET A C 1
ATOM 1817 O O . MET A 1 229 ? 10.288 -13.731 -10.452 1.00 78.50 229 MET A O 1
ATOM 1821 N N . ASN A 1 230 ? 10.066 -13.337 -8.215 1.00 72.38 230 ASN A N 1
ATOM 1822 C CA . ASN A 1 230 ? 10.300 -14.664 -7.602 1.00 72.38 230 ASN A CA 1
ATOM 1823 C C . ASN A 1 230 ? 11.740 -14.865 -7.087 1.00 72.38 230 ASN A C 1
ATOM 1825 O O . ASN A 1 230 ? 12.662 -14.235 -7.583 1.00 72.38 230 ASN A O 1
ATOM 1829 N N . ASP A 1 231 ? 11.931 -15.771 -6.119 1.00 68.94 231 ASP A N 1
ATOM 1830 C CA . ASP A 1 231 ? 13.221 -15.972 -5.426 1.00 68.94 231 ASP A CA 1
ATOM 1831 C C . ASP A 1 231 ? 14.192 -16.919 -6.157 1.00 68.94 231 ASP A C 1
ATOM 1833 O O . ASP A 1 231 ? 15.390 -16.932 -5.873 1.00 68.94 231 ASP A O 1
ATOM 1837 N N . ASP A 1 232 ? 13.692 -17.746 -7.082 1.00 74.69 232 ASP A N 1
ATOM 1838 C CA . ASP A 1 232 ? 14.501 -18.728 -7.811 1.00 74.69 232 ASP A CA 1
ATOM 1839 C C . ASP A 1 232 ? 14.839 -18.220 -9.227 1.00 74.69 232 ASP A C 1
ATOM 1841 O O . ASP A 1 232 ? 13.974 -18.246 -10.111 1.00 74.69 232 ASP A O 1
ATOM 1845 N N . PRO A 1 233 ? 16.096 -17.816 -9.499 1.00 76.94 233 PRO A N 1
ATOM 1846 C CA . PRO A 1 233 ? 16.509 -17.327 -10.813 1.00 76.94 233 PRO A CA 1
ATOM 1847 C C . PRO A 1 233 ? 16.447 -18.395 -11.920 1.00 76.94 233 PRO A C 1
ATOM 1849 O O . PRO A 1 233 ? 16.582 -18.057 -13.096 1.00 76.94 233 PRO A O 1
ATOM 1852 N N . SER A 1 234 ? 16.267 -19.677 -11.581 1.00 77.75 234 SER A N 1
ATOM 1853 C CA . SER A 1 234 ? 16.148 -20.764 -12.559 1.00 77.75 234 SER A CA 1
ATOM 1854 C C . SER A 1 234 ? 14.725 -20.981 -13.088 1.00 77.75 234 SER A C 1
ATOM 1856 O O . SER A 1 234 ? 14.560 -21.605 -14.137 1.00 77.75 234 SER A O 1
ATOM 1858 N N . GLU A 1 235 ? 13.706 -20.430 -12.421 1.00 78.12 235 GLU A N 1
ATOM 1859 C CA . GLU A 1 235 ? 12.289 -20.555 -12.796 1.00 78.12 235 GLU A CA 1
ATOM 1860 C C . GLU A 1 235 ? 11.591 -19.175 -12.716 1.00 78.12 235 GLU A C 1
ATOM 1862 O O . GLU A 1 235 ? 10.565 -18.985 -12.063 1.00 78.12 235 GLU A O 1
ATOM 1867 N N . VAL A 1 236 ? 12.185 -18.183 -13.389 1.00 81.25 236 VAL A N 1
ATOM 1868 C CA . VAL A 1 236 ? 11.678 -16.802 -13.467 1.00 81.25 236 VAL A CA 1
ATOM 1869 C C . VAL A 1 236 ? 10.505 -16.688 -14.441 1.00 81.25 236 VAL A C 1
ATOM 1871 O O . VAL A 1 236 ? 10.632 -17.027 -15.618 1.00 81.25 236 VAL A O 1
ATOM 1874 N N . ASP A 1 237 ? 9.398 -16.101 -13.978 1.00 81.00 237 ASP A N 1
ATOM 1875 C CA . ASP A 1 237 ? 8.235 -15.782 -14.821 1.00 81.00 237 ASP A CA 1
ATOM 1876 C C . ASP A 1 237 ? 8.259 -14.342 -15.364 1.00 81.00 237 ASP A C 1
ATOM 1878 O O . ASP A 1 237 ? 7.715 -14.066 -16.438 1.00 81.00 237 ASP A O 1
ATOM 1882 N N . VAL A 1 238 ? 8.864 -13.404 -14.626 1.00 88.12 238 VAL A N 1
ATOM 1883 C CA . VAL A 1 238 ? 8.891 -11.977 -14.979 1.00 88.12 238 VAL A CA 1
ATOM 1884 C C . VAL A 1 238 ? 10.298 -11.425 -14.803 1.00 88.12 238 VAL A C 1
ATOM 1886 O O . VAL A 1 238 ? 10.831 -11.420 -13.699 1.00 88.12 238 VAL A O 1
ATOM 1889 N N . LEU A 1 239 ? 10.862 -10.905 -15.893 1.00 89.06 239 LEU A N 1
ATOM 1890 C CA . LEU A 1 239 ? 12.128 -10.174 -15.925 1.00 89.06 239 LEU A CA 1
ATOM 1891 C C . LEU A 1 239 ? 11.848 -8.715 -16.305 1.00 89.06 239 LEU A C 1
ATOM 1893 O O . LEU A 1 239 ? 11.115 -8.456 -17.264 1.00 89.06 239 LEU A O 1
ATOM 1897 N N . TYR A 1 240 ? 12.429 -7.766 -15.580 1.00 90.62 240 TYR A N 1
ATOM 1898 C CA . TYR A 1 240 ? 12.242 -6.334 -15.797 1.00 90.62 240 TYR A CA 1
ATOM 1899 C C . TYR A 1 240 ? 13.564 -5.561 -15.701 1.00 90.62 240 TYR A C 1
ATOM 1901 O O . TYR A 1 240 ? 14.568 -6.053 -15.190 1.00 90.62 240 TYR A O 1
ATOM 1909 N N . ALA A 1 241 ? 13.583 -4.350 -16.260 1.00 89.00 241 ALA A N 1
ATOM 1910 C CA . ALA A 1 241 ? 14.734 -3.455 -16.172 1.00 89.00 241 ALA A CA 1
ATOM 1911 C C . ALA A 1 241 ? 14.695 -2.682 -14.851 1.00 89.00 241 ALA A C 1
ATOM 1913 O O . ALA A 1 241 ? 13.639 -2.160 -14.488 1.00 89.00 241 ALA A O 1
ATOM 1914 N N . LYS A 1 242 ? 15.839 -2.562 -14.172 1.00 83.62 242 LYS A N 1
ATOM 1915 C CA . LYS A 1 242 ? 15.945 -1.696 -12.992 1.00 83.62 242 LYS A CA 1
ATOM 1916 C C . LYS A 1 242 ? 15.994 -0.239 -13.433 1.00 83.62 242 LYS A C 1
ATOM 1918 O O . LYS A 1 242 ? 16.658 0.095 -14.423 1.00 83.62 242 LYS A O 1
ATOM 1923 N N . TYR A 1 243 ? 15.308 0.618 -12.692 1.00 78.31 243 TYR A N 1
ATOM 1924 C CA . TYR A 1 243 ? 15.586 2.044 -12.717 1.00 78.31 243 TYR A CA 1
ATOM 1925 C C . TYR A 1 243 ? 16.614 2.342 -11.629 1.00 78.31 243 TYR A C 1
ATOM 1927 O O . TYR A 1 243 ? 16.601 1.716 -10.573 1.00 78.31 243 TYR A O 1
ATOM 1935 N N . MET A 1 244 ? 17.529 3.253 -11.921 1.00 65.44 244 MET A N 1
ATOM 1936 C CA . MET A 1 244 ? 18.394 3.849 -10.920 1.00 65.44 244 MET A CA 1
ATOM 1937 C C . MET A 1 244 ? 17.825 5.227 -10.626 1.00 65.44 244 MET A C 1
ATOM 1939 O O . MET A 1 244 ? 17.653 6.031 -11.550 1.00 65.44 244 MET A O 1
ATOM 1943 N N . ASN A 1 245 ? 17.526 5.470 -9.356 1.00 55.91 245 ASN A N 1
ATOM 1944 C CA . ASN A 1 245 ? 17.600 6.820 -8.837 1.00 55.91 245 ASN A CA 1
ATOM 1945 C C . ASN A 1 245 ? 19.099 7.089 -8.663 1.00 55.91 245 ASN A C 1
ATOM 1947 O O . ASN A 1 245 ? 19.820 6.222 -8.167 1.00 55.91 245 ASN A O 1
ATOM 1951 N N . ASP A 1 246 ? 19.596 8.237 -9.114 1.00 49.88 246 ASP A N 1
ATOM 1952 C CA . ASP A 1 246 ? 20.742 8.779 -8.387 1.00 49.88 246 ASP A CA 1
ATOM 1953 C C . ASP A 1 246 ? 20.217 8.930 -6.953 1.00 49.88 246 ASP A C 1
ATOM 1955 O O . ASP A 1 246 ? 19.147 9.530 -6.816 1.00 49.88 246 ASP A O 1
ATOM 1959 N N . ASP A 1 247 ? 20.846 8.290 -5.955 1.00 45.97 247 ASP A N 1
ATOM 1960 C CA . ASP A 1 247 ? 20.446 8.435 -4.547 1.00 45.97 247 ASP A CA 1
ATOM 1961 C C . ASP A 1 247 ? 20.176 9.918 -4.310 1.00 45.97 247 ASP A C 1
ATOM 1963 O O . ASP A 1 247 ? 21.099 10.729 -4.480 1.00 45.97 247 ASP A O 1
ATOM 1967 N N . PRO A 1 248 ? 18.924 10.314 -4.039 1.00 50.19 248 PRO A N 1
ATOM 1968 C CA . PRO A 1 248 ? 18.682 11.674 -3.640 1.00 50.19 248 PRO A CA 1
ATOM 1969 C C . PRO A 1 248 ? 19.308 11.777 -2.255 1.00 50.19 248 PRO A C 1
ATOM 1971 O O . PRO A 1 248 ? 18.747 11.304 -1.276 1.00 50.19 248 PRO A O 1
ATOM 1974 N N . SER A 1 249 ? 20.513 12.340 -2.196 1.00 53.47 249 SER A N 1
ATOM 1975 C CA . SER A 1 249 ? 21.186 12.657 -0.936 1.00 53.47 249 SER A CA 1
ATOM 1976 C C . SER A 1 249 ? 20.311 13.536 -0.037 1.00 53.47 249 SER A C 1
ATOM 1978 O O . SER A 1 249 ? 20.513 13.535 1.164 1.00 53.47 249 SER A O 1
ATOM 1980 N N . GLU A 1 250 ? 19.340 14.238 -0.632 1.00 56.56 250 GLU A N 1
ATOM 1981 C CA . GLU A 1 250 ? 18.332 15.077 0.014 1.00 56.56 250 GLU A CA 1
ATOM 1982 C C . GLU A 1 250 ? 16.972 14.812 -0.664 1.00 56.56 250 GLU A C 1
ATOM 1984 O O . GLU A 1 250 ? 16.858 14.899 -1.898 1.00 56.56 250 GLU A O 1
ATOM 1989 N N . VAL A 1 251 ? 15.938 14.470 0.112 1.00 63.72 251 VAL A N 1
ATOM 1990 C CA . VAL A 1 251 ? 14.565 14.261 -0.378 1.00 63.72 251 VAL A CA 1
ATOM 1991 C C . VAL A 1 251 ? 13.599 15.226 0.309 1.00 63.72 251 VAL A C 1
ATOM 1993 O O . VAL A 1 251 ? 13.195 14.978 1.435 1.00 63.72 251 VAL A O 1
ATOM 1996 N N . ASP A 1 252 ? 13.109 16.248 -0.404 1.00 59.97 252 ASP A N 1
ATOM 1997 C CA . ASP A 1 252 ? 12.127 17.197 0.159 1.00 59.97 252 ASP A CA 1
ATOM 1998 C C . ASP A 1 252 ? 10.886 16.487 0.761 1.00 59.97 252 ASP A C 1
ATOM 2000 O O . ASP A 1 252 ? 10.421 16.804 1.848 1.00 59.97 252 ASP A O 1
ATOM 2004 N N . VAL A 1 253 ? 10.275 15.535 0.039 1.00 64.69 253 VAL A N 1
ATOM 2005 C CA . VAL A 1 253 ? 9.095 14.799 0.537 1.00 64.69 253 VAL A CA 1
ATOM 2006 C C . VAL A 1 253 ? 9.081 13.369 0.016 1.0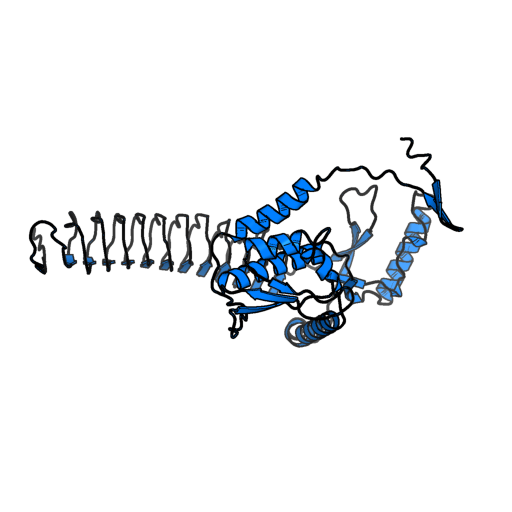0 64.69 253 VAL A C 1
ATOM 2008 O O . VAL A 1 253 ? 9.035 13.143 -1.198 1.00 64.69 253 VAL A O 1
ATOM 2011 N N . LEU A 1 254 ? 8.997 12.400 0.927 1.00 69.00 254 LEU A N 1
ATOM 2012 C CA . LEU A 1 254 ? 8.939 10.978 0.613 1.00 69.00 254 LEU A CA 1
ATOM 2013 C C . LEU A 1 254 ? 7.614 10.353 1.071 1.00 69.00 254 LEU A C 1
ATOM 2015 O O . LEU A 1 254 ? 7.183 10.494 2.212 1.00 69.00 254 LEU A O 1
ATOM 2019 N N . TYR A 1 255 ? 6.952 9.629 0.165 1.00 69.56 255 TYR A N 1
ATOM 2020 C CA . TYR A 1 255 ? 5.751 8.847 0.470 1.00 69.56 255 TYR A CA 1
ATOM 2021 C C . TYR A 1 255 ? 6.023 7.369 0.234 1.00 69.56 255 TYR A C 1
ATOM 2023 O O . TYR A 1 255 ? 6.166 6.932 -0.909 1.00 69.56 255 TYR A O 1
ATOM 2031 N N . ALA A 1 256 ? 5.991 6.580 1.301 1.00 65.50 256 ALA A N 1
ATOM 2032 C CA . ALA A 1 256 ? 6.293 5.164 1.251 1.00 65.50 256 ALA A CA 1
ATOM 2033 C C . ALA A 1 256 ? 5.212 4.319 1.924 1.00 65.50 256 ALA A C 1
ATOM 2035 O O . ALA A 1 256 ? 4.763 4.533 3.050 1.00 65.50 256 ALA A O 1
ATOM 2036 N N . LYS A 1 257 ? 4.760 3.286 1.212 1.00 61.44 257 LYS A N 1
ATOM 2037 C CA . LYS A 1 257 ? 3.889 2.276 1.823 1.00 61.44 257 LYS A CA 1
ATOM 2038 C C . LYS A 1 257 ? 4.697 1.321 2.707 1.00 61.44 257 LYS A C 1
ATOM 2040 O O . LYS A 1 257 ? 4.175 0.888 3.729 1.00 61.44 257 LYS A O 1
ATOM 2045 N N . TYR A 1 258 ? 5.909 1.002 2.277 1.00 61.88 258 TYR A N 1
ATOM 2046 C CA . TYR A 1 258 ? 6.914 0.228 2.992 1.00 61.88 258 TYR A CA 1
ATOM 2047 C C . TYR A 1 258 ? 8.228 0.974 2.768 1.00 61.88 258 TYR A C 1
ATOM 2049 O O . TYR A 1 258 ? 8.612 1.111 1.606 1.00 61.88 258 TYR A O 1
ATOM 2057 N N . MET A 1 259 ? 8.819 1.526 3.825 1.00 66.75 259 MET A N 1
ATOM 2058 C CA . MET A 1 259 ? 10.202 2.008 3.781 1.00 66.75 259 MET A CA 1
ATOM 2059 C C . MET A 1 259 ? 11.102 0.803 4.027 1.00 66.75 259 MET A C 1
ATOM 2061 O O . MET A 1 259 ? 10.938 0.148 5.052 1.00 66.75 259 MET A O 1
ATOM 2065 N N . ASN A 1 260 ? 11.922 0.480 3.027 1.00 64.31 260 ASN A N 1
ATOM 2066 C CA . ASN A 1 260 ? 12.953 -0.565 3.065 1.00 64.31 260 ASN A CA 1
ATOM 2067 C C . ASN A 1 260 ? 14.219 -0.075 2.318 1.00 64.31 260 ASN A C 1
ATOM 2069 O O . ASN A 1 260 ? 14.871 -0.863 1.634 1.00 64.31 260 ASN A O 1
ATOM 2073 N N . ASP A 1 261 ? 14.420 1.243 2.292 1.00 65.06 261 ASP A N 1
ATOM 2074 C CA . ASP A 1 261 ? 15.623 1.901 1.789 1.00 65.06 261 ASP A CA 1
ATOM 2075 C C . ASP A 1 261 ? 15.974 2.993 2.816 1.00 65.06 261 ASP A C 1
ATOM 2077 O O . ASP A 1 261 ? 15.052 3.613 3.359 1.00 65.06 261 ASP A O 1
ATOM 2081 N N . ASP A 1 262 ? 17.269 3.268 2.994 1.00 67.94 262 ASP A N 1
ATOM 2082 C CA . ASP A 1 262 ? 17.809 4.243 3.954 1.00 67.94 262 ASP A CA 1
ATOM 2083 C C . ASP A 1 262 ? 18.136 5.582 3.267 1.00 67.94 262 ASP A C 1
ATOM 2085 O O . ASP A 1 262 ? 19.250 5.766 2.754 1.00 67.94 262 ASP A O 1
ATOM 2089 N N . PRO A 1 263 ? 17.197 6.543 3.181 1.00 67.44 263 PRO A N 1
ATOM 2090 C CA . PRO A 1 263 ? 17.546 7.886 2.741 1.00 67.44 263 PRO A CA 1
ATOM 2091 C C . PRO A 1 263 ? 18.433 8.570 3.793 1.00 67.44 263 PRO A C 1
ATOM 2093 O O . PRO A 1 263 ? 18.244 8.386 4.995 1.00 67.44 263 PRO A O 1
ATOM 2096 N N . SER A 1 264 ? 19.386 9.386 3.334 1.00 72.38 264 SER A N 1
ATOM 2097 C CA . SER A 1 264 ? 20.269 10.142 4.233 1.00 72.38 264 SER A CA 1
ATOM 2098 C C . SER A 1 264 ? 19.536 11.301 4.917 1.00 72.38 264 SER A C 1
ATOM 2100 O O . SER A 1 264 ? 19.542 11.366 6.137 1.00 72.38 264 SER A O 1
ATOM 2102 N N . GLU A 1 265 ? 18.866 12.169 4.152 1.00 73.38 265 GLU A N 1
ATOM 2103 C CA . GLU A 1 265 ? 18.138 13.337 4.678 1.00 73.38 265 GLU A CA 1
ATOM 2104 C C . GLU A 1 265 ? 16.759 13.465 4.004 1.00 73.38 265 GLU A C 1
ATOM 2106 O O . GLU A 1 265 ? 16.647 13.387 2.769 1.00 73.38 265 GLU A O 1
ATOM 2111 N N . VAL A 1 266 ? 15.697 13.652 4.800 1.00 73.81 266 VAL A N 1
ATOM 2112 C CA . VAL A 1 266 ? 14.313 13.806 4.312 1.00 73.81 266 VAL A CA 1
ATOM 2113 C C . VAL A 1 266 ? 13.548 14.896 5.077 1.00 73.81 266 VAL A C 1
ATOM 2115 O O . VAL A 1 266 ? 13.200 14.671 6.228 1.00 73.81 266 VAL A O 1
ATOM 2118 N N . ASP A 1 267 ? 13.131 16.005 4.449 1.00 73.25 267 ASP A N 1
ATOM 2119 C CA . ASP A 1 267 ? 12.358 17.031 5.189 1.00 73.25 267 ASP A CA 1
ATOM 2120 C C . ASP A 1 267 ? 11.006 16.468 5.686 1.00 73.25 267 ASP A C 1
ATOM 2122 O O . ASP A 1 267 ? 10.562 16.719 6.804 1.00 73.25 267 ASP A O 1
ATOM 2126 N N . VAL A 1 268 ? 10.283 15.706 4.850 1.00 75.69 268 VAL A N 1
ATOM 2127 C CA . VAL A 1 268 ? 8.988 15.120 5.246 1.00 75.69 268 VAL A CA 1
ATOM 2128 C C . VAL A 1 268 ? 8.814 13.686 4.756 1.00 75.69 268 VAL A C 1
ATOM 2130 O O . VAL A 1 268 ? 8.687 13.435 3.555 1.00 75.69 268 VAL A O 1
ATOM 2133 N N . LEU A 1 269 ? 8.663 12.743 5.687 1.00 79.06 269 LEU A N 1
ATOM 2134 C CA . LEU A 1 269 ? 8.445 11.325 5.402 1.00 79.06 269 LEU A CA 1
ATOM 2135 C C . LEU A 1 269 ? 7.045 10.861 5.832 1.00 79.06 269 LEU A C 1
ATOM 2137 O O . LEU A 1 269 ? 6.650 10.955 6.990 1.00 79.06 269 LEU A O 1
ATOM 2141 N N . TYR A 1 270 ? 6.284 10.291 4.896 1.00 77.69 270 TYR A N 1
ATOM 2142 C CA . TYR A 1 270 ? 5.021 9.604 5.169 1.00 77.69 270 TYR A CA 1
ATOM 2143 C C . TYR A 1 270 ? 5.171 8.102 4.951 1.00 77.69 270 TYR A C 1
ATOM 2145 O O . TYR A 1 270 ? 5.224 7.639 3.809 1.00 77.69 270 TYR A O 1
ATOM 2153 N N . ALA A 1 271 ? 5.120 7.331 6.034 1.00 78.44 271 ALA A N 1
ATOM 2154 C CA . ALA A 1 271 ? 5.274 5.888 6.011 1.00 78.44 271 ALA A CA 1
ATOM 2155 C C . ALA A 1 271 ? 4.071 5.148 6.611 1.00 78.44 271 ALA A C 1
ATOM 2157 O O . ALA A 1 271 ? 3.569 5.438 7.699 1.00 78.44 271 ALA A O 1
ATOM 2158 N N . LYS A 1 272 ? 3.580 4.119 5.913 1.00 74.19 272 LYS A N 1
ATOM 2159 C CA . LYS A 1 272 ? 2.599 3.206 6.528 1.00 74.19 272 LYS A CA 1
ATOM 2160 C C . LYS A 1 272 ? 3.281 2.158 7.412 1.00 74.19 272 LYS A C 1
ATOM 2162 O O . LYS A 1 272 ? 2.722 1.826 8.455 1.00 74.19 272 LYS A O 1
ATOM 2167 N N . TYR A 1 273 ? 4.417 1.636 6.967 1.00 73.25 273 TYR A N 1
ATOM 2168 C CA . TYR A 1 273 ? 5.262 0.690 7.690 1.00 73.25 273 TYR A CA 1
ATOM 2169 C C . TYR A 1 273 ? 6.711 1.159 7.526 1.00 73.25 273 TYR A C 1
ATOM 2171 O O . TYR A 1 273 ? 7.181 1.198 6.385 1.00 73.25 273 TYR A O 1
ATOM 2179 N N . MET A 1 274 ? 7.348 1.547 8.630 1.00 75.38 274 MET A N 1
ATOM 2180 C CA . MET A 1 274 ? 8.788 1.815 8.719 1.00 75.38 274 MET A CA 1
ATOM 2181 C C . MET A 1 274 ? 9.477 0.529 9.173 1.00 75.38 274 MET A C 1
ATOM 2183 O O . MET A 1 274 ? 9.084 -0.006 10.210 1.00 75.38 274 MET A O 1
ATOM 2187 N N . ASN A 1 275 ? 10.386 0.002 8.352 1.00 74.00 275 ASN A N 1
ATOM 2188 C CA . ASN A 1 275 ? 11.224 -1.163 8.670 1.00 74.00 275 ASN A CA 1
ATOM 2189 C C . ASN A 1 275 ? 12.676 -0.931 8.187 1.00 74.00 275 ASN A C 1
ATOM 2191 O O . ASN A 1 275 ? 13.298 -1.872 7.700 1.00 74.00 275 ASN A O 1
ATOM 2195 N N . ASP A 1 276 ? 13.090 0.336 8.136 1.00 73.94 276 ASP A N 1
ATOM 2196 C CA . ASP A 1 276 ? 14.453 0.772 7.821 1.00 73.94 276 ASP A CA 1
ATOM 2197 C C . ASP A 1 276 ? 14.661 2.163 8.427 1.00 73.94 276 ASP A C 1
ATOM 2199 O O . ASP A 1 276 ? 13.673 2.875 8.691 1.00 73.94 276 ASP A O 1
ATOM 2203 N N . ASP A 1 277 ? 15.927 2.551 8.558 1.00 71.25 277 ASP A N 1
ATOM 2204 C CA . ASP A 1 277 ? 16.385 3.626 9.435 1.00 71.25 277 ASP A CA 1
ATOM 2205 C C . ASP A 1 277 ? 16.865 4.832 8.615 1.00 71.25 277 ASP A C 1
ATOM 2207 O O . ASP A 1 277 ? 18.032 4.907 8.209 1.00 71.25 277 ASP A O 1
ATOM 2211 N N . PRO A 1 278 ? 15.999 5.829 8.348 1.00 75.44 278 PRO A N 1
ATOM 2212 C CA . PRO A 1 278 ? 16.478 7.082 7.788 1.00 75.44 278 PRO A CA 1
ATOM 2213 C C . PRO A 1 278 ? 17.393 7.776 8.808 1.00 75.44 278 PRO A C 1
ATOM 2215 O O . PRO A 1 278 ? 17.140 7.728 10.015 1.00 75.44 278 PRO A O 1
ATOM 2218 N N . SER A 1 279 ? 18.453 8.433 8.328 1.00 79.19 279 SER A N 1
ATOM 2219 C CA . SER A 1 279 ? 19.405 9.095 9.233 1.00 79.19 279 SER A CA 1
ATOM 2220 C C . SER A 1 279 ? 18.809 10.369 9.843 1.00 79.19 279 SER A C 1
ATOM 2222 O O . SER A 1 279 ? 18.705 10.451 11.061 1.00 79.19 279 SER A O 1
ATOM 2224 N N . GLU A 1 280 ? 18.353 11.318 9.019 1.00 78.69 280 GLU A N 1
ATOM 2225 C CA . GLU A 1 280 ? 17.775 12.592 9.486 1.00 78.69 280 GLU A CA 1
ATOM 2226 C C . GLU A 1 280 ? 16.415 12.866 8.817 1.00 78.69 280 GLU A C 1
ATOM 2228 O O . GLU A 1 280 ? 16.278 12.768 7.588 1.00 78.69 280 GLU A O 1
ATOM 2233 N N . VAL A 1 281 ? 15.392 13.197 9.619 1.00 78.94 281 VAL A N 1
ATOM 2234 C CA . VAL A 1 281 ? 14.040 13.522 9.129 1.00 78.94 281 VAL A CA 1
ATOM 2235 C C . VAL A 1 281 ? 13.398 14.685 9.898 1.00 78.94 281 VAL A C 1
ATOM 2237 O O . VAL A 1 281 ? 12.997 14.485 11.036 1.00 78.94 281 VAL A O 1
ATOM 2240 N N . ASP A 1 282 ? 13.129 15.847 9.284 1.00 79.62 282 ASP A N 1
ATOM 2241 C CA . ASP A 1 282 ? 12.465 16.945 10.027 1.00 79.62 282 ASP A CA 1
ATOM 2242 C C . ASP A 1 282 ? 11.055 16.528 10.506 1.00 79.62 282 ASP A C 1
ATOM 2244 O O . ASP A 1 282 ? 10.645 16.777 11.640 1.00 79.62 282 ASP A O 1
ATOM 2248 N N . VAL A 1 283 ? 10.247 15.899 9.638 1.00 80.94 283 VAL A N 1
ATOM 2249 C CA . VAL A 1 283 ? 8.876 15.489 9.990 1.00 80.94 283 VAL A CA 1
ATOM 2250 C C . VAL A 1 283 ? 8.532 14.081 9.509 1.00 80.94 283 VAL A C 1
ATOM 2252 O O . VAL A 1 283 ? 8.343 13.839 8.313 1.00 80.94 283 VAL A O 1
ATOM 2255 N N . LEU A 1 284 ? 8.292 13.164 10.450 1.00 82.56 284 LEU A N 1
ATOM 2256 C CA . LEU A 1 284 ? 7.922 11.773 10.180 1.00 82.56 284 LEU A CA 1
ATOM 2257 C C . LEU A 1 284 ? 6.467 11.467 10.570 1.00 82.56 284 LEU A C 1
ATOM 2259 O O . LEU A 1 284 ? 6.049 11.598 11.717 1.00 82.56 284 LEU A O 1
ATOM 2263 N N . TYR A 1 285 ? 5.677 10.975 9.614 1.00 82.00 285 TYR A N 1
ATOM 2264 C CA . TYR A 1 285 ? 4.344 10.415 9.839 1.00 82.00 285 TYR A CA 1
ATOM 2265 C C . TYR A 1 285 ? 4.351 8.905 9.623 1.00 82.00 285 TYR A C 1
ATOM 2267 O O . TYR A 1 285 ? 4.323 8.437 8.483 1.00 82.00 285 TYR A O 1
ATOM 2275 N N . ALA A 1 286 ? 4.266 8.136 10.707 1.00 81.75 286 ALA A N 1
ATOM 2276 C CA . ALA A 1 286 ? 4.279 6.682 10.673 1.00 81.75 286 ALA A CA 1
ATOM 2277 C C . ALA A 1 286 ? 2.996 6.057 11.245 1.00 81.75 286 ALA A C 1
ATOM 2279 O O . ALA A 1 286 ? 2.500 6.393 12.324 1.00 81.75 286 ALA A O 1
ATOM 2280 N N . LYS A 1 287 ? 2.415 5.080 10.537 1.00 79.00 287 LYS A N 1
ATOM 2281 C CA . LYS A 1 287 ? 1.318 4.284 11.122 1.00 79.00 287 LYS A CA 1
ATOM 2282 C C . LYS A 1 287 ? 1.844 3.157 12.015 1.00 79.00 287 LYS A C 1
ATOM 2284 O O . LYS A 1 287 ? 1.225 2.895 13.045 1.00 79.00 287 LYS A O 1
ATOM 2289 N N . TYR A 1 288 ? 2.907 2.488 11.589 1.00 77.94 288 TYR A N 1
ATOM 2290 C CA . TYR A 1 288 ? 3.593 1.429 12.324 1.00 77.94 288 TYR A CA 1
ATOM 2291 C C . TYR A 1 288 ? 5.097 1.689 12.202 1.00 77.94 288 TYR A C 1
ATOM 2293 O O . TYR A 1 288 ? 5.604 1.651 11.077 1.00 77.94 288 TYR A O 1
ATOM 2301 N N . MET A 1 289 ? 5.744 1.989 13.326 1.00 76.38 289 MET A N 1
ATOM 2302 C CA . MET A 1 289 ? 7.201 2.084 13.467 1.00 76.38 289 MET A CA 1
ATOM 2303 C C . MET A 1 289 ? 7.704 0.761 14.034 1.00 76.38 289 MET A C 1
ATOM 2305 O O . MET A 1 289 ? 7.196 0.335 15.075 1.00 76.38 289 MET A O 1
ATOM 2309 N N . ASN A 1 290 ? 8.604 0.095 13.316 1.00 73.44 290 ASN A N 1
ATOM 2310 C CA . ASN A 1 290 ? 9.266 -1.132 13.767 1.00 73.44 290 ASN A CA 1
ATOM 2311 C C . ASN A 1 290 ? 10.795 -1.046 13.599 1.00 73.44 290 ASN A C 1
ATOM 2313 O O . ASN A 1 290 ? 11.415 -2.100 13.514 1.00 73.44 290 ASN A O 1
ATOM 2317 N N . ASP A 1 291 ? 11.311 0.163 13.392 1.00 74.31 291 ASP A N 1
ATOM 2318 C CA . ASP A 1 291 ? 12.730 0.483 13.229 1.00 74.31 291 ASP A CA 1
ATOM 2319 C C . ASP A 1 291 ? 12.925 1.963 13.578 1.00 74.31 291 ASP A C 1
ATOM 2321 O O . ASP A 1 291 ? 11.937 2.728 13.612 1.00 74.31 291 ASP A O 1
ATOM 2325 N N . ASP A 1 292 ? 14.179 2.341 13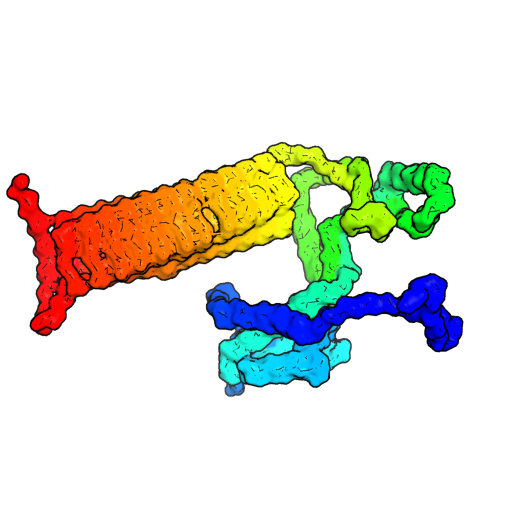.798 1.00 70.44 292 ASP A N 1
ATOM 2326 C CA . ASP A 1 292 ? 14.586 3.514 14.559 1.00 70.44 292 ASP A CA 1
ATOM 2327 C C . ASP A 1 292 ? 15.279 4.560 13.682 1.00 70.44 292 ASP A C 1
ATOM 2329 O O . ASP A 1 292 ? 16.460 4.434 13.343 1.00 70.44 292 ASP A O 1
ATOM 2333 N N . PRO A 1 293 ? 14.594 5.669 13.344 1.00 74.75 293 PRO A N 1
ATOM 2334 C CA . PRO A 1 293 ? 15.288 6.803 12.758 1.00 74.75 293 PRO A CA 1
ATOM 2335 C C . PRO A 1 293 ? 16.293 7.376 13.770 1.00 74.75 293 PRO A C 1
ATOM 2337 O O . PRO A 1 293 ? 16.033 7.391 14.979 1.00 74.75 293 PRO A O 1
ATOM 2340 N N . SER A 1 294 ? 17.436 7.863 13.276 1.00 77.31 294 SER A N 1
ATOM 2341 C CA . SER A 1 294 ? 18.480 8.400 14.161 1.00 77.31 294 SER A CA 1
ATOM 2342 C C . SER A 1 294 ? 18.085 9.762 14.742 1.00 77.31 294 SER A C 1
ATOM 2344 O O . SER A 1 294 ? 18.079 9.905 15.961 1.00 77.31 294 SER A O 1
ATOM 2346 N N . GLU A 1 295 ? 17.698 10.725 13.899 1.00 78.38 295 GLU A N 1
ATOM 2347 C CA . GLU A 1 295 ? 17.295 12.077 14.322 1.00 78.38 295 GLU A CA 1
ATOM 2348 C C . GLU A 1 295 ? 15.964 12.490 13.664 1.00 78.38 295 GLU A C 1
ATOM 2350 O O . GLU A 1 295 ? 15.814 12.417 12.436 1.00 78.38 295 GLU A O 1
ATOM 2355 N N . VAL A 1 296 ? 14.977 12.912 14.473 1.00 78.38 296 VAL A N 1
ATOM 2356 C CA . VAL A 1 296 ? 13.671 13.394 13.986 1.00 78.38 296 VAL A CA 1
ATOM 2357 C C . VAL A 1 296 ? 13.148 14.601 14.772 1.00 78.38 296 VAL A C 1
ATOM 2359 O O . VAL A 1 296 ? 12.720 14.432 15.908 1.00 78.38 296 VAL A O 1
ATOM 2362 N N . ASP A 1 297 ? 13.005 15.788 14.167 1.00 80.31 297 ASP A N 1
ATOM 2363 C CA . ASP A 1 297 ? 12.441 16.944 14.901 1.00 80.31 297 ASP A CA 1
ATOM 2364 C C . ASP A 1 297 ? 10.988 16.673 15.355 1.00 80.31 297 ASP A C 1
ATOM 2366 O O . ASP A 1 297 ? 10.586 16.956 16.486 1.00 80.31 297 ASP A O 1
ATOM 2370 N N . VAL A 1 298 ? 10.135 16.140 14.466 1.00 80.75 298 VAL A N 1
ATOM 2371 C CA . VAL A 1 298 ? 8.717 15.885 14.776 1.00 80.75 298 VAL A CA 1
ATOM 2372 C C . VAL A 1 298 ? 8.236 14.520 14.292 1.00 80.75 298 VAL A C 1
ATOM 2374 O O . VAL A 1 298 ? 8.058 14.283 13.094 1.00 80.75 298 VAL A O 1
ATOM 2377 N N . LEU A 1 299 ? 7.857 13.654 15.237 1.00 82.75 299 LEU A N 1
ATOM 2378 C CA . LEU A 1 299 ? 7.353 12.307 14.969 1.00 82.75 299 LEU A CA 1
ATOM 2379 C C . LEU A 1 299 ? 5.862 12.151 15.310 1.00 82.75 299 LEU A C 1
ATOM 2381 O O . LEU A 1 299 ? 5.414 12.330 16.443 1.00 82.75 299 LEU A O 1
ATOM 2385 N N . TYR A 1 300 ? 5.068 11.728 14.326 1.00 82.00 300 TYR A N 1
ATOM 2386 C CA . TYR A 1 300 ? 3.677 11.303 14.489 1.00 82.00 300 TYR A CA 1
ATOM 2387 C C . TYR A 1 300 ? 3.539 9.798 14.272 1.00 82.00 300 TYR A C 1
ATOM 2389 O O . TYR A 1 300 ? 3.477 9.333 13.132 1.00 82.00 300 TYR A O 1
ATOM 2397 N N . ALA A 1 301 ? 3.364 9.040 15.355 1.00 81.06 301 ALA A N 1
ATOM 2398 C CA . ALA A 1 301 ? 3.227 7.591 15.307 1.00 81.06 301 ALA A CA 1
ATOM 2399 C C . ALA A 1 301 ? 1.871 7.099 15.837 1.00 81.06 301 ALA A C 1
ATOM 2401 O O . ALA A 1 301 ? 1.371 7.499 16.892 1.00 81.06 301 ALA A O 1
ATOM 2402 N N . LYS A 1 302 ? 1.228 6.166 15.122 1.00 78.62 302 LYS A N 1
ATOM 2403 C CA . LYS A 1 302 ? 0.032 5.494 15.669 1.00 78.62 302 LYS A CA 1
ATOM 2404 C C . LYS A 1 302 ? 0.396 4.316 16.576 1.00 78.62 302 LYS A C 1
ATOM 2406 O O . LYS A 1 302 ? -0.278 4.132 17.589 1.00 78.62 302 LYS A O 1
ATOM 2411 N N . TYR A 1 303 ? 1.379 3.523 16.177 1.00 77.06 303 TYR A N 1
ATOM 2412 C CA . TYR A 1 303 ? 1.917 2.395 16.930 1.00 77.06 303 TYR A CA 1
ATOM 2413 C C . TYR A 1 303 ? 3.439 2.461 16.815 1.00 77.06 303 TYR A C 1
ATOM 2415 O O . TYR A 1 303 ? 3.934 2.384 15.688 1.00 77.06 303 TYR A O 1
ATOM 2423 N N . MET A 1 304 ? 4.129 2.627 17.942 1.00 73.69 304 MET A N 1
ATOM 2424 C CA . MET A 1 304 ? 5.581 2.459 18.028 1.00 73.69 304 MET A CA 1
ATOM 2425 C C . MET A 1 304 ? 5.898 1.155 18.738 1.00 73.69 304 MET A C 1
ATOM 2427 O O . MET A 1 304 ? 5.316 0.883 19.790 1.00 73.69 304 MET A O 1
ATOM 2431 N N . ASN A 1 305 ? 6.753 0.356 18.108 1.00 71.94 305 ASN A N 1
ATOM 2432 C CA . ASN A 1 305 ? 7.318 -0.870 18.664 1.00 71.94 305 ASN A CA 1
ATOM 2433 C C . ASN A 1 305 ? 8.853 -0.816 18.675 1.00 71.94 305 ASN A C 1
ATOM 2435 O O . ASN A 1 305 ? 9.464 -1.872 18.818 1.00 71.94 305 ASN A O 1
ATOM 2439 N N . ASP A 1 306 ? 9.427 0.357 18.413 1.00 71.00 306 ASP A N 1
ATOM 2440 C CA . ASP A 1 306 ? 10.863 0.619 18.438 1.00 71.00 306 ASP A CA 1
ATOM 2441 C C . ASP A 1 306 ? 11.099 2.102 18.767 1.00 71.00 306 ASP A C 1
ATOM 2443 O O . ASP A 1 306 ? 10.149 2.903 18.643 1.00 71.00 306 ASP A O 1
ATOM 2447 N N . ASP A 1 307 ? 12.289 2.412 19.281 1.00 66.69 307 ASP A N 1
ATOM 2448 C CA . ASP A 1 307 ? 12.632 3.678 19.925 1.00 66.69 307 ASP A CA 1
ATOM 2449 C C . ASP A 1 307 ? 13.593 4.547 19.094 1.00 66.69 307 ASP A C 1
ATOM 2451 O O . ASP A 1 307 ? 14.783 4.248 18.977 1.00 66.69 307 ASP A O 1
ATOM 2455 N N . PRO A 1 308 ? 13.131 5.700 18.577 1.00 69.31 308 PRO A N 1
ATOM 2456 C CA . PRO A 1 308 ? 14.020 6.624 17.884 1.00 69.31 308 PRO A CA 1
ATOM 2457 C C . PRO A 1 308 ? 15.085 7.176 18.845 1.00 69.31 308 PRO A C 1
ATOM 2459 O O . PRO A 1 308 ? 14.803 7.406 20.022 1.00 69.31 308 PRO A O 1
ATOM 2462 N N . SER A 1 309 ? 16.299 7.408 18.334 1.00 69.31 309 SER A N 1
ATOM 2463 C CA . SER A 1 309 ? 17.436 7.813 19.178 1.00 69.31 309 SER A CA 1
ATOM 2464 C C . SER A 1 309 ? 17.316 9.254 19.685 1.00 69.31 309 SER A C 1
ATOM 2466 O O . SER A 1 309 ? 17.501 9.483 20.878 1.00 69.31 309 SER A O 1
ATOM 2468 N N . GLU A 1 310 ? 16.983 10.204 18.804 1.00 72.62 310 GLU A N 1
ATOM 2469 C CA . GLU A 1 310 ? 16.797 11.622 19.144 1.00 72.62 310 GLU A CA 1
ATOM 2470 C C . GLU A 1 310 ? 15.515 12.170 18.497 1.00 72.62 310 GLU A C 1
ATOM 2472 O O . GLU A 1 310 ? 15.363 12.149 17.269 1.00 72.62 310 GLU A O 1
ATOM 2477 N N . VAL A 1 311 ? 14.570 12.649 19.320 1.00 73.00 311 VAL A N 1
ATOM 2478 C CA . VAL A 1 311 ? 13.325 13.272 18.843 1.00 73.00 311 VAL A CA 1
ATOM 2479 C C . VAL A 1 311 ? 12.923 14.464 19.704 1.00 73.00 311 VAL A C 1
ATOM 2481 O O . VAL A 1 311 ? 12.591 14.292 20.876 1.00 73.00 311 VAL A O 1
ATOM 2484 N N . ASP A 1 312 ? 12.799 15.653 19.107 1.00 76.38 312 ASP A N 1
ATOM 2485 C CA . ASP A 1 312 ? 12.343 16.832 19.857 1.00 76.38 312 ASP A CA 1
ATOM 2486 C C . ASP A 1 312 ? 10.872 16.664 20.285 1.00 76.38 312 ASP A C 1
ATOM 2488 O O . ASP A 1 312 ? 10.501 16.836 21.448 1.00 76.38 312 ASP A O 1
ATOM 2492 N N . VAL A 1 313 ? 9.978 16.324 19.343 1.00 77.62 313 VAL A N 1
ATOM 2493 C CA . VAL A 1 313 ? 8.531 16.249 19.611 1.00 77.62 313 VAL A CA 1
ATOM 2494 C C . VAL A 1 313 ? 7.897 14.952 19.119 1.00 77.62 313 VAL A C 1
ATOM 2496 O O . VAL A 1 313 ? 7.744 14.721 17.918 1.00 77.62 313 VAL A O 1
ATOM 2499 N N . LEU A 1 314 ? 7.353 14.169 20.055 1.00 79.38 314 LEU A N 1
ATOM 2500 C CA . LEU A 1 314 ? 6.688 12.898 19.773 1.00 79.38 314 LEU A CA 1
ATOM 2501 C C . LEU A 1 314 ? 5.177 12.931 20.053 1.00 79.38 314 LEU A C 1
ATOM 2503 O O . LEU A 1 314 ? 4.703 13.223 21.152 1.00 79.38 314 LEU A O 1
ATOM 2507 N N . TYR A 1 315 ? 4.387 12.538 19.051 1.00 80.31 315 TYR A N 1
ATOM 2508 C CA . TYR A 1 315 ? 2.956 12.261 19.164 1.00 80.31 315 TYR A CA 1
ATOM 2509 C C . TYR A 1 315 ? 2.664 10.780 18.915 1.00 80.31 315 TYR A C 1
ATOM 2511 O O . TYR A 1 315 ? 2.516 10.350 17.767 1.00 80.31 315 TYR A O 1
ATOM 2519 N N . ALA A 1 316 ? 2.457 10.016 19.987 1.00 76.75 316 ALA A N 1
ATOM 2520 C CA . ALA A 1 316 ? 2.144 8.592 19.922 1.00 76.75 316 ALA A CA 1
ATOM 2521 C C . ALA A 1 316 ? 0.705 8.285 20.373 1.00 76.75 316 ALA A C 1
ATOM 2523 O O . ALA A 1 316 ? 0.186 8.805 21.367 1.00 76.75 316 ALA A O 1
ATOM 2524 N N . LYS A 1 317 ? 0.005 7.389 19.663 1.00 74.12 317 LYS A N 1
ATOM 2525 C CA . LYS A 1 317 ? -1.279 6.859 20.169 1.00 74.12 317 LYS A CA 1
ATOM 2526 C C . LYS A 1 317 ? -1.079 5.658 21.099 1.00 74.12 317 LYS A C 1
ATOM 2528 O O . LYS A 1 317 ? -1.804 5.568 22.090 1.00 74.12 317 LYS A O 1
ATOM 2533 N N . TYR A 1 318 ? -0.177 4.755 20.735 1.00 70.88 318 TYR A N 1
ATOM 2534 C CA . TYR A 1 318 ? 0.213 3.576 21.503 1.00 70.88 318 TYR A CA 1
ATOM 2535 C C . TYR A 1 318 ? 1.732 3.444 21.414 1.00 70.88 318 TYR A C 1
ATOM 2537 O O . TYR A 1 318 ? 2.260 3.439 20.299 1.00 70.88 318 TYR A O 1
ATOM 2545 N N . MET A 1 319 ? 2.377 3.349 22.567 1.00 70.38 319 MET A N 1
ATOM 2546 C CA . MET A 1 319 ? 3.818 3.191 22.742 1.00 70.38 319 MET A CA 1
ATOM 2547 C C . MET A 1 319 ? 4.037 1.985 23.664 1.00 70.38 319 MET A C 1
ATOM 2549 O O . MET A 1 319 ? 3.280 1.842 24.627 1.00 70.38 319 MET A O 1
ATOM 2553 N N . ASN A 1 320 ? 4.962 1.094 23.303 1.00 68.44 320 ASN A N 1
ATOM 2554 C CA . ASN A 1 320 ? 5.222 -0.172 24.007 1.00 68.44 320 ASN A CA 1
ATOM 2555 C C . ASN A 1 320 ? 6.728 -0.437 24.225 1.00 68.44 320 ASN A C 1
ATOM 2557 O O . ASN A 1 320 ? 7.076 -1.601 24.398 1.00 68.44 320 ASN A O 1
ATOM 2561 N N . ASN A 1 321 ? 7.562 0.594 24.094 1.00 63.56 321 ASN A N 1
ATOM 2562 C CA . ASN A 1 321 ? 9.017 0.529 24.194 1.00 63.56 321 ASN A CA 1
ATOM 2563 C C . ASN A 1 321 ? 9.534 1.766 24.969 1.00 63.56 321 ASN A C 1
ATOM 2565 O O . ASN A 1 321 ? 8.729 2.682 25.194 1.00 63.56 321 ASN A O 1
ATOM 2569 N N . ASP A 1 322 ? 10.823 1.754 25.342 1.00 61.34 322 ASP A N 1
ATOM 2570 C CA . ASP A 1 322 ? 11.526 2.626 26.302 1.00 61.34 322 ASP A CA 1
ATOM 2571 C C . ASP A 1 322 ? 12.385 3.679 25.587 1.00 61.34 322 ASP A C 1
ATOM 2573 O O . ASP A 1 322 ? 13.585 3.468 25.353 1.00 61.34 322 ASP A O 1
ATOM 2577 N N . PRO A 1 323 ? 11.841 4.849 25.242 1.00 62.44 323 PRO A N 1
ATOM 2578 C CA . PRO A 1 323 ? 12.619 5.746 24.433 1.00 62.44 323 PRO A CA 1
ATOM 2579 C C . PRO A 1 323 ? 13.501 6.657 25.311 1.00 62.44 323 PRO A C 1
ATOM 2581 O O . PRO A 1 323 ? 13.140 7.017 26.436 1.00 62.44 323 PRO A O 1
ATOM 2584 N N . SER A 1 324 ? 14.690 7.004 24.809 1.00 63.44 324 SER A N 1
ATOM 2585 C CA . SER A 1 324 ? 15.777 7.556 25.630 1.00 63.44 324 SER A CA 1
ATOM 2586 C C . SER A 1 324 ? 15.586 9.016 26.058 1.00 63.44 324 SER A C 1
ATOM 2588 O O . SER A 1 324 ? 15.605 9.282 27.257 1.00 63.44 324 SER A O 1
ATOM 2590 N N . GLU A 1 325 ? 15.398 9.957 25.126 1.00 66.62 325 GLU A N 1
ATOM 2591 C CA . GLU A 1 325 ? 15.388 11.406 25.419 1.00 66.62 325 GLU A CA 1
ATOM 2592 C C . GLU A 1 325 ? 14.380 12.153 24.519 1.00 66.62 325 GLU A C 1
ATOM 2594 O O . GLU A 1 325 ? 14.371 11.951 23.302 1.00 66.62 325 GLU A O 1
ATOM 2599 N N . PHE A 1 326 ? 13.526 13.012 25.104 1.00 71.75 326 PHE A N 1
ATOM 2600 C CA . PHE A 1 326 ? 12.572 13.871 24.368 1.00 71.75 326 PHE A CA 1
ATOM 2601 C C . PHE A 1 326 ? 12.373 15.234 25.033 1.00 71.75 326 PHE A C 1
ATOM 2603 O O . PHE A 1 326 ? 12.113 15.297 26.235 1.00 71.75 326 PHE A O 1
ATOM 2610 N N . ASP A 1 327 ? 12.267 16.307 24.243 1.00 69.81 327 ASP A N 1
ATOM 2611 C CA . ASP A 1 327 ? 11.778 17.590 24.774 1.00 69.81 327 ASP A CA 1
ATOM 2612 C C . ASP A 1 327 ? 10.277 17.488 25.116 1.00 69.81 327 ASP A C 1
ATOM 2614 O O . ASP A 1 327 ? 9.802 17.943 26.158 1.00 69.81 327 ASP A O 1
ATOM 2618 N N . VAL A 1 328 ? 9.457 16.917 24.221 1.00 71.56 328 VAL A N 1
ATOM 2619 C CA . VAL A 1 328 ? 8.000 16.864 24.428 1.00 71.56 328 VAL A CA 1
ATOM 2620 C C . VAL A 1 328 ? 7.376 15.556 23.957 1.00 71.56 328 VAL A C 1
ATOM 2622 O O . VAL A 1 328 ? 7.329 15.258 22.761 1.00 71.56 328 VAL A O 1
ATOM 2625 N N . LEU A 1 329 ? 6.718 14.854 24.883 1.00 75.81 329 LEU A N 1
ATOM 2626 C CA . LEU A 1 329 ? 6.004 13.610 24.613 1.00 75.81 329 LEU A CA 1
ATOM 2627 C C . LEU A 1 329 ? 4.490 13.720 24.866 1.00 75.81 329 LEU A C 1
ATOM 2629 O O . LEU A 1 329 ? 4.001 13.923 25.981 1.00 75.81 329 LEU A O 1
ATOM 2633 N N . TYR A 1 330 ? 3.708 13.493 23.808 1.00 75.06 330 TYR A N 1
ATOM 2634 C CA . TYR A 1 330 ? 2.257 13.330 23.864 1.00 75.06 330 TYR A CA 1
ATOM 2635 C C . TYR A 1 330 ? 1.846 11.884 23.602 1.00 75.06 330 TYR A C 1
ATOM 2637 O O . TYR A 1 330 ? 1.840 11.428 22.454 1.00 75.06 330 TYR A O 1
ATOM 2645 N N . ALA A 1 331 ? 1.338 11.208 24.633 1.00 71.06 331 ALA A N 1
ATOM 2646 C CA . ALA A 1 331 ? 0.866 9.837 24.511 1.00 71.06 331 ALA A CA 1
ATOM 2647 C C . ALA A 1 331 ? -0.571 9.644 25.011 1.00 71.06 331 ALA A C 1
ATOM 2649 O O . ALA A 1 331 ? -1.060 10.258 25.967 1.00 71.06 331 ALA A O 1
ATOM 2650 N N . LYS A 1 332 ? -1.318 8.764 24.334 1.00 67.94 332 LYS A N 1
ATOM 2651 C CA . LYS A 1 332 ? -2.667 8.385 24.790 1.00 67.94 332 LYS A CA 1
ATOM 2652 C C . LYS A 1 332 ? -2.656 7.167 25.715 1.00 67.94 332 LYS A C 1
ATOM 2654 O O . LYS A 1 332 ? -3.487 7.115 26.628 1.00 67.94 332 LYS A O 1
ATOM 2659 N N . TYR A 1 333 ? -1.786 6.212 25.417 1.00 65.44 333 TYR A N 1
ATOM 2660 C CA . TYR A 1 333 ? -1.546 4.979 26.154 1.00 65.44 333 TYR A CA 1
ATOM 2661 C C . TYR A 1 333 ? -0.035 4.713 26.087 1.00 65.44 333 TYR A C 1
ATOM 2663 O O . TYR A 1 333 ? 0.480 4.605 24.971 1.00 65.44 333 TYR A O 1
ATOM 2671 N N . MET A 1 334 ? 0.621 4.653 27.241 1.00 66.50 334 MET A N 1
ATOM 2672 C CA . MET A 1 334 ? 2.017 4.224 27.414 1.00 66.50 334 MET A CA 1
ATOM 2673 C C . MET A 1 334 ? 2.012 2.952 28.263 1.00 66.50 334 MET A C 1
ATOM 2675 O O . MET A 1 334 ? 1.065 2.775 29.042 1.00 66.50 334 MET A O 1
ATOM 2679 N N . ASN A 1 335 ? 2.960 2.058 27.981 1.00 64.25 335 ASN A N 1
ATOM 2680 C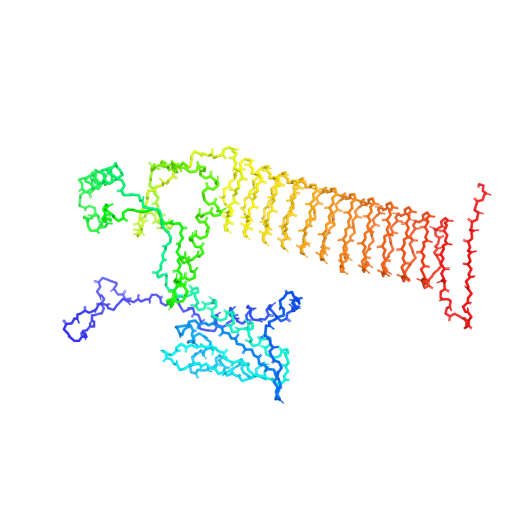 CA . ASN A 1 335 ? 3.215 0.837 28.747 1.00 64.25 335 ASN A CA 1
ATOM 2681 C C . ASN A 1 335 ? 4.739 0.587 28.910 1.00 64.25 335 ASN A C 1
ATOM 2683 O O . ASN A 1 335 ? 5.119 -0.583 28.910 1.00 64.25 335 ASN A O 1
ATOM 2687 N N . ASP A 1 336 ? 5.571 1.638 28.880 1.00 64.19 336 ASP A N 1
ATOM 2688 C CA . ASP A 1 336 ? 7.030 1.553 29.109 1.00 64.19 336 ASP A CA 1
ATOM 2689 C C . ASP A 1 336 ? 7.619 2.899 29.591 1.00 64.19 336 ASP A C 1
ATOM 2691 O O . ASP A 1 336 ? 6.935 3.933 29.536 1.00 64.19 336 ASP A O 1
ATOM 2695 N N . ASP A 1 337 ? 8.871 2.866 30.062 1.00 62.84 337 ASP A N 1
ATOM 2696 C CA . ASP A 1 337 ? 9.526 3.847 30.936 1.00 62.84 337 ASP A CA 1
ATOM 2697 C C . ASP A 1 337 ? 10.484 4.780 30.154 1.00 62.84 337 ASP A C 1
ATOM 2699 O O . ASP A 1 337 ? 11.640 4.425 29.898 1.00 62.84 337 ASP A O 1
ATOM 2703 N N . PRO A 1 338 ? 10.083 6.019 29.789 1.00 67.12 338 PRO A N 1
ATOM 2704 C CA . PRO A 1 338 ? 11.032 6.965 29.208 1.00 67.12 338 PRO A CA 1
ATOM 2705 C C . PRO A 1 338 ? 12.067 7.407 30.256 1.00 67.12 338 PRO A C 1
ATOM 2707 O O . PRO A 1 338 ? 11.733 7.614 31.429 1.00 67.12 338 PRO A O 1
ATOM 2710 N N . SER A 1 339 ? 13.324 7.576 29.828 1.00 68.38 339 SER A N 1
ATOM 2711 C CA . SER A 1 339 ? 14.423 7.924 30.746 1.00 68.38 339 SER A CA 1
ATOM 2712 C C . SER A 1 339 ? 14.392 9.404 31.154 1.00 68.38 339 SER A C 1
ATOM 2714 O O . SER A 1 339 ? 14.255 9.691 32.341 1.00 68.38 339 SER A O 1
ATOM 2716 N N . GLU A 1 340 ? 14.446 10.337 30.195 1.00 70.38 340 GLU A N 1
ATOM 2717 C CA . GLU A 1 340 ? 14.421 11.790 30.456 1.00 70.38 340 GLU A CA 1
ATOM 2718 C C . GLU A 1 340 ? 13.423 12.509 29.527 1.00 70.38 340 GLU A C 1
ATOM 2720 O O . GLU A 1 340 ? 13.444 12.318 28.305 1.00 70.38 340 GLU A O 1
ATOM 2725 N N . VAL A 1 341 ? 12.518 13.323 30.096 1.00 72.44 341 VAL A N 1
ATOM 2726 C CA . VAL A 1 341 ? 11.512 14.087 29.326 1.00 72.44 341 VAL A CA 1
ATOM 2727 C C . VAL A 1 341 ? 11.234 15.464 29.944 1.00 72.44 341 VAL A C 1
ATOM 2729 O O . VAL A 1 341 ? 10.750 15.529 31.071 1.00 72.44 341 VAL A O 1
ATOM 2732 N N . ASP A 1 342 ? 11.366 16.572 29.201 1.00 72.69 342 ASP A N 1
ATOM 2733 C CA . ASP A 1 342 ? 10.990 17.893 29.755 1.00 72.69 342 ASP A CA 1
ATOM 2734 C C . ASP A 1 342 ? 9.462 17.984 29.984 1.00 72.69 342 ASP A C 1
ATOM 2736 O O . ASP A 1 342 ? 8.969 18.417 31.028 1.00 72.69 342 ASP A O 1
ATOM 2740 N N . VAL A 1 343 ? 8.643 17.591 28.998 1.00 72.94 343 VAL A N 1
ATOM 2741 C CA . VAL A 1 343 ? 7.174 17.661 29.119 1.00 72.94 343 VAL A CA 1
ATOM 2742 C C . VAL A 1 343 ? 6.477 16.380 28.675 1.00 72.94 343 VAL A C 1
ATOM 2744 O O . VAL A 1 343 ? 6.454 16.043 27.491 1.00 72.94 343 VAL A O 1
ATOM 2747 N N . LEU A 1 344 ? 5.759 15.742 29.605 1.00 76.06 344 LEU A N 1
ATOM 2748 C CA . LEU A 1 344 ? 5.013 14.504 29.371 1.00 76.06 344 LEU A CA 1
ATOM 2749 C C . LEU A 1 344 ? 3.492 14.696 29.556 1.00 76.06 344 LEU A C 1
ATOM 2751 O O . LEU A 1 344 ? 3.014 15.024 30.644 1.00 76.06 344 LEU A O 1
ATOM 2755 N N . GLU A 1 345 ? 2.680 14.464 28.510 1.00 74.00 345 GLU A N 1
ATOM 2756 C CA . GLU A 1 345 ? 1.204 14.468 28.599 1.00 74.00 345 GLU A CA 1
ATOM 2757 C C . GLU A 1 345 ? 0.593 13.079 28.330 1.00 74.00 345 GLU A C 1
ATOM 2759 O O . GLU A 1 345 ? 0.377 12.674 27.182 1.00 74.00 345 GLU A O 1
ATOM 2764 N N . ALA A 1 346 ? 0.163 12.402 29.401 1.00 69.12 346 ALA A N 1
ATOM 2765 C CA . ALA A 1 346 ? -0.551 11.127 29.361 1.00 69.12 346 ALA A CA 1
ATOM 2766 C C . ALA A 1 346 ? -2.081 11.323 29.460 1.00 69.12 346 ALA A C 1
ATOM 2768 O O . ALA A 1 346 ? -2.684 11.508 30.528 1.00 69.12 346 ALA A O 1
ATOM 2769 N N . LYS A 1 347 ? -2.781 11.250 28.317 1.00 60.09 347 LYS A N 1
ATOM 2770 C CA . LYS A 1 347 ? -4.208 11.646 28.233 1.00 60.09 347 LYS A CA 1
ATOM 2771 C C . LYS A 1 347 ? -5.205 10.704 28.914 1.00 60.09 347 LYS A C 1
ATOM 2773 O O . LYS A 1 347 ? -6.337 11.128 29.205 1.00 60.09 347 LYS A O 1
ATOM 2778 N N . LYS A 1 348 ? -4.873 9.423 29.110 1.00 63.31 348 LYS A N 1
ATOM 2779 C CA . LYS A 1 348 ? -5.820 8.437 29.665 1.00 63.31 348 LYS A CA 1
ATOM 2780 C C . LYS A 1 348 ? -5.223 7.591 30.776 1.00 63.31 348 LYS A C 1
ATOM 2782 O O . LYS A 1 348 ? -5.788 7.640 31.856 1.00 63.31 348 LYS A O 1
ATOM 2787 N N . TYR A 1 349 ? -4.173 6.833 30.514 1.00 58.84 349 TYR A N 1
ATOM 2788 C CA . TYR A 1 349 ? -3.521 5.986 31.505 1.00 58.84 349 TYR A CA 1
ATOM 2789 C C . TYR A 1 349 ? -2.020 6.146 31.349 1.00 58.84 349 TYR A C 1
ATOM 2791 O O . TYR A 1 349 ? -1.551 6.283 30.219 1.00 58.84 349 TYR A O 1
ATOM 2799 N N . MET A 1 350 ? -1.348 6.150 32.485 1.00 64.19 350 MET A N 1
ATOM 2800 C CA . MET A 1 350 ? 0.086 6.000 32.637 1.00 64.19 350 MET A CA 1
ATOM 2801 C C . MET A 1 350 ? 0.240 4.869 33.649 1.00 64.19 350 MET A C 1
ATOM 2803 O O . MET A 1 350 ? -0.402 4.949 34.705 1.00 64.19 350 MET A O 1
ATOM 2807 N N . ASN A 1 351 ? 0.927 3.801 33.254 1.00 62.75 351 ASN A N 1
ATOM 2808 C CA . ASN A 1 351 ? 1.136 2.627 34.096 1.00 62.75 351 ASN A CA 1
ATOM 2809 C C . ASN A 1 351 ? 2.643 2.314 34.244 1.00 62.75 351 ASN A C 1
ATOM 2811 O O . ASN A 1 351 ? 3.010 1.143 34.222 1.00 62.75 351 ASN A O 1
ATOM 2815 N N . ASP A 1 352 ? 3.476 3.359 34.270 1.00 63.72 352 ASP A N 1
ATOM 2816 C CA . ASP A 1 352 ? 4.922 3.286 34.034 1.00 63.72 352 ASP A CA 1
ATOM 2817 C C . ASP A 1 352 ? 5.657 4.319 34.921 1.00 63.72 352 ASP A C 1
ATOM 2819 O O . ASP A 1 352 ? 5.045 5.325 35.319 1.00 63.72 352 ASP A O 1
ATOM 2823 N N . ASP A 1 353 ? 6.950 4.084 35.170 1.00 66.00 353 ASP A N 1
ATOM 2824 C CA . ASP A 1 353 ? 7.847 4.756 36.124 1.00 66.00 353 ASP A CA 1
ATOM 2825 C C . ASP A 1 353 ? 8.925 5.589 35.385 1.00 66.00 353 ASP A C 1
ATOM 2827 O O . ASP A 1 353 ? 10.084 5.172 35.288 1.00 66.00 353 ASP A O 1
ATOM 2831 N N . PRO A 1 354 ? 8.617 6.788 34.846 1.00 69.88 354 PRO A N 1
ATOM 2832 C CA . PRO A 1 354 ? 9.652 7.611 34.226 1.00 69.88 354 PRO A CA 1
ATOM 2833 C C . PRO A 1 354 ? 10.696 8.043 35.265 1.00 69.88 354 PRO A C 1
ATOM 2835 O O . PRO A 1 354 ? 10.363 8.299 36.432 1.00 69.88 354 PRO A O 1
ATOM 2838 N N . SER A 1 355 ? 11.956 8.141 34.829 1.00 71.81 355 SER A N 1
ATOM 2839 C CA . SER A 1 355 ? 13.074 8.440 35.734 1.00 71.81 355 SER A CA 1
ATOM 2840 C C . SER A 1 355 ? 13.148 9.930 36.086 1.00 71.81 355 SER A C 1
ATOM 2842 O O . SER A 1 355 ? 13.021 10.261 37.261 1.00 71.81 355 SER A O 1
ATOM 2844 N N . GLU A 1 356 ? 13.278 10.822 35.098 1.00 75.56 356 GLU A N 1
ATOM 2845 C CA . GLU A 1 356 ? 13.355 12.277 35.320 1.00 75.56 356 GLU A CA 1
ATOM 2846 C C . GLU A 1 356 ? 12.381 13.035 34.399 1.00 75.56 356 GLU A C 1
ATOM 2848 O O . GLU A 1 356 ? 12.393 12.858 33.176 1.00 75.56 356 GLU A O 1
ATOM 2853 N N . VAL A 1 357 ? 11.501 13.868 34.979 1.00 76.56 357 VAL A N 1
ATOM 2854 C CA . VAL A 1 357 ? 10.521 14.665 34.216 1.00 76.56 357 VAL A CA 1
ATOM 2855 C C . VAL A 1 357 ? 10.340 16.081 34.775 1.00 76.56 357 VAL A C 1
ATOM 2857 O O . VAL A 1 357 ? 9.866 16.244 35.898 1.00 76.56 357 VAL A O 1
ATOM 2860 N N . ASP A 1 358 ? 10.552 17.130 33.972 1.00 77.94 358 ASP A N 1
ATOM 2861 C CA . ASP A 1 358 ? 10.313 18.511 34.436 1.00 77.94 358 ASP A CA 1
ATOM 2862 C C . ASP A 1 358 ? 8.805 18.767 34.682 1.00 77.94 358 ASP A C 1
ATOM 2864 O O . ASP A 1 358 ? 8.371 19.301 35.710 1.00 77.94 358 ASP A O 1
ATOM 2868 N N . VAL A 1 359 ? 7.942 18.410 33.723 1.00 75.94 359 VAL A N 1
ATOM 2869 C CA . VAL A 1 359 ? 6.491 18.627 33.838 1.00 75.94 359 VAL A CA 1
ATOM 2870 C C . VAL A 1 359 ? 5.678 17.434 33.349 1.00 75.94 359 VAL A C 1
ATOM 2872 O O . VAL A 1 359 ? 5.586 17.157 32.154 1.00 75.94 359 VAL A O 1
ATOM 2875 N N . LEU A 1 360 ? 4.930 16.813 34.264 1.00 79.31 360 LEU A N 1
ATOM 2876 C CA . LEU A 1 360 ? 4.083 15.656 33.971 1.00 79.31 360 LEU A CA 1
ATOM 2877 C C . LEU A 1 360 ? 2.587 15.959 34.153 1.00 79.31 360 LEU A C 1
ATOM 2879 O O . LEU A 1 360 ? 2.114 16.360 35.219 1.00 79.31 360 LEU A O 1
ATOM 2883 N N . TYR A 1 361 ? 1.796 15.703 33.108 1.00 76.62 361 TYR A N 1
ATOM 2884 C CA . TYR A 1 361 ? 0.334 15.758 33.122 1.00 76.62 361 TYR A CA 1
ATOM 2885 C C . TYR A 1 361 ? -0.281 14.367 32.957 1.00 76.62 361 TYR A C 1
ATOM 2887 O O . TYR A 1 361 ? -0.284 13.800 31.865 1.00 76.62 361 TYR A O 1
ATOM 2895 N N . ALA A 1 362 ? -0.945 13.869 34.002 1.00 74.44 362 ALA A N 1
ATOM 2896 C CA . ALA A 1 362 ? -1.614 12.572 33.980 1.00 74.44 362 ALA A CA 1
ATOM 2897 C C . ALA A 1 362 ? -3.070 12.646 34.463 1.00 74.44 362 ALA A C 1
ATOM 2899 O O . ALA A 1 362 ? -3.446 13.283 35.456 1.00 74.44 362 ALA A O 1
ATOM 2900 N N . LYS A 1 363 ? -3.964 11.944 33.760 1.00 72.31 363 LYS A N 1
ATOM 2901 C CA . LYS A 1 363 ? -5.364 11.833 34.198 1.00 72.31 363 LYS A CA 1
ATOM 2902 C C . LYS A 1 363 ? -5.561 10.743 35.253 1.00 72.31 363 LYS A C 1
ATOM 2904 O O . LYS A 1 363 ? -6.357 10.943 36.173 1.00 72.31 363 LYS A O 1
ATOM 2909 N N . TYR A 1 364 ? -4.914 9.605 35.063 1.00 71.44 364 TYR A N 1
ATOM 2910 C CA . TYR A 1 364 ? -4.903 8.466 35.970 1.00 71.44 364 TYR A CA 1
ATOM 2911 C C . TYR A 1 364 ? -3.459 7.987 36.026 1.00 71.44 364 TYR A C 1
ATOM 2913 O O . TYR A 1 364 ? -2.911 7.674 34.972 1.00 71.44 364 TYR A O 1
ATOM 2921 N N . MET A 1 365 ? -2.891 8.000 37.221 1.00 72.62 365 MET A N 1
ATOM 2922 C CA . MET A 1 365 ? -1.522 7.599 37.520 1.00 72.62 365 MET A CA 1
ATOM 2923 C C . MET A 1 365 ? -1.605 6.434 38.498 1.00 72.62 365 MET A C 1
ATOM 2925 O O . MET A 1 365 ? -2.317 6.549 39.505 1.00 72.62 365 MET A O 1
ATOM 2929 N N . ASN A 1 366 ? -1.006 5.311 38.120 1.00 71.25 366 ASN A N 1
ATOM 2930 C CA . ASN A 1 366 ? -1.081 4.053 38.858 1.00 71.25 366 ASN A CA 1
ATOM 2931 C C . ASN A 1 366 ? 0.299 3.481 39.209 1.00 71.25 366 ASN A C 1
ATOM 2933 O O . ASN A 1 366 ? 0.310 2.341 39.648 1.00 71.25 366 ASN A O 1
ATOM 2937 N N . ASP A 1 367 ? 1.369 4.241 38.981 1.00 68.94 367 ASP A N 1
ATOM 2938 C CA . ASP A 1 367 ? 2.768 3.838 39.149 1.00 68.94 367 ASP A CA 1
ATOM 2939 C C . ASP A 1 367 ? 3.592 5.079 39.583 1.00 68.94 367 ASP A C 1
ATOM 2941 O O . ASP A 1 367 ? 3.041 6.196 39.631 1.00 68.94 367 ASP A O 1
ATOM 2945 N N . ASP A 1 368 ? 4.866 4.870 39.916 1.00 68.19 368 ASP A N 1
ATOM 2946 C CA . ASP A 1 368 ? 5.727 5.682 40.783 1.00 68.19 368 ASP A CA 1
ATOM 2947 C C . ASP A 1 368 ? 6.862 6.365 39.986 1.00 68.19 368 ASP A C 1
ATOM 2949 O O . ASP A 1 368 ? 7.978 5.841 39.898 1.00 68.19 368 ASP A O 1
ATOM 2953 N N . PRO A 1 369 ? 6.658 7.580 39.436 1.00 71.88 369 PRO A N 1
ATOM 2954 C CA . PRO A 1 369 ? 7.764 8.313 38.825 1.00 71.88 369 PRO A CA 1
ATOM 2955 C C . PRO A 1 369 ? 8.847 8.639 39.872 1.00 71.88 369 PRO A C 1
ATOM 2957 O O . PRO A 1 369 ? 8.533 8.910 41.041 1.00 71.88 369 PRO A O 1
ATOM 2960 N N . SER A 1 370 ? 10.116 8.621 39.446 1.00 74.88 370 SER A N 1
ATOM 2961 C CA . SER A 1 370 ? 11.261 8.784 40.355 1.00 74.88 370 SER A CA 1
ATOM 2962 C C . SER A 1 370 ? 11.500 10.248 40.738 1.00 74.88 370 SER A C 1
ATOM 2964 O O . SER A 1 370 ? 11.317 10.585 41.905 1.00 74.88 370 SER A O 1
ATOM 2966 N N . GLU A 1 371 ? 11.844 11.116 39.781 1.00 77.88 371 GLU A N 1
ATOM 2967 C CA . GLU A 1 371 ? 12.110 12.544 40.007 1.00 77.88 371 GLU A CA 1
ATOM 2968 C C . GLU A 1 371 ? 11.224 13.410 39.095 1.00 77.88 371 GLU A C 1
ATOM 2970 O O . GLU A 1 371 ? 11.256 13.289 37.867 1.00 77.88 371 GLU A O 1
ATOM 2975 N N . VAL A 1 372 ? 10.389 14.276 39.687 1.00 79.00 372 VAL A N 1
ATOM 2976 C CA . VAL A 1 372 ? 9.496 15.170 38.929 1.00 79.00 372 VAL A CA 1
ATOM 2977 C C . VAL A 1 372 ? 9.455 16.589 39.503 1.00 79.00 372 VAL A C 1
ATOM 2979 O O . VAL A 1 372 ? 8.974 16.797 40.616 1.00 79.00 372 VAL A O 1
ATOM 2982 N N . ASP A 1 373 ? 9.801 17.605 38.711 1.00 80.00 373 ASP A N 1
ATOM 2983 C CA . ASP A 1 373 ? 9.722 19.007 39.158 1.00 80.00 373 ASP A CA 1
ATOM 2984 C C . ASP A 1 373 ? 8.256 19.436 39.406 1.00 80.00 373 ASP A C 1
ATOM 2986 O O . ASP A 1 373 ? 7.876 19.977 40.453 1.00 80.00 373 ASP A O 1
ATOM 2990 N N . VAL A 1 374 ? 7.368 19.210 38.429 1.00 77.25 374 VAL A N 1
ATOM 2991 C CA . VAL A 1 374 ? 5.950 19.585 38.539 1.00 77.25 374 VAL A CA 1
ATOM 2992 C C . VAL A 1 374 ? 5.013 18.496 38.032 1.00 77.25 374 VAL A C 1
ATOM 2994 O O . VAL A 1 374 ? 4.902 18.227 36.836 1.00 77.25 374 VAL A O 1
ATOM 2997 N N . LEU A 1 375 ? 4.187 17.974 38.937 1.00 81.38 375 LEU A N 1
ATOM 2998 C CA . LEU A 1 375 ? 3.270 16.877 38.656 1.00 81.38 375 LEU A CA 1
ATOM 2999 C C . LEU A 1 375 ? 1.796 17.296 38.758 1.00 81.38 375 LEU A C 1
ATOM 3001 O O . LEU A 1 375 ? 1.311 17.747 39.798 1.00 81.38 375 LEU A O 1
ATOM 3005 N N . TYR A 1 376 ? 1.030 17.091 37.686 1.00 78.75 376 TYR A N 1
ATOM 3006 C CA . TYR A 1 376 ? -0.415 17.319 37.628 1.00 78.75 376 TYR A CA 1
ATOM 3007 C C . TYR A 1 376 ? -1.183 16.010 37.443 1.00 78.75 376 TYR A C 1
ATOM 3009 O O . TYR A 1 376 ? -1.329 15.505 36.330 1.00 78.75 376 TYR A O 1
ATOM 3017 N N . ALA A 1 377 ? -1.807 15.530 38.518 1.00 78.06 377 ALA A N 1
ATOM 3018 C CA . ALA A 1 377 ? -2.607 14.312 38.521 1.00 78.06 377 ALA A CA 1
ATOM 3019 C C . ALA A 1 377 ? -4.084 14.579 38.852 1.00 78.06 377 ALA A C 1
ATOM 3021 O O . ALA A 1 377 ? -4.450 15.286 39.798 1.00 78.06 377 ALA A O 1
ATOM 3022 N N . LYS A 1 378 ? -5.012 13.962 38.113 1.00 76.00 378 LYS A N 1
ATOM 3023 C CA . LYS A 1 378 ? -6.430 13.987 38.526 1.00 76.00 378 LYS A CA 1
ATOM 3024 C C . LYS A 1 378 ? -6.766 12.872 39.519 1.00 76.00 378 LYS A C 1
ATOM 3026 O O . LYS A 1 378 ? -7.538 13.123 40.447 1.00 76.00 378 LYS A O 1
ATOM 3031 N N . TYR A 1 379 ? -6.252 11.674 39.290 1.00 74.19 379 TYR A N 1
ATOM 3032 C CA . TYR A 1 379 ? -6.397 10.512 40.161 1.00 74.19 379 TYR A CA 1
ATOM 3033 C C . TYR A 1 379 ? -5.031 9.852 40.266 1.00 74.19 379 TYR A C 1
ATOM 3035 O O . TYR A 1 379 ? -4.453 9.547 39.225 1.00 74.19 379 TYR A O 1
ATOM 3043 N N . MET A 1 380 ? -4.559 9.665 41.488 1.00 74.00 380 MET A N 1
ATOM 3044 C CA . MET A 1 380 ? -3.261 9.077 41.792 1.00 74.00 380 MET A CA 1
ATOM 3045 C C . MET A 1 380 ? -3.488 7.939 42.782 1.00 74.00 380 MET A C 1
ATOM 3047 O O . MET A 1 380 ? -4.205 8.123 43.776 1.00 74.00 380 MET A O 1
ATOM 3051 N N . ASN A 1 381 ? -2.999 6.760 42.414 1.00 72.44 381 ASN A N 1
ATOM 3052 C CA . ASN A 1 381 ? -3.197 5.507 43.136 1.00 72.44 381 ASN A CA 1
ATOM 3053 C C . ASN A 1 381 ? -1.881 4.880 43.611 1.00 72.44 381 ASN A C 1
ATOM 3055 O O . ASN A 1 381 ? -1.954 3.760 44.096 1.00 72.44 381 ASN A O 1
ATOM 3059 N N . ASP A 1 382 ? -0.757 5.561 43.405 1.00 70.12 382 ASP A N 1
ATOM 3060 C CA . ASP A 1 382 ? 0.571 5.119 43.824 1.00 70.12 382 ASP A CA 1
ATOM 3061 C C . ASP A 1 382 ? 1.428 6.345 44.194 1.00 70.12 382 ASP A C 1
ATOM 3063 O O . ASP A 1 382 ? 0.962 7.488 44.022 1.00 70.12 382 ASP A O 1
ATOM 3067 N N . ASP A 1 383 ? 2.609 6.104 44.754 1.00 67.31 383 ASP A N 1
ATOM 3068 C CA . ASP A 1 383 ? 3.429 7.049 45.506 1.00 67.31 383 ASP A CA 1
ATOM 3069 C C . ASP A 1 383 ? 4.695 7.474 44.733 1.00 67.31 383 ASP A C 1
ATOM 3071 O O . ASP A 1 383 ? 5.710 6.776 44.763 1.00 67.31 383 ASP A O 1
ATOM 3075 N N . PRO A 1 384 ? 4.718 8.674 44.113 1.00 70.06 384 PRO A N 1
ATOM 3076 C CA . PRO A 1 384 ? 5.940 9.172 43.490 1.00 70.06 384 PRO A CA 1
ATOM 3077 C C . PRO A 1 384 ? 7.057 9.360 44.532 1.00 70.06 384 PRO A C 1
ATOM 3079 O O . PRO A 1 384 ? 6.785 9.713 45.690 1.00 70.06 384 PRO A O 1
ATOM 3082 N N . SER A 1 385 ? 8.309 9.145 44.109 1.00 71.50 385 SER A N 1
ATOM 3083 C CA . SER A 1 385 ? 9.466 9.157 45.015 1.00 71.50 385 SER A CA 1
ATOM 3084 C C . SER A 1 385 ? 9.875 10.577 45.415 1.00 71.50 385 SER A C 1
ATOM 3086 O O . SER A 1 385 ? 9.748 10.913 46.591 1.00 71.50 385 SER A O 1
ATOM 3088 N N . GLU A 1 386 ? 10.301 11.410 44.459 1.00 76.88 386 GLU A N 1
ATOM 3089 C CA . GLU A 1 386 ? 10.751 12.792 44.678 1.00 76.88 386 GLU A CA 1
ATOM 3090 C C . GLU A 1 386 ? 9.977 13.759 43.764 1.00 76.88 386 GLU A C 1
ATOM 3092 O O . GLU A 1 386 ? 10.052 13.685 42.536 1.00 76.88 386 GLU A O 1
ATOM 3097 N N . VAL A 1 387 ? 9.185 14.666 44.354 1.00 77.25 387 VAL A N 1
ATOM 3098 C CA . VAL A 1 387 ? 8.408 15.664 43.596 1.00 77.25 387 VAL A CA 1
ATOM 3099 C C . VAL A 1 387 ? 8.490 17.059 44.213 1.00 77.25 387 VAL A C 1
ATOM 3101 O O . VAL A 1 387 ? 7.994 17.290 45.317 1.00 77.25 387 VAL A O 1
ATOM 3104 N N . ASP A 1 388 ? 8.970 18.047 43.460 1.00 79.38 388 ASP A N 1
ATOM 3105 C CA . ASP A 1 388 ? 9.045 19.439 43.930 1.00 79.38 388 ASP A CA 1
ATOM 3106 C C . ASP A 1 388 ? 7.634 20.030 44.159 1.00 79.38 388 ASP A C 1
ATOM 3108 O O . ASP A 1 388 ? 7.294 20.581 45.217 1.00 79.38 388 ASP A O 1
ATOM 3112 N N . VAL A 1 389 ? 6.749 19.920 43.159 1.00 76.56 389 VAL A N 1
ATOM 3113 C CA . VAL A 1 389 ? 5.377 20.445 43.241 1.00 76.56 389 VAL A CA 1
ATOM 3114 C C . VAL A 1 389 ? 4.336 19.464 42.711 1.00 76.56 389 VAL A C 1
ATOM 3116 O O . VAL A 1 389 ? 4.198 19.246 41.510 1.00 76.56 389 VAL A O 1
ATOM 3119 N N . LEU A 1 390 ? 3.463 18.994 43.604 1.00 80.38 390 LEU A N 1
ATOM 3120 C CA . LEU A 1 390 ? 2.417 18.025 43.290 1.00 80.38 390 LEU A CA 1
ATOM 3121 C C . LEU A 1 390 ? 1.005 18.627 43.347 1.00 80.38 390 LEU A C 1
ATOM 3123 O O . LEU A 1 390 ? 0.532 19.095 44.386 1.00 80.38 390 LEU A O 1
ATOM 3127 N N . TYR A 1 391 ? 0.269 18.552 42.239 1.00 77.38 391 TYR A N 1
ATOM 3128 C CA . TYR A 1 391 ? -1.145 18.911 42.135 1.00 77.38 391 TYR A CA 1
ATOM 3129 C C . TYR A 1 391 ? -2.014 17.678 41.902 1.00 77.38 391 TYR A C 1
ATOM 3131 O O . TYR A 1 391 ? -2.152 17.202 40.776 1.00 77.38 391 TYR A O 1
ATOM 3139 N N . ALA A 1 392 ? -2.724 17.239 42.941 1.00 76.81 392 ALA A N 1
ATOM 3140 C CA . ALA A 1 392 ? -3.644 16.113 42.865 1.00 76.81 392 ALA A CA 1
ATOM 3141 C C . ALA A 1 392 ? -5.095 16.504 43.179 1.00 76.81 392 ALA A C 1
ATOM 3143 O O . ALA A 1 392 ? -5.409 17.248 44.115 1.00 76.81 392 ALA A O 1
ATOM 3144 N N . LYS A 1 393 ? -6.062 15.956 42.435 1.00 74.62 393 LYS A N 1
ATOM 3145 C CA . LYS A 1 393 ? -7.476 16.091 42.835 1.00 74.62 393 LYS A CA 1
ATOM 3146 C C . LYS A 1 393 ? -7.908 15.006 43.826 1.00 74.62 393 LYS A C 1
ATOM 3148 O O . LYS A 1 393 ? -8.693 15.314 44.726 1.00 74.62 393 LYS A O 1
ATOM 3153 N N . TYR A 1 394 ? -7.446 13.778 43.637 1.00 71.88 394 TYR A N 1
ATOM 3154 C CA . TYR A 1 394 ? -7.712 12.629 44.498 1.00 71.88 394 TYR A CA 1
ATOM 3155 C C . TYR A 1 394 ? -6.425 11.808 44.606 1.00 71.88 394 TYR A C 1
ATOM 3157 O O . TYR A 1 394 ? -5.896 11.433 43.561 1.00 71.88 394 TYR A O 1
ATOM 3165 N N . MET A 1 395 ? -5.971 11.549 45.828 1.00 71.81 395 MET A N 1
ATOM 3166 C CA . MET A 1 395 ? -4.845 10.662 46.143 1.00 71.81 395 MET A CA 1
ATOM 3167 C C . MET A 1 395 ? -5.311 9.569 47.092 1.00 71.81 395 MET A C 1
ATOM 3169 O O . MET A 1 395 ? -6.101 9.855 48.006 1.00 71.81 395 MET A O 1
ATOM 3173 N N . ASN A 1 396 ? -4.864 8.344 46.826 1.00 70.88 396 ASN A N 1
ATOM 3174 C CA . ASN A 1 396 ? -5.187 7.181 47.640 1.00 70.88 396 ASN A CA 1
ATOM 3175 C C . ASN A 1 396 ? -4.069 6.761 48.592 1.00 70.88 396 ASN A C 1
ATOM 3177 O O . ASN A 1 396 ? -4.447 6.295 49.662 1.00 70.88 396 ASN A O 1
ATOM 3181 N N . ASP A 1 397 ? -2.807 6.996 48.235 1.00 67.06 397 ASP A N 1
ATOM 3182 C CA . ASP A 1 397 ? -1.619 6.643 49.019 1.00 67.06 397 ASP A CA 1
ATOM 3183 C C . ASP A 1 397 ? -0.777 7.903 49.356 1.00 67.06 397 ASP A C 1
ATOM 3185 O O . ASP A 1 397 ? -1.190 9.030 49.029 1.00 67.06 397 ASP A O 1
ATOM 3189 N N . ASP A 1 398 ? 0.291 7.719 50.141 1.00 65.19 398 ASP A N 1
ATOM 3190 C CA . ASP A 1 398 ? 1.104 8.780 50.751 1.00 65.19 398 ASP A CA 1
ATOM 3191 C C . ASP A 1 398 ? 2.467 8.918 50.034 1.00 65.19 398 ASP A C 1
ATOM 3193 O O . ASP A 1 398 ? 3.340 8.074 50.241 1.00 65.19 398 ASP A O 1
ATOM 3197 N N . PRO A 1 399 ? 2.728 10.018 49.296 1.00 67.00 399 PRO A N 1
ATOM 3198 C CA . PRO A 1 399 ? 3.985 10.173 48.568 1.00 67.00 399 PRO A CA 1
ATOM 3199 C C . PRO A 1 399 ? 5.190 10.268 49.517 1.00 67.00 399 PRO A C 1
ATOM 3201 O O . PRO A 1 399 ? 5.066 10.767 50.647 1.00 67.00 399 PRO A O 1
ATOM 3204 N N . LEU A 1 400 ? 6.352 9.805 49.042 1.00 64.62 400 LEU A N 1
ATOM 3205 C CA . LEU A 1 400 ? 7.559 9.661 49.857 1.00 64.62 400 LEU A CA 1
ATOM 3206 C C . LEU A 1 400 ? 8.239 11.002 50.141 1.00 64.62 400 LEU A C 1
ATOM 3208 O O . LEU A 1 400 ? 8.368 11.333 51.311 1.00 64.62 400 LEU A O 1
ATOM 3212 N N . GLU A 1 401 ? 8.621 11.787 49.133 1.00 72.94 401 GLU A N 1
ATOM 3213 C CA . GLU A 1 401 ? 9.290 13.084 49.317 1.00 72.94 401 GLU A CA 1
ATOM 3214 C C . GLU A 1 401 ? 8.650 14.147 48.412 1.00 72.94 401 GLU A C 1
ATOM 3216 O O . GLU A 1 401 ? 8.791 14.128 47.191 1.00 72.94 401 GLU A O 1
ATOM 3221 N N . VAL A 1 402 ? 7.879 15.070 49.009 1.00 70.31 402 VAL A N 1
ATOM 3222 C CA . VAL A 1 402 ? 7.227 16.158 48.256 1.00 70.31 402 VAL A CA 1
ATOM 3223 C C . VAL A 1 402 ? 7.399 17.508 48.940 1.00 70.31 402 VAL A C 1
ATOM 3225 O O . VAL A 1 402 ? 6.884 17.739 50.041 1.00 70.31 402 VAL A O 1
ATOM 3228 N N . ASP A 1 403 ? 8.008 18.459 48.239 1.00 72.81 403 ASP A N 1
ATOM 3229 C CA . ASP A 1 403 ? 8.238 19.815 48.744 1.00 72.81 403 ASP A CA 1
ATOM 3230 C C . ASP A 1 403 ? 6.907 20.566 48.947 1.00 72.81 403 ASP A C 1
ATOM 3232 O O . ASP A 1 403 ? 6.602 21.108 50.022 1.00 72.81 403 ASP A O 1
ATOM 3236 N N . VAL A 1 404 ? 6.055 20.589 47.913 1.00 71.00 404 VAL A N 1
ATOM 3237 C CA . VAL A 1 404 ? 4.757 21.277 47.950 1.00 71.00 404 VAL A CA 1
ATOM 3238 C C . VAL A 1 404 ? 3.620 20.420 47.400 1.00 71.00 404 VAL A C 1
ATOM 3240 O O . VAL A 1 404 ? 3.493 20.201 46.199 1.00 71.00 404 VAL A O 1
ATOM 3243 N N . LEU A 1 405 ? 2.671 20.066 48.273 1.00 75.56 405 LEU A N 1
ATOM 3244 C CA . LEU A 1 405 ? 1.526 19.220 47.941 1.00 75.56 405 LEU A CA 1
ATOM 3245 C C . LEU A 1 405 ? 0.189 19.975 47.941 1.00 75.56 405 LEU A C 1
ATOM 3247 O O . LEU A 1 405 ? -0.279 20.466 48.972 1.00 75.56 405 LEU A O 1
ATOM 3251 N N . TYR A 1 406 ? -0.500 19.990 46.799 1.00 71.75 406 TYR A N 1
ATOM 3252 C CA . TYR A 1 406 ? -1.868 20.488 46.635 1.00 71.75 406 TYR A CA 1
ATOM 3253 C C . TYR A 1 406 ? -2.838 19.348 46.331 1.00 71.75 406 TYR A C 1
ATOM 3255 O O . TYR A 1 406 ? -3.009 18.954 45.178 1.00 71.75 406 TYR A O 1
ATOM 3263 N N . ALA A 1 407 ? -3.572 18.887 47.343 1.00 70.69 407 ALA A N 1
ATOM 3264 C CA . ALA A 1 407 ? -4.505 17.773 47.200 1.00 70.69 407 ALA A CA 1
ATOM 3265 C C . ALA A 1 407 ? -5.945 18.167 47.535 1.00 70.69 407 ALA A C 1
ATOM 3267 O O . ALA A 1 407 ? -6.254 18.610 48.639 1.00 70.69 407 ALA A O 1
ATOM 3268 N N . LYS A 1 408 ? -6.913 17.981 46.630 1.00 68.88 408 LYS A N 1
ATOM 3269 C CA . LYS A 1 408 ? -8.308 18.310 46.997 1.00 68.88 408 LYS A CA 1
ATOM 3270 C C . LYS A 1 408 ? -8.913 17.310 47.992 1.00 68.88 408 LYS A C 1
ATOM 3272 O O . LYS A 1 408 ? -9.735 17.733 48.809 1.00 68.88 408 LYS A O 1
ATOM 3277 N N . TYR A 1 409 ? -8.548 16.035 47.892 1.00 67.12 409 TYR A N 1
ATOM 3278 C CA . TYR A 1 409 ? -8.989 14.942 48.759 1.00 67.12 409 TYR A CA 1
ATOM 3279 C C . TYR A 1 409 ? -7.844 13.935 48.924 1.00 67.12 409 TYR A C 1
ATOM 3281 O O . TYR A 1 409 ? -7.298 13.508 47.908 1.00 67.12 409 TYR A O 1
ATOM 3289 N N . MET A 1 410 ? -7.531 13.566 50.167 1.00 68.00 410 MET A N 1
ATOM 3290 C CA . MET A 1 410 ? -6.574 12.504 50.519 1.00 68.00 410 MET A CA 1
ATOM 3291 C C . MET A 1 410 ? -7.196 11.535 51.519 1.00 68.00 410 MET A C 1
ATOM 3293 O O . MET A 1 410 ? -8.015 11.963 52.348 1.00 68.00 410 MET A O 1
ATOM 3297 N N . ASN A 1 411 ? -6.821 10.261 51.408 1.00 66.81 411 ASN A N 1
ATOM 3298 C CA . ASN A 1 411 ? -7.229 9.213 52.340 1.00 66.81 411 ASN A CA 1
ATOM 3299 C C . ASN A 1 411 ? -6.325 9.168 53.578 1.00 66.81 411 ASN A C 1
ATOM 3301 O O . ASN A 1 411 ? -6.869 9.054 54.677 1.00 66.81 411 ASN A O 1
ATOM 3305 N N . ASP A 1 412 ? -5.016 9.355 53.401 1.00 63.03 412 ASP A N 1
ATOM 3306 C CA . ASP A 1 412 ? -4.010 9.270 54.462 1.00 63.03 412 ASP A CA 1
ATOM 3307 C C . ASP A 1 412 ? -3.280 10.619 54.700 1.00 63.03 412 ASP A C 1
ATOM 3309 O O . ASP A 1 412 ? -3.649 11.653 54.120 1.00 63.03 412 ASP A O 1
ATOM 3313 N N . ASP A 1 413 ? -2.399 10.659 55.710 1.00 61.88 413 ASP A N 1
ATOM 3314 C CA . ASP A 1 413 ? -1.673 11.861 56.160 1.00 61.88 413 ASP A CA 1
ATOM 3315 C C . ASP A 1 413 ? -0.182 11.680 55.848 1.00 61.88 413 ASP A C 1
ATOM 3317 O O . ASP A 1 413 ? 0.467 10.876 56.526 1.00 61.88 413 ASP A O 1
ATOM 3321 N N . PRO A 1 414 ? 0.381 12.440 54.893 1.00 64.81 414 PRO A N 1
ATOM 3322 C CA . PRO A 1 414 ? 1.671 12.106 54.314 1.00 64.81 414 PRO A CA 1
ATOM 3323 C C . PRO A 1 414 ? 2.818 12.301 55.310 1.00 64.81 414 PRO A C 1
ATOM 3325 O O . PRO A 1 414 ? 2.848 13.254 56.107 1.00 64.81 414 PRO A O 1
ATOM 3328 N N . SER A 1 415 ? 3.780 11.379 55.266 1.00 57.94 415 SER A N 1
ATOM 3329 C CA . SER A 1 415 ? 4.892 11.302 56.217 1.00 57.94 415 SER A CA 1
ATOM 3330 C C . SER A 1 415 ? 5.925 12.417 56.045 1.00 57.94 415 SER A C 1
ATOM 3332 O O . SER A 1 415 ? 6.384 12.964 57.055 1.00 57.94 415 SER A O 1
ATOM 3334 N N . GLU A 1 416 ? 6.252 12.779 54.803 1.00 65.88 416 GLU A N 1
ATOM 3335 C CA . GLU A 1 416 ? 7.427 13.583 54.433 1.00 65.88 416 GLU A CA 1
ATOM 3336 C C . GLU A 1 416 ? 7.053 14.635 53.367 1.00 65.88 416 GLU A C 1
ATOM 3338 O O . GLU A 1 416 ? 7.456 14.606 52.212 1.00 65.88 416 GLU A O 1
ATOM 3343 N N . VAL A 1 417 ? 6.213 15.589 53.794 1.00 62.25 417 VAL A N 1
ATOM 3344 C CA . VAL A 1 417 ? 5.789 16.746 52.987 1.00 62.25 417 VAL A CA 1
ATOM 3345 C C . VAL A 1 417 ? 6.122 18.046 53.706 1.00 62.25 417 VAL A C 1
ATOM 3347 O O . VAL A 1 417 ? 5.670 18.269 54.841 1.00 62.25 417 VAL A O 1
ATOM 3350 N N . ASP A 1 418 ? 6.838 18.936 53.024 1.00 62.31 418 ASP A N 1
ATOM 3351 C CA . ASP A 1 418 ? 7.266 20.228 53.566 1.00 62.31 418 ASP A CA 1
ATOM 3352 C C . ASP A 1 418 ? 6.093 21.216 53.677 1.00 62.31 418 ASP A C 1
ATOM 3354 O O . ASP A 1 418 ? 5.867 21.852 54.720 1.00 62.31 418 ASP A O 1
ATOM 3358 N N . VAL A 1 419 ? 5.276 21.318 52.622 1.00 62.00 419 VAL A N 1
ATOM 3359 C CA . VAL A 1 419 ? 4.105 22.204 52.577 1.00 62.00 419 VAL A CA 1
ATOM 3360 C C . VAL A 1 419 ? 2.857 21.479 52.071 1.00 62.00 419 VAL A C 1
ATOM 3362 O O . VAL A 1 419 ? 2.721 21.193 50.887 1.00 62.00 419 VAL A O 1
ATOM 3365 N N . LEU A 1 420 ? 1.867 21.288 52.955 1.00 64.56 420 LEU A N 1
ATOM 3366 C CA . LEU A 1 420 ? 0.622 20.577 52.639 1.00 64.56 420 LEU A CA 1
ATOM 3367 C C . LEU A 1 420 ? -0.615 21.490 52.532 1.00 64.56 420 LEU A C 1
ATOM 3369 O O . LEU A 1 420 ? -1.042 22.135 53.496 1.00 64.56 420 LEU A O 1
ATOM 3373 N N . TYR A 1 421 ? -1.285 21.438 51.379 1.00 65.31 421 TYR A N 1
ATOM 3374 C CA . TYR A 1 421 ? -2.576 22.070 51.108 1.00 65.31 421 TYR A CA 1
ATOM 3375 C C . TYR A 1 421 ? -3.641 21.037 50.738 1.00 65.31 421 TYR A C 1
ATOM 3377 O O . TYR A 1 421 ? -3.937 20.832 49.557 1.00 65.31 421 TYR A O 1
ATOM 3385 N N . ALA A 1 422 ? -4.277 20.430 51.748 1.00 61.97 422 ALA A N 1
ATOM 3386 C CA . ALA A 1 422 ? -5.244 19.368 51.500 1.00 61.97 422 ALA A CA 1
ATOM 3387 C C . ALA A 1 422 ? -6.516 19.346 52.353 1.00 61.97 422 ALA A C 1
ATOM 3389 O O . ALA A 1 422 ? -6.633 20.006 53.387 1.00 61.97 422 ALA A O 1
ATOM 3390 N N . LYS A 1 423 ? -7.505 18.560 51.900 1.00 55.97 423 LYS A N 1
ATOM 3391 C CA . LYS A 1 423 ? -8.612 18.086 52.747 1.00 55.97 423 LYS A CA 1
ATOM 3392 C C . LYS A 1 423 ? -8.459 16.590 53.000 1.00 55.97 423 LYS A C 1
ATOM 3394 O O . LYS A 1 423 ? -8.736 15.790 52.111 1.00 55.97 423 LYS A O 1
ATOM 3399 N N . ILE A 1 424 ? -8.093 16.250 54.229 1.00 58.53 424 ILE A N 1
ATOM 3400 C CA . ILE A 1 424 ? -7.968 14.869 54.697 1.00 58.53 424 ILE A CA 1
ATOM 3401 C C . ILE A 1 424 ? -9.364 14.313 55.014 1.00 58.53 424 ILE A C 1
ATOM 3403 O O . ILE A 1 424 ? -10.174 14.972 55.682 1.00 58.53 424 ILE A O 1
ATOM 3407 N N . LEU A 1 425 ? -9.673 13.124 54.497 1.00 55.62 425 LEU A N 1
ATOM 3408 C CA . LEU A 1 425 ? -10.925 12.409 54.743 1.00 55.62 425 LEU A CA 1
ATOM 3409 C C . LEU A 1 425 ? -10.755 11.434 55.916 1.00 55.62 425 LEU A C 1
ATOM 3411 O O . LEU A 1 425 ? -10.638 10.232 55.727 1.00 55.62 425 LEU A O 1
ATOM 3415 N N . ASP A 1 426 ? -10.796 11.946 57.146 1.00 50.44 426 ASP A N 1
ATOM 3416 C CA . ASP A 1 426 ? -10.707 11.095 58.339 1.00 50.44 426 ASP A CA 1
ATOM 3417 C C . ASP A 1 426 ? -11.941 10.172 58.462 1.00 50.44 426 ASP A C 1
ATOM 3419 O O . ASP A 1 426 ? -13.086 10.629 58.588 1.00 50.44 426 ASP A O 1
ATOM 3423 N N . ASN A 1 427 ? -11.715 8.856 58.412 1.00 46.31 427 ASN A N 1
ATOM 3424 C CA . ASN A 1 427 ? -12.763 7.833 58.484 1.00 46.31 427 ASN A CA 1
ATOM 3425 C C . ASN A 1 427 ? -13.161 7.460 59.926 1.00 46.31 427 ASN A C 1
ATOM 3427 O O . ASN A 1 427 ? -14.020 6.593 60.115 1.00 46.31 427 ASN A O 1
ATOM 3431 N N . THR A 1 428 ? -12.584 8.100 60.952 1.00 44.75 428 THR A N 1
ATOM 3432 C CA . THR A 1 428 ? -12.837 7.721 62.354 1.00 44.75 428 THR A CA 1
ATOM 3433 C C . THR A 1 428 ? -13.866 8.568 63.101 1.00 44.75 428 THR A C 1
ATOM 3435 O O . THR A 1 428 ? -14.430 8.087 64.081 1.00 44.75 428 THR A O 1
ATOM 3438 N N . ASP A 1 429 ? -14.256 9.744 62.604 1.00 39.34 42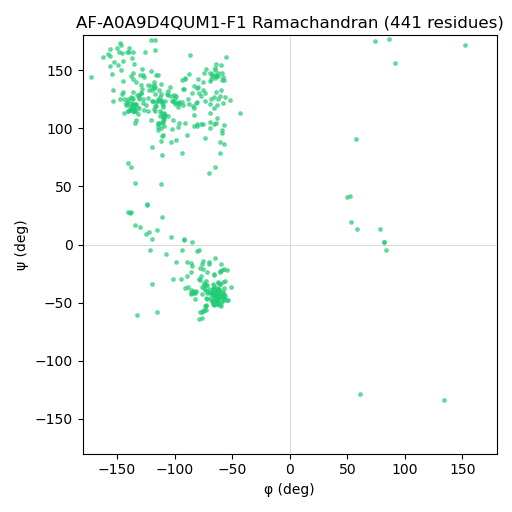9 ASP A N 1
ATOM 3439 C CA . ASP A 1 429 ? -15.395 10.487 63.152 1.00 39.34 429 ASP A CA 1
ATOM 3440 C C . ASP A 1 429 ? -16.036 11.389 62.090 1.00 39.34 429 ASP A C 1
ATOM 3442 O O . ASP A 1 429 ? -15.361 12.133 61.391 1.00 39.34 429 ASP A O 1
ATOM 3446 N N . ARG A 1 430 ? -17.372 11.363 61.967 1.00 35.12 430 ARG A N 1
ATOM 3447 C CA . ARG A 1 430 ? -18.157 12.151 60.986 1.00 35.12 430 ARG A CA 1
ATOM 3448 C C . ARG A 1 430 ? -18.069 13.676 61.207 1.00 35.12 430 ARG A C 1
ATOM 3450 O O . ARG A 1 430 ? -19.081 14.317 61.510 1.00 35.12 430 ARG A O 1
ATOM 3457 N N . LYS A 1 431 ? -16.901 14.288 61.016 1.00 35.28 431 LYS A N 1
ATOM 3458 C CA . LYS A 1 431 ? -16.700 15.738 60.916 1.00 35.28 431 LYS A CA 1
ATOM 3459 C C . LYS A 1 431 ? -15.597 16.044 59.904 1.00 35.28 431 LYS A C 1
ATOM 3461 O O . LYS A 1 431 ? -14.431 15.792 60.154 1.00 35.28 431 LYS A O 1
ATOM 3466 N N . MET A 1 432 ? -15.982 16.670 58.789 1.00 32.53 432 MET A N 1
ATOM 3467 C CA . MET A 1 432 ? -15.033 17.306 57.872 1.00 32.53 432 MET A CA 1
ATOM 3468 C C . MET A 1 432 ? -14.313 18.449 58.598 1.00 32.53 432 MET A C 1
ATOM 3470 O O . MET A 1 432 ? -14.922 19.490 58.858 1.00 32.53 432 MET A O 1
ATOM 3474 N N . CYS A 1 433 ? -13.030 18.274 58.895 1.00 34.44 433 CYS A N 1
ATOM 3475 C CA . CYS A 1 433 ? -12.162 19.330 59.402 1.00 34.44 433 CYS A CA 1
ATOM 3476 C C . CYS A 1 433 ? -11.154 19.694 58.308 1.00 34.44 433 CYS A C 1
ATOM 3478 O O . CYS A 1 433 ? -10.265 18.914 57.997 1.00 34.44 433 CYS A O 1
ATOM 3480 N N . ALA A 1 434 ? -11.291 20.881 57.713 1.00 34.16 434 ALA A N 1
ATOM 3481 C CA . ALA A 1 434 ? -10.244 21.443 56.866 1.00 34.16 434 ALA A CA 1
ATOM 3482 C C . ALA A 1 434 ? -9.141 21.995 57.778 1.00 34.16 434 ALA A C 1
ATOM 3484 O O . ALA A 1 434 ? -9.330 23.050 58.385 1.00 34.16 434 ALA A O 1
ATOM 3485 N N . HIS A 1 435 ? -8.025 21.284 57.904 1.00 39.69 435 HIS A N 1
ATOM 3486 C CA . HIS A 1 435 ? -6.813 21.842 58.494 1.00 39.69 435 HIS A CA 1
ATOM 3487 C C . HIS A 1 435 ? -5.905 22.320 57.358 1.00 39.69 435 HIS A C 1
ATOM 3489 O O . HIS A 1 435 ? -5.484 21.527 56.530 1.00 39.69 435 HIS A O 1
ATOM 3495 N N . TYR A 1 436 ? -5.611 23.621 57.316 1.00 37.09 436 TYR A N 1
ATOM 3496 C CA . TYR A 1 436 ? -4.405 24.111 56.650 1.00 37.09 436 TYR A CA 1
ATOM 3497 C C . TYR A 1 436 ? -3.265 23.888 57.646 1.00 37.09 436 TYR A C 1
ATOM 3499 O O . TYR A 1 436 ? -3.174 24.626 58.631 1.00 37.09 436 TYR A O 1
ATOM 3507 N N . ILE A 1 437 ? -2.460 22.843 57.461 1.00 41.06 437 ILE A N 1
ATOM 3508 C CA . ILE A 1 437 ? -1.292 22.597 58.310 1.00 41.06 437 ILE A CA 1
ATOM 3509 C C . ILE A 1 437 ? -0.077 23.183 57.598 1.00 41.06 437 ILE A C 1
ATOM 3511 O O . ILE A 1 437 ? 0.430 22.614 56.646 1.00 41.06 437 ILE A O 1
ATOM 3515 N N . GLN A 1 438 ? 0.404 24.327 58.082 1.00 36.03 438 GLN A N 1
ATOM 3516 C CA . GLN A 1 438 ? 1.748 24.799 57.764 1.00 36.03 438 GLN A CA 1
ATOM 3517 C C . GLN A 1 438 ? 2.691 24.207 58.822 1.00 36.03 438 GLN A C 1
ATOM 3519 O O . GLN A 1 438 ? 2.805 24.757 59.924 1.00 36.03 438 GLN A O 1
ATOM 3524 N N . LYS A 1 439 ? 3.316 23.054 58.544 1.00 38.47 439 LYS A N 1
ATOM 3525 C CA . LYS A 1 439 ? 4.385 22.511 59.398 1.00 38.47 439 LYS A CA 1
ATOM 3526 C C . LYS A 1 439 ? 5.635 23.370 59.171 1.00 38.47 439 LYS A C 1
ATOM 3528 O O . LYS A 1 439 ? 6.428 23.122 58.286 1.00 38.47 439 LYS A O 1
ATOM 3533 N N . ASN A 1 440 ? 5.819 24.416 59.977 1.00 32.66 440 ASN A N 1
ATOM 3534 C CA . ASN A 1 440 ? 7.118 25.089 60.036 1.00 32.66 440 ASN A CA 1
ATOM 3535 C C . ASN A 1 440 ? 8.084 24.215 60.847 1.00 32.66 440 ASN A C 1
ATOM 3537 O O . ASN A 1 440 ? 8.022 24.243 62.080 1.00 32.66 440 ASN A O 1
ATOM 3541 N N . TRP A 1 441 ? 9.002 23.503 60.195 1.00 33.16 441 TRP A N 1
ATOM 3542 C CA . TRP A 1 441 ? 10.235 23.092 60.863 1.00 33.16 441 TRP A CA 1
ATOM 3543 C C . TRP A 1 441 ? 11.230 24.255 60.808 1.00 33.16 441 TRP A C 1
ATOM 3545 O O . TRP A 1 441 ? 11.711 24.665 59.759 1.00 33.16 441 TRP A O 1
ATOM 3555 N N . LYS A 1 442 ? 11.502 24.848 61.974 1.00 33.31 442 LYS A N 1
ATOM 3556 C CA . LYS A 1 442 ? 12.701 25.658 62.207 1.00 33.31 442 LYS A CA 1
ATOM 3557 C C . LYS A 1 442 ? 13.561 24.946 63.239 1.00 33.31 442 LYS A C 1
ATOM 3559 O O . LYS A 1 442 ? 13.296 25.078 64.437 1.00 33.31 442 LYS A O 1
ATOM 3564 N N . ASN A 1 443 ? 14.567 24.217 62.767 1.00 33.09 443 ASN A N 1
ATOM 3565 C CA . ASN A 1 443 ? 15.990 24.515 62.980 1.00 33.09 443 ASN A CA 1
ATOM 3566 C C . ASN A 1 443 ? 16.869 23.400 62.437 1.00 33.09 443 ASN A C 1
ATOM 3568 O O . ASN A 1 443 ? 16.628 22.244 62.844 1.00 33.09 443 ASN A O 1
#

Secondary structure (DSSP, 8-state):
--TTSPEEEEETTEEEEE---------HHHHHHHHHHHHHTTSS---TTS----EEETTEEEEEE---GGGHHHHH-GGGHHHHHHHHHHTEEEE-PPTT---PEEEEESSHHHHHHHHHHHHHHHHHHHHTSPP-EEEEEE---HHHHHHHHHHHHHHHHHTTT-TT-STTSSPPGGG-EEEEEEE---SHHHHHHHHHHHHHHIIIIIHHHHTTPPPP-EEEEEEEESS-TTS-SEEEEEEEPP--SEEEEEEESSB-S--SEEEEEEEEEE-S--SEEEEEEEEEE-S--SEEEEEEEEEE-S--SEEEEEEEEEE-S---EEEEEEEEEB-S--SEEEEEEEEEEB-S--SEEEEEEEEEE-S--SEEEEEEEEEE-S--SEEEEEEEEEE-S--SEEEEEEEEEESS--SSEEEEEEEE--SSSS------B------

pLDDT: mean 74.14, std 18.01, range [29.45, 97.62]

Solvent-accessible surface area (backbone atoms only — not comparable to full-atom values): 24110 Å² total; per-residue (Å²): 132,64,83,92,65,57,57,72,47,74,61,90,96,45,81,42,74,50,74,84,72,80,74,74,76,71,47,73,67,55,59,50,46,55,55,46,50,62,58,53,67,64,70,63,74,87,72,89,81,67,80,72,79,61,45,81,50,100,80,28,28,34,37,74,45,84,58,54,46,86,40,48,60,52,44,32,32,76,98,39,46,50,37,54,49,46,26,60,79,29,59,31,48,76,47,68,57,58,89,85,37,79,56,54,34,36,36,35,18,69,44,63,66,26,39,50,53,43,50,54,55,46,51,52,34,42,51,56,41,52,72,75,43,73,73,69,46,66,46,68,51,81,49,47,49,72,67,51,30,47,54,53,50,52,50,50,54,48,50,60,63,77,41,59,86,44,91,88,60,54,84,80,79,56,78,59,49,87,72,34,54,47,78,77,45,78,34,75,56,83,47,70,68,50,48,49,52,53,50,53,51,52,54,48,43,44,64,73,50,48,38,68,74,44,68,83,52,86,89,87,76,48,77,59,66,73,50,64,51,75,93,50,86,90,74,59,85,44,78,48,73,32,72,47,72,79,78,56,68,63,36,73,67,46,82,31,73,64,36,78,64,67,48,53,32,28,51,30,38,41,28,49,30,33,61,40,45,35,43,36,29,50,30,38,39,31,48,31,32,61,39,42,35,46,37,30,51,32,38,40,31,46,32,34,67,44,51,46,61,37,35,46,33,39,40,34,49,33,40,62,47,60,35,55,47,32,53,32,42,40,32,43,34,48,62,41,43,39,44,40,33,47,33,40,40,29,71,50,40,39,66,39,48,36,45,40,31,49,34,40,39,31,46,30,34,61,39,42,35,40,38,30,49,33,39,40,32,48,32,33,62,41,44,38,43,38,30,50,32,37,39,32,48,33,37,61,56,59,43,56,35,30,49,32,39,39,30,62,32,29,59,62,80,60,86,41,57,56,36,50,46,44,32,55,54,68,87,86,54,103,64,92,59,80,56,81,52,78,65,79,85,85,131

Nearest PDB structures (foldseek):
  8tuk-assembly1_A  TM=9.111E-01  e=1.345E-13  Alvinella pompejana
  5wwx-assembly1_A  TM=7.480E-01  e=3.186E-03  Homo sapiens
  2cte-assembly1_A  TM=7.506E-01  e=6.143E-03  Homo sapiens
  3vke-assembly4_D  TM=8.079E-01  e=1.126E-02  Homo sapiens
  3vke-assembly1_A  TM=8.184E-01  e=1.450E-02  Homo sapiens

Organism: Dreissena polymorpha (NCBI:txid45954)

InterPro domains:
  IPR004087 K Homology domain [SM00322] (59-127)
  IPR004088 K Homology domain, type 1 [PF00013] (65-123)
  IPR009210 Activating signal cointegrator 1 complex subunit 1 [PTHR13360] (2-244)
  IPR019510 A-kinase anchor protein 7-like, phosphoesterase domain [PF10469] (135-242)
  IPR036612 K Homology domain, type 1 superfamily [G3DSA:3.30.1370.10] (63-128)
  IPR036612 K Homology domain, type 1 superfamily [SSF54791] (54-144)
  IPR047538 Activating signal cointegrator 1 complex subunit 1, type I KH domain [cd22419] (61-126)

Radius of gyration: 31.5 Å; Cα contacts (8 Å, |Δi|>4): 887; chains: 1; bounding box: 62×66×94 Å

Mean predicted aligned error: 18.88 Å

Sequence (443 aa):
MDILRPEIIKIGKRCYRKNPVLHTDVNAAEEEDFTERIISDYNDEICALDQPNVEETSDGFRTLVKAPSTLFKFVIGRQGESKKRLETETRTKIKIPKQGQEGDIVIQGHERMGVISAKTRIEVLLDSGRQKTAFTHFVSVPFNTAEIMNAFTDFKNDVLRDCDGERGVDASIFQNASKLHLTIGCLVLLNEEEVQRATDMLQSSLEEVLRPILKDGPLHIQLKGLEYMNDDPSEVDVLYAKYMNDDPSEVDVLYAKYMNDDPSEVDVLYAKYMNDDPSEVDVLYAKYMNDDPSEVDVLYAKYMNDDPSEVDVLYAKYMNNDPSEFDVLYAKYMNDDPSEVDVLEAKKYMNDDPSEVDVLYAKYMNDDPSEVDVLYAKYMNDDPSEVDVLYAKYMNDDPLEVDVLYAKYMNDDPSEVDVLYAKILDNTDRKMCAHYIQKNWKN

Foldseek 3Di:
DPQVDFDWDDDDPDIDGDHPDPPPCPPPVVVVVVLVVVLVVVVPDDPPPDDAPWDADPQAIKDWAADFLQLVCLCCDDVNVNVVVLCVVLVWDWDDDDRPDHDIIMIGHRDSRSSVSSRVSSVSSSVVSLVVDDFDDFDWDFPQDPVSLVVLVVVLVCCCVVVPPPPPNDSVLRDRSRRDIGTPGTDRQRDPVSVVVVVVVVVCCCVPPVCVVCVPPDDDKDWDDKDFPDDDPVDTSDIDTDIDDPQPLEAAEEEEAEDPDARAYYAYYEYAEYPDEHAYYAYYAYAEYPDEHAEYAYYHYAEYPDEHQYYAEDDYAEYEDEYEEYAEDDYADYDEEHAEYAYEAHPAEDAYAYEEYAEYHEAEYEDEHEAYAEYDYAEYEDAHAAYAEYDYAEYEDAHHAYAADAYAEYADDHDHYQADHYFYDDPPDPDGDRDRDRPDDDD